Protein 4RD4 (pdb70)

InterPro domains:
  IPR000795 Translational (tr)-type GTP-binding domain [PF00009] (10-203)
  IPR000795 Translational (tr)-type GTP-binding domain [PR00315] (11-24)
  IPR000795 Translational (tr)-type GTP-binding domain [PR00315] (90-100)
  IPR000795 Translational (tr)-type GTP-binding domain [PR00315] (106-117)
  IPR000795 Translational (tr)-type GTP-binding domain [PR00315] (144-153)
  IPR000795 Translational (tr)-type GTP-binding domain [PS51722] (7-206)
  IPR005225 Small GTP-binding domain [TIGR00231] (9-199)
  IPR009000 Translation protein, beta-barrel domain superfamily [SSF50447] (207-317)
  IPR009001 Translation elongation factor EF1A/initiation factor IF2gamma, C-terminal [SSF50465] (324-413)
  IPR015256 Initiation factor eIF2 gamma, C-terminal [PF09173] (328-412)
  IPR015256 Initiation factor eIF2 gamma, C-terminal [cd15490] (324-413)
  IPR022424 Translation initiation factor 2, gamma subunit [MF_00119] (2-414)
  IPR022424 Translation initiation factor 2, gamma subunit [TIGR03680] (6-413)
  IPR027417 P-loop containing nucleoside triphosphate hydrolase [G3DSA:3.40.50.300] (2-207)
  IPR027417 P-loop containing nucleoside triphosphate hydrolase [SSF52540] (4-205)
  IPR044127 Initiation factor eIF2 gamma, domain 2 [cd03688] (208-320)
  IPR044128 Initiation factor eIF2 gamma, GTP-binding domain [cd01888] (10-207)
  IPR050543 Eukaryotic Initiation Factor 2 Gamma Subunit [PTHR42854] (6-413)

Radius of gyration: 21.8 Å; Cα contacts (8 Å, |Δi|>4): 1075; chains: 1; bounding box: 45×70×60 Å

Foldseek 3Di:
DDDDDFFLFEAEEFEAAPLQQQLLLCLQAVDRFDDDPVCVVVVFDQAWGKGKFWWFAQPVADPLLRIDRDQQSVVRPDRDTTGTDGMAMYTYATNDQQRVLNLLLSLLQHLAYEYRAELPDDPPALRSQVSVVSCVQQVRLLYAYEHEPPVPDDPVSSVVVVVVVLVVCPPHSCNPHYYHYAYSNVSGCSSVVSVSCVVRRPRDDAAQPPFKKWAWAAKALPDDPPDDPVPGFAIKTKTFIRHHKFFAFFKKWKPPADWDDDPNDTGHDIHIWGFHWKDADHDTDGMGDGHGMIITTTRHHRVCRHPNNRFQIMMTGPPDDWDWDQKWKWQKDWDQWQSNDSDTHGDDDDDFQAWKWKRFNSDIWIWGFHDDDDGMTMTRTPGTHTDHDFFTKMWIWHQDPNHTTTTIITGTHD

Organism: Saccharolobus solfataricus (strain ATCC 35092 / DSM 1617 / JCM 11322 / P2) (NCBI:txid273057)

CATH classification: 3.40.50.300 (+2 more: 2.40.30.10, 2.40.30.10)

Secondary structure (DSSP, 8-state):
--------EEEEEE-STTSSHHHHHHHHHS-----SHHHHHHTS--SPEEEEEEEEE-TTSPTTTTEESSS--GGGT--SPPEEEEEEEEEE----GGGHHHHHHHHTT-SEEEEEEETTS-SS-HHHHHHHHHHHHHT---EEEEEE-GGGS-HHHHHHHHHHHHHHHTTSTTTT--EEE-BTTTTBSHHHHHHHHHHHSPPPP--SSSPPEEEEEEEE--PPTT--GGG----EEEEEEEES-EETT-EEEEEEEEEEEETTEEEEEEEEEE--EEEETTEEESEE-SSS-EEEE-SS-GGGTGGGTTTT-EEEETT----EEEEEEEEEEE-SB-TTSSS-PBPPPP-TT-EEEEEETTEEEEEEEEEE-SSEEEEEEEEEEE--STTEEEEEEEEETTEEEEEEEEEEE-

B-factor: mean 24.84, std 10.79, range [11.66, 102.52]

GO terms:
  GO:0003924 GTPase activity (F, EXP)
  GO:0005515 protein binding (F, IPI)

Structure (mmCIF, N/CA/C/O backbone):
data_4RD4
#
_entry.id   4RD4
#
_cell.length_a   46.390
_cell.length_b   60.950
_cell.length_c   143.420
_cell.angle_alpha   90.00
_cell.angle_beta   90.00
_cell.angle_gamma   90.00
#
_symmetry.space_group_name_H-M   'P 21 21 21'
#
loop_
_entity.id
_entity.type
_entity.pdbx_description
1 polymer 'Translation initiation factor 2 subunit gamma'
2 non-polymer 'PHOSPHOAMINOPHOSPHONIC ACID-GUANYLATE ESTER'
3 non-polymer 'MAGNESIUM ION'
4 non-polymer (4S)-2-METHYL-2,4-PENTANEDIOL
5 water water
#
loop_
_atom_site.group_PDB
_atom_site.id
_atom_site.type_symbol
_atom_site.label_atom_id
_atom_site.label_alt_id
_atom_site.label_comp_id
_atom_site.label_asym_id
_atom_site.label_entity_id
_atom_site.label_seq_id
_atom_site.pdbx_PDB_ins_code
_atom_site.Cartn_x
_atom_site.Cartn_y
_atom_site.Cartn_z
_atom_site.occupancy
_atom_site.B_iso_or_equiv
_atom_site.auth_seq_id
_atom_site.auth_comp_id
_atom_site.auth_asym_id
_atom_site.auth_atom_id
_atom_site.pdbx_PDB_model_num
ATOM 1 N N . ALA A 1 2 ? 0.534 -31.791 27.604 1.00 37.25 2 ALA A N 1
ATOM 2 C CA . ALA A 1 2 ? -0.362 -30.723 28.023 1.00 35.59 2 ALA A CA 1
ATOM 3 C C . ALA A 1 2 ? -0.417 -29.610 26.982 1.00 31.77 2 ALA A C 1
ATOM 4 O O . ALA A 1 2 ? 0.496 -29.454 26.171 1.00 34.43 2 ALA A O 1
ATOM 6 N N . TRP A 1 3 ? -1.508 -28.856 26.994 1.00 26.50 3 TRP A N 1
ATOM 7 C CA . TRP A 1 3 ? -1.645 -27.692 26.130 1.00 22.61 3 TRP A CA 1
ATOM 8 C C . TRP A 1 3 ? -1.296 -26.442 26.927 1.00 23.12 3 TRP A C 1
ATOM 9 O O . TRP A 1 3 ? -1.555 -26.379 28.128 1.00 24.92 3 TRP A O 1
ATOM 20 N N . PRO A 1 4 ? -0.708 -25.434 26.267 1.00 22.12 4 PRO A N 1
ATOM 21 C CA . PRO A 1 4 ? -0.344 -24.244 27.038 1.00 21.42 4 PRO A CA 1
ATOM 22 C C . PRO A 1 4 ? -1.572 -23.441 27.434 1.00 21.75 4 PRO A C 1
ATOM 23 O O . PRO A 1 4 ? -2.644 -23.630 26.853 1.00 24.64 4 PRO A O 1
ATOM 27 N N . LYS A 1 5 ? -1.417 -22.569 28.422 1.00 20.41 5 LYS A N 1
ATOM 28 C CA . LYS A 1 5 ? -2.471 -21.650 28.806 1.00 21.65 5 LYS A CA 1
ATOM 29 C C . LYS A 1 5 ? -2.115 -20.293 28.234 1.00 19.74 5 LYS A C 1
ATOM 30 O O . LYS A 1 5 ? -1.176 -19.644 28.688 1.00 22.22 5 LYS A O 1
ATOM 36 N N . VAL A 1 6 ? -2.855 -19.882 27.211 1.00 18.18 6 VAL A N 1
ATOM 37 C CA . VAL A 1 6 ? -2.575 -18.639 26.505 1.00 18.38 6 VAL A CA 1
ATOM 38 C C . VAL A 1 6 ? -3.875 -17.870 26.278 1.00 16.44 6 VAL A C 1
ATOM 39 O O . VAL A 1 6 ? -4.962 -18.447 26.343 1.00 17.88 6 VAL A O 1
ATOM 43 N N . GLN A 1 7 ? -3.787 -16.575 26.002 1.00 16.82 7 GLN A N 1
ATOM 44 C CA . GLN A 1 7 ? -5.000 -15.818 25.701 1.00 15.49 7 GLN A CA 1
ATOM 45 C C . GLN A 1 7 ? -5.527 -16.254 24.334 1.00 14.97 7 GLN A C 1
ATOM 46 O O . GLN A 1 7 ? -4.765 -16.771 23.513 1.00 15.68 7 GLN A O 1
ATOM 52 N N . PRO A 1 8 ? -6.825 -16.045 24.075 1.00 14.80 8 PRO A N 1
ATOM 53 C CA . PRO A 1 8 ? -7.303 -16.277 22.702 1.00 13.92 8 PRO A CA 1
ATOM 54 C C . PRO A 1 8 ? -6.591 -15.333 21.740 1.00 14.34 8 PRO A C 1
ATOM 55 O O . PRO A 1 8 ? -6.227 -14.212 22.107 1.00 15.99 8 PRO A O 1
ATOM 59 N N . GLU A 1 9 ? -6.373 -15.791 20.515 1.00 14.19 9 GLU A N 1
ATOM 60 C CA . GLU A 1 9 ? -5.625 -14.985 19.563 1.00 14.28 9 GLU A CA 1
ATOM 61 C C . GLU A 1 9 ? -6.513 -14.459 18.445 1.00 14.78 9 GLU A C 1
ATOM 62 O O . GLU A 1 9 ? -6.058 -13.719 17.589 1.00 15.24 9 GLU A O 1
ATOM 68 N N . VAL A 1 10 ? -7.793 -14.824 18.478 1.00 13.68 10 VAL A N 1
ATOM 69 C CA . VAL A 1 10 ? -8.718 -14.436 17.421 1.00 14.53 10 VAL A CA 1
ATOM 70 C C . VAL A 1 10 ? -10.145 -14.332 17.981 1.00 14.82 10 VAL A C 1
ATOM 71 O O . VAL A 1 10 ? -10.533 -15.089 18.874 1.00 14.51 10 VAL A O 1
ATOM 75 N N . ASN A 1 11 ? -10.896 -13.373 17.451 1.00 13.79 11 ASN A N 1
ATOM 76 C CA . ASN A 1 11 ? -12.305 -13.180 17.792 1.00 14.88 11 ASN A CA 1
ATOM 77 C C . ASN A 1 11 ? -13.214 -13.525 16.623 1.00 14.33 11 ASN A C 1
ATOM 78 O O . ASN A 1 11 ? -13.112 -12.910 15.567 1.00 15.59 11 ASN A O 1
ATOM 83 N N . ILE A 1 12 ? -14.101 -14.499 16.818 1.00 12.44 12 ILE A N 1
ATOM 84 C CA . ILE A 1 12 ? -15.030 -14.900 15.767 1.00 13.58 12 ILE A CA 1
ATOM 85 C C . ILE A 1 12 ? -16.444 -14.467 16.152 1.00 12.17 12 ILE A C 1
ATOM 86 O O . ILE A 1 12 ? -17.008 -14.928 17.157 1.00 13.05 12 ILE A O 1
ATOM 91 N N . GLY A 1 13 ? -17.016 -13.562 15.370 1.00 12.92 13 GLY A N 1
ATOM 92 C CA . GLY A 1 13 ? -18.395 -13.164 15.599 1.00 12.15 13 GLY A CA 1
ATOM 93 C C . GLY A 1 13 ? -19.375 -14.259 15.245 1.00 12.08 13 GLY A C 1
ATOM 94 O O . GLY A 1 13 ? -19.103 -15.105 14.391 1.00 13.19 13 GLY A O 1
ATOM 95 N N . VAL A 1 14 ? -20.514 -14.262 15.935 1.00 11.89 14 VAL A N 1
ATOM 96 C CA . VAL A 1 14 ? -21.606 -15.170 15.597 1.00 12.15 14 VAL A CA 1
ATOM 97 C C . VAL A 1 14 ? -22.847 -14.329 15.421 1.00 13.78 14 VAL A C 1
ATOM 98 O O . VAL A 1 14 ? -23.327 -13.696 16.368 1.00 13.68 14 VAL A O 1
ATOM 102 N N . VAL A 1 15 ? -23.314 -14.265 14.173 1.00 12.98 15 VAL A N 1
ATOM 103 C CA . VAL A 1 15 ? -24.374 -13.346 13.813 1.00 12.39 15 VAL A CA 1
ATOM 104 C C . VAL A 1 15 ? -25.463 -14.097 13.058 1.00 13.85 15 VAL A C 1
ATOM 105 O O . VAL A 1 15 ? -25.323 -15.290 12.769 1.00 13.89 15 VAL A O 1
ATOM 109 N N . GLY A 1 16 ? -26.558 -13.399 12.760 1.00 12.83 16 GLY A N 1
ATOM 110 C CA . GLY A 1 16 ? -27.712 -14.036 12.148 1.00 13.58 16 GLY A CA 1
ATOM 111 C C . GLY A 1 16 ? -29.023 -13.659 12.805 1.00 13.27 16 GLY A C 1
ATOM 112 O O . GLY A 1 16 ? -29.066 -13.064 13.884 1.00 14.28 16 GLY A O 1
ATOM 113 N N . HIS A 1 17 ? -30.114 -13.979 12.107 1.00 13.29 17 HIS A N 1
ATOM 114 C CA . HIS A 1 17 ? -31.465 -13.613 12.512 1.00 14.00 17 HIS A CA 1
ATOM 115 C C . HIS A 1 17 ? -31.848 -14.216 13.871 1.00 14.63 17 HIS A C 1
ATOM 116 O O . HIS A 1 17 ? -31.284 -15.222 14.331 1.00 14.59 17 HIS A O 1
ATOM 123 N N . VAL A 1 18 ? -32.828 -13.598 14.519 1.00 15.43 18 VAL A N 1
ATOM 124 C CA . VAL A 1 18 ? -33.229 -14.012 15.857 1.00 15.26 18 VAL A CA 1
ATOM 125 C C . VAL A 1 18 ? -33.610 -15.491 15.896 1.00 15.55 18 VAL A C 1
ATOM 126 O O . VAL A 1 18 ? -34.306 -15.991 15.007 1.00 15.93 18 VAL A O 1
ATOM 130 N N A ASP A 1 19 ? -33.118 -16.178 16.919 0.32 16.49 19 ASP A N 1
ATOM 131 N N B ASP A 1 19 ? -33.106 -16.187 16.903 0.68 14.81 19 ASP A N 1
ATOM 132 C CA A ASP A 1 19 ? -33.440 -17.579 17.178 0.32 17.57 19 ASP A CA 1
ATOM 133 C CA B ASP A 1 19 ? -33.452 -17.581 17.155 0.68 15.10 19 ASP A CA 1
ATOM 134 C C A ASP A 1 19 ? -32.927 -18.579 16.144 0.32 16.37 19 ASP A C 1
ATOM 135 C C B ASP A 1 19 ? -32.915 -18.586 16.147 0.68 15.24 19 ASP A C 1
ATOM 136 O O A ASP A 1 19 ? -33.327 -19.737 16.155 0.32 17.31 19 ASP A O 1
ATOM 137 O O B ASP A 1 19 ? -33.266 -19.752 16.188 0.68 16.27 19 ASP A O 1
ATOM 146 N N . HIS A 1 20 ? -32.025 -18.149 15.265 1.00 15.12 20 HIS A N 1
ATOM 147 C CA . HIS A 1 20 ? -31.463 -19.080 14.296 1.00 14.74 20 HIS A CA 1
ATOM 148 C C . HIS A 1 20 ? -30.441 -20.059 14.888 1.00 14.91 20 HIS A C 1
ATOM 149 O O . HIS A 1 20 ? -30.102 -21.059 14.255 1.00 15.22 20 HIS A O 1
ATOM 156 N N . GLY A 1 21 ? -29.991 -19.784 16.113 1.00 15.13 21 GLY A N 1
ATOM 157 C CA . GLY A 1 21 ? -29.203 -20.751 16.852 1.00 14.93 21 GLY A CA 1
ATOM 158 C C . GLY A 1 21 ? -27.768 -20.357 17.166 1.00 14.38 21 GLY A C 1
ATOM 159 O O . GLY A 1 21 ? -26.938 -21.229 17.449 1.00 14.15 21 GLY A O 1
ATOM 160 N N . LYS A 1 22 ? -27.486 -19.054 17.161 1.00 13.86 22 LYS A N 1
ATOM 161 C CA . LYS A 1 22 ? -26.142 -18.540 17.444 1.00 14.58 22 LYS A CA 1
ATOM 162 C C . LYS A 1 22 ? -25.580 -18.981 18.796 1.00 12.82 22 LYS A C 1
ATOM 163 O O . LYS A 1 22 ? -24.463 -19.502 18.887 1.00 14.40 22 LYS A O 1
ATOM 169 N N . THR A 1 23 ? -26.352 -18.783 19.853 1.00 13.47 23 THR A N 1
ATOM 170 C CA . THR A 1 23 ? -25.875 -19.054 21.193 1.00 14.00 23 THR A CA 1
ATOM 171 C C . THR A 1 23 ? -25.749 -20.561 21.404 1.00 13.82 23 THR A C 1
ATOM 172 O O . THR A 1 23 ? -24.781 -21.028 22.000 1.00 14.48 23 THR A O 1
ATOM 176 N N . THR A 1 24 ? -26.694 -21.335 20.874 1.00 15.19 24 THR A N 1
ATOM 177 C CA . THR A 1 24 ? -26.584 -22.791 20.914 1.00 15.44 24 THR A CA 1
ATOM 178 C C . THR A 1 24 ? -25.345 -23.299 20.164 1.00 15.71 24 THR A C 1
ATOM 179 O O . THR A 1 24 ? -24.699 -24.259 20.603 1.00 16.49 24 THR A O 1
ATOM 183 N N . LEU A 1 25 ? -25.020 -22.665 19.039 1.00 16.09 25 LEU A N 1
ATOM 184 C CA . LEU A 1 25 ? -23.817 -23.019 18.289 1.00 14.73 25 LEU A CA 1
ATOM 185 C C . LEU A 1 25 ? -22.535 -22.739 19.086 1.00 14.65 25 LEU A C 1
ATOM 186 O O . LEU A 1 25 ? -21.644 -23.582 19.129 1.00 15.52 25 LEU A O 1
ATOM 191 N N . VAL A 1 26 ? -22.459 -21.578 19.733 1.00 13.47 26 VAL A N 1
ATOM 192 C CA . VAL A 1 26 ? -21.309 -21.277 20.579 1.00 14.09 26 VAL A CA 1
ATOM 193 C C . VAL A 1 26 ? -21.191 -22.318 21.688 1.00 14.48 26 VAL A C 1
ATOM 194 O O . VAL A 1 26 ? -20.086 -22.754 22.015 1.00 15.56 26 VAL A O 1
ATOM 198 N N . GLN A 1 27 ? -22.319 -22.747 22.245 1.00 15.23 27 GLN A N 1
ATOM 199 C CA . GLN A 1 27 ? -22.306 -23.773 23.285 1.00 16.87 27 GLN A CA 1
ATOM 200 C C . GLN A 1 27 ? -21.839 -25.122 22.738 1.00 16.87 27 GLN A C 1
ATOM 201 O O . GLN A 1 27 ? -21.108 -25.860 23.401 1.00 17.92 27 GLN A O 1
ATOM 207 N N . ALA A 1 28 ? -22.258 -25.451 21.522 1.00 17.33 28 ALA A N 1
ATOM 208 C CA . ALA A 1 28 ? -21.824 -26.694 20.892 1.00 17.70 28 ALA A CA 1
ATOM 209 C C . ALA A 1 28 ? -20.309 -26.741 20.725 1.00 18.78 28 ALA A C 1
ATOM 210 O O . ALA A 1 28 ? -19.690 -27.793 20.891 1.00 17.87 28 ALA A O 1
ATOM 212 N N . ILE A 1 29 ? -19.719 -25.595 20.403 1.00 16.34 29 ILE A N 1
ATOM 213 C CA . ILE A 1 29 ? -18.282 -25.516 20.171 1.00 16.89 29 ILE A CA 1
ATOM 214 C C . ILE A 1 29 ? -17.473 -25.443 21.466 1.00 15.90 29 ILE A C 1
ATOM 215 O O . ILE A 1 29 ? -16.447 -26.105 21.583 1.00 18.32 29 ILE A O 1
ATOM 220 N N . THR A 1 30 ? -17.942 -24.658 22.432 1.00 17.57 30 THR A N 1
ATOM 221 C CA . THR A 1 30 ? -17.138 -24.298 23.598 1.00 17.00 30 THR A CA 1
ATOM 222 C C . THR A 1 30 ? -17.606 -24.925 24.903 1.00 16.52 30 THR A C 1
ATOM 223 O O . THR A 1 30 ? -16.873 -24.898 25.894 1.00 17.12 30 THR A O 1
ATOM 227 N N . GLY A 1 31 ? -18.831 -25.449 24.929 1.00 17.83 31 GLY A N 1
ATOM 228 C CA . GLY A 1 31 ? -19.432 -25.955 26.151 1.00 18.38 31 GLY A CA 1
ATOM 229 C C . GLY A 1 31 ? -20.034 -24.878 27.042 1.00 19.27 31 GLY A C 1
ATOM 230 O O . GLY A 1 31 ? -20.584 -25.201 28.093 1.00 22.11 31 GLY A O 1
ATOM 231 N N . ILE A 1 32 ? -19.949 -23.615 26.617 1.00 18.15 32 ILE A N 1
ATOM 232 C CA . ILE A 1 32 ? -20.389 -22.468 27.410 1.00 17.64 32 ILE A CA 1
ATOM 233 C C . ILE A 1 32 ? -21.669 -21.836 26.859 1.00 16.78 32 ILE A C 1
ATOM 234 O O . ILE A 1 32 ? -21.788 -21.635 25.651 1.00 18.01 32 ILE A O 1
ATOM 239 N N . TRP A 1 33 ? -22.623 -21.537 27.740 1.00 16.45 33 TRP A N 1
ATOM 240 C CA . TRP A 1 33 ? -23.798 -20.741 27.387 1.00 16.27 33 TRP A CA 1
ATOM 241 C C . TRP A 1 33 ? -23.467 -19.276 27.657 1.00 18.16 33 TRP A C 1
ATOM 242 O O . TRP A 1 33 ? -23.189 -18.897 28.796 1.00 20.53 33 TRP A O 1
ATOM 253 N N . THR A 1 34 ? -23.479 -18.447 26.617 1.00 16.18 34 THR A N 1
ATOM 254 C CA . THR A 1 34 ? -22.987 -17.078 26.771 1.00 16.00 34 THR A CA 1
ATOM 255 C C . THR A 1 34 ? -23.908 -16.128 27.539 1.00 16.25 34 THR A C 1
ATOM 256 O O . THR A 1 34 ? -23.473 -15.067 27.991 1.00 17.43 34 THR A O 1
ATOM 260 N N . SER A 1 35 ? -25.179 -16.496 27.678 1.00 16.85 35 SER A N 1
ATOM 261 C CA . SER A 1 35 ? -26.159 -15.600 28.290 1.00 18.10 35 SER A CA 1
ATOM 262 C C . SER A 1 35 ? -26.018 -15.599 29.805 1.00 18.61 35 SER A C 1
ATOM 263 O O . SER A 1 35 ? -26.141 -16.642 30.442 1.00 23.96 35 SER A O 1
ATOM 266 N N . LYS A 1 36 ? -25.787 -14.420 30.373 1.00 18.15 36 LYS A N 1
ATOM 267 C CA . LYS A 1 36 ? -25.491 -14.307 31.801 1.00 20.52 36 LYS A CA 1
ATOM 268 C C . LYS A 1 36 ? -26.476 -13.425 32.550 1.00 20.37 36 LYS A C 1
ATOM 269 O O . LYS A 1 36 ? -26.443 -13.375 33.778 1.00 22.34 36 LYS A O 1
ATOM 275 N N . HIS A 1 37 ? -27.339 -12.726 31.822 1.00 19.40 37 HIS A N 1
ATOM 276 C CA . HIS A 1 37 ? -28.225 -11.750 32.441 1.00 19.19 37 HIS A CA 1
ATOM 277 C C . HIS A 1 37 ? -29.612 -12.313 32.716 1.00 20.06 37 HIS A C 1
ATOM 278 O O . HIS A 1 37 ? -30.138 -13.117 31.949 1.00 20.54 37 HIS A O 1
ATOM 285 N N . SER A 1 38 ? -30.185 -11.890 33.837 1.00 21.26 38 SER A N 1
ATOM 286 C CA . SER A 1 38 ? -31.530 -12.288 34.230 1.00 22.60 38 SER A CA 1
ATOM 287 C C . SER A 1 38 ? -32.536 -12.203 33.084 1.00 22.48 38 SER A C 1
ATOM 288 O O . SER A 1 38 ? -33.294 -13.147 32.843 1.00 22.70 38 SER A O 1
ATOM 291 N N . GLU A 1 39 ? -32.536 -11.079 32.373 1.00 21.60 39 GLU A N 1
ATOM 292 C CA . GLU A 1 39 ? -33.543 -10.850 31.346 1.00 24.48 39 GLU A CA 1
ATOM 293 C C . GLU A 1 39 ? -33.340 -11.772 30.148 1.00 20.87 39 GLU A C 1
ATOM 294 O O . GLU A 1 39 ? -34.297 -12.190 29.506 1.00 21.62 39 GLU A O 1
ATOM 300 N N . GLU A 1 40 ? -32.083 -12.074 29.843 1.00 19.96 40 GLU A N 1
ATOM 301 C CA . GLU A 1 40 ? -31.758 -13.031 28.793 1.00 20.24 40 GLU A CA 1
ATOM 302 C C . GLU A 1 40 ? -32.285 -14.418 29.119 1.00 22.25 40 GLU A C 1
ATOM 303 O O . GLU A 1 40 ? -32.830 -15.103 28.257 1.00 22.11 40 GLU A O 1
ATOM 309 N N . LEU A 1 41 ? -32.123 -14.828 30.370 1.00 21.82 41 LEU A N 1
ATOM 310 C CA . LEU A 1 41 ? -32.591 -16.135 30.808 1.00 25.67 41 LEU A CA 1
ATOM 311 C C . LEU A 1 41 ? -34.115 -16.223 30.817 1.00 26.45 41 LEU A C 1
ATOM 312 O O . LEU A 1 41 ? -34.683 -17.238 30.433 1.00 28.16 41 LEU A O 1
ATOM 317 N N . LYS A 1 42 ? -34.771 -15.156 31.258 1.00 25.27 42 LYS A N 1
ATOM 318 C CA . LYS A 1 42 ? -36.229 -15.127 31.314 1.00 26.93 42 LYS A CA 1
ATOM 319 C C . LYS A 1 42 ? -36.869 -15.102 29.933 1.00 27.91 42 LYS A C 1
ATOM 320 O O . LYS A 1 42 ? -37.918 -15.703 29.717 1.00 30.18 42 LYS A O 1
ATOM 326 N N . ARG A 1 43 ? -36.239 -14.399 28.998 1.00 26.13 43 ARG A N 1
ATOM 327 C CA . ARG A 1 43 ? -36.788 -14.256 27.652 1.00 25.08 43 ARG A CA 1
ATOM 328 C C . ARG A 1 43 ? -36.278 -15.311 26.679 1.00 25.42 43 ARG A C 1
ATOM 329 O O . ARG A 1 43 ? -36.840 -15.487 25.605 1.00 28.30 43 ARG A O 1
ATOM 337 N N . GLY A 1 44 ? -35.208 -16.002 27.046 1.00 25.08 44 GLY A N 1
ATOM 338 C CA . GLY A 1 44 ? -34.599 -16.975 26.157 1.00 26.76 44 GLY A CA 1
ATOM 339 C C . GLY A 1 44 ? -34.007 -16.331 24.915 1.00 24.27 44 GLY A C 1
ATOM 340 O O . GLY A 1 44 ? -34.162 -16.836 23.804 1.00 26.00 44 GLY A O 1
ATOM 341 N N . MET A 1 45 ? -33.323 -15.208 25.104 1.00 20.46 45 MET A N 1
ATOM 342 C CA . MET A 1 45 ? -32.730 -14.483 23.991 1.00 18.39 45 MET A CA 1
ATOM 343 C C . MET A 1 45 ? -31.407 -13.864 24.417 1.00 17.08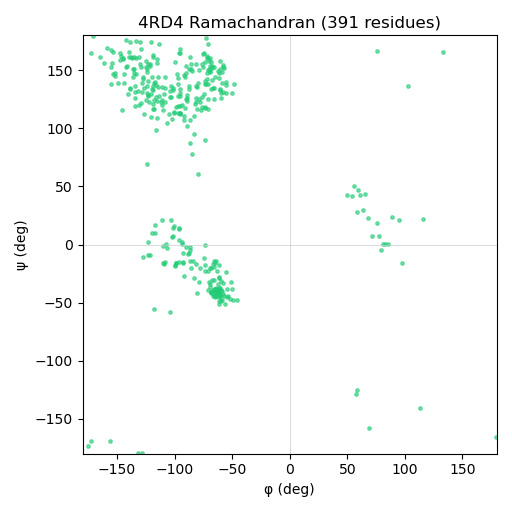 45 MET A C 1
ATOM 344 O O . MET A 1 45 ? -31.141 -13.680 25.609 1.00 18.64 45 MET A O 1
ATOM 349 N N . THR A 1 46 ? -30.579 -13.521 23.437 1.00 15.66 46 THR A N 1
ATOM 350 C CA . THR A 1 46 ? -29.367 -12.772 23.715 1.00 14.31 46 THR A CA 1
ATOM 351 C C . THR A 1 46 ? -29.715 -11.301 23.687 1.00 15.41 46 THR A C 1
ATOM 352 O O . THR A 1 46 ? -30.419 -10.846 22.795 1.00 16.12 46 THR A O 1
ATOM 356 N N . ILE A 1 47 ? -29.249 -10.553 24.678 1.00 15.16 47 ILE A N 1
ATOM 357 C CA . ILE A 1 47 ? -29.478 -9.112 24.694 1.00 16.30 47 ILE A CA 1
ATOM 358 C C . ILE A 1 47 ? -28.137 -8.367 24.628 1.00 15.90 47 ILE A C 1
ATOM 359 O O . ILE A 1 47 ? -27.919 -7.528 23.745 1.00 17.74 47 ILE A O 1
ATOM 364 N N . LYS A 1 48 ? -27.248 -8.683 25.570 1.00 16.11 48 LYS A N 1
ATOM 365 C CA . LYS A 1 48 ? -25.890 -8.141 25.583 1.00 16.51 48 LYS A CA 1
ATOM 366 C C . LYS A 1 48 ? -24.993 -9.022 24.729 1.00 15.52 48 LYS A C 1
ATOM 367 O O . LYS A 1 48 ? -25.322 -10.176 24.471 1.00 15.10 48 LYS A O 1
ATOM 373 N N . LEU A 1 49 ? -23.842 -8.503 24.316 1.00 14.51 49 LEU A N 1
ATOM 374 C CA . LEU A 1 49 ? -22.883 -9.352 23.625 1.00 13.17 49 LEU A CA 1
ATOM 375 C C . LEU A 1 49 ? -22.471 -10.502 24.532 1.00 13.75 49 LEU A C 1
ATOM 376 O O . LEU A 1 49 ? -22.114 -10.291 25.697 1.00 16.23 49 LEU A O 1
ATOM 381 N N . GLY A 1 50 ? -22.527 -11.719 24.007 1.00 14.89 50 GLY A N 1
ATOM 382 C CA . GLY A 1 50 ? -22.023 -12.873 24.730 1.00 14.34 50 GLY A CA 1
ATOM 383 C C . GLY A 1 50 ? -20.589 -13.204 24.332 1.00 14.02 50 GLY A C 1
ATOM 384 O O . GLY A 1 50 ? -20.081 -12.745 23.296 1.00 14.12 50 GLY A O 1
ATOM 385 N N . TYR A 1 51 ? -19.938 -14.025 25.149 1.00 14.40 51 TYR A N 1
ATOM 386 C CA . TYR A 1 51 ? -18.528 -14.355 24.964 1.00 14.78 51 TYR A CA 1
ATOM 387 C C . TYR A 1 51 ? -18.205 -15.756 25.458 1.00 14.89 51 TYR A C 1
ATOM 388 O O . TYR A 1 51 ? -18.678 -16.178 26.505 1.00 16.13 51 TYR A O 1
ATOM 397 N N . ALA A 1 52 ? -17.379 -16.467 24.704 1.00 14.26 52 ALA A N 1
ATOM 398 C CA . ALA A 1 52 ? -16.857 -17.755 25.131 1.00 13.60 52 ALA A CA 1
ATOM 399 C C . ALA A 1 52 ? -15.542 -18.050 24.444 1.00 14.09 52 ALA A C 1
ATOM 400 O O . ALA A 1 52 ? -15.298 -17.593 23.327 1.00 15.95 52 ALA A O 1
ATOM 402 N N . GLU A 1 53 ? -14.719 -18.854 25.109 1.00 13.20 53 GLU A N 1
ATOM 403 C CA . GLU A 1 53 ? -13.418 -19.251 24.581 1.00 13.73 53 GLU A CA 1
ATOM 404 C C . GLU A 1 53 ? -13.301 -20.749 24.446 1.00 14.36 53 GLU A C 1
ATOM 405 O O . GLU A 1 53 ? -13.974 -21.498 25.154 1.00 14.80 53 GLU A O 1
ATOM 411 N N . THR A 1 54 ? -12.431 -21.191 23.538 1.00 14.66 54 THR A N 1
ATOM 412 C CA . THR A 1 54 ? -12.003 -22.580 23.534 1.00 14.20 54 THR A CA 1
ATOM 413 C C . THR A 1 54 ? -10.622 -22.759 22.925 1.00 14.18 54 THR A C 1
ATOM 414 O O . THR A 1 54 ? -10.233 -22.029 22.025 1.00 14.62 54 THR A O 1
ATOM 418 N N . ASN A 1 55 ? -9.878 -23.729 23.449 1.00 13.55 55 ASN A N 1
ATOM 419 C CA . ASN A 1 55 ? -8.704 -24.231 22.750 1.00 14.92 55 ASN A CA 1
ATOM 420 C C . ASN A 1 55 ? -9.114 -25.045 21.530 1.00 15.56 55 ASN A C 1
ATOM 421 O O . ASN A 1 55 ? -10.174 -25.682 21.507 1.00 15.49 55 ASN A O 1
ATOM 426 N N . ILE A 1 56 ? -8.258 -25.023 20.516 1.00 15.66 56 ILE A N 1
ATOM 427 C CA . ILE A 1 56 ? -8.431 -25.840 19.323 1.00 14.44 56 ILE A CA 1
ATOM 428 C C . ILE A 1 56 ? -7.153 -26.644 19.101 1.00 14.98 56 ILE A C 1
ATOM 429 O O . ILE A 1 56 ? -6.047 -26.100 19.184 1.00 15.25 56 ILE A O 1
ATOM 434 N N . GLY A 1 57 ? -7.298 -27.930 18.813 1.00 16.72 57 GLY A N 1
ATOM 435 C CA . GLY A 1 57 ? -6.156 -28.755 18.483 1.00 16.53 57 GLY A CA 1
ATOM 436 C C . GLY A 1 57 ? -6.493 -29.746 17.386 1.00 16.43 57 GLY A C 1
ATOM 437 O O . GLY A 1 57 ? -7.640 -29.830 16.944 1.00 17.80 57 GLY A O 1
ATOM 438 N N . VAL A 1 58 ? -5.498 -30.500 16.937 1.00 17.31 58 VAL A N 1
ATOM 439 C CA . VAL A 1 58 ? -5.727 -31.483 15.889 1.00 18.57 58 VAL A CA 1
ATOM 440 C C . VAL A 1 58 ? -4.988 -32.786 16.174 1.00 18.24 58 VAL A C 1
ATOM 441 O O . VAL A 1 58 ? -3.814 -32.784 16.550 1.00 19.61 58 VAL A O 1
ATOM 445 N N . CYS A 1 59 ? -5.690 -33.900 16.017 1.00 18.17 59 CYS A N 1
ATOM 446 C CA . CYS A 1 59 ? -5.099 -35.207 16.222 1.00 19.71 59 CYS A CA 1
ATOM 447 C C . CYS A 1 59 ? -4.439 -35.649 14.928 1.00 23.00 59 CYS A C 1
ATOM 448 O O . CYS A 1 59 ? -5.121 -35.984 13.965 1.00 23.12 59 CYS A O 1
ATOM 451 N N . GLU A 1 60 ? -3.112 -35.628 14.910 1.00 25.50 60 GLU A N 1
ATOM 452 C CA . GLU A 1 60 ? -2.361 -35.838 13.675 1.00 28.26 60 GLU A CA 1
ATOM 453 C C . GLU A 1 60 ? -2.460 -37.263 13.136 1.00 29.30 60 GLU A C 1
ATOM 454 O O . GLU A 1 60 ? -2.231 -37.501 11.953 1.00 33.07 60 GLU A O 1
ATOM 460 N N . SER A 1 61 ? -2.817 -38.208 13.999 1.00 29.36 61 SER A N 1
ATOM 461 C CA . SER A 1 61 ? -2.978 -39.596 13.567 1.00 30.55 61 SER A CA 1
ATOM 462 C C . SER A 1 61 ? -4.370 -39.887 13.021 1.00 30.19 61 SER A C 1
ATOM 463 O O . SER A 1 61 ? -4.586 -40.917 12.384 1.00 31.61 61 SER A O 1
ATOM 466 N N . CYS A 1 62 ? -5.307 -38.978 13.270 1.00 28.61 62 CYS A N 1
ATOM 467 C CA . CYS A 1 62 ? -6.696 -39.191 12.880 1.00 27.41 62 CYS A CA 1
ATOM 468 C C . CYS A 1 62 ? -7.030 -38.543 11.545 1.00 25.31 62 CYS A C 1
ATOM 469 O O . CYS A 1 62 ? -6.286 -37.700 11.041 1.00 27.68 62 CYS A O 1
ATOM 472 N N . LYS A 1 63 ? -8.154 -38.950 10.971 1.00 26.20 63 LYS A N 1
ATOM 473 C CA . LYS A 1 63 ? -8.640 -38.329 9.752 1.00 26.69 63 LYS A CA 1
ATOM 474 C C . LYS A 1 63 ? -9.472 -37.100 10.075 1.00 23.54 63 LYS A C 1
ATOM 475 O O . LYS A 1 63 ? -10.102 -37.016 11.124 1.00 23.62 63 LYS A O 1
ATOM 481 N N . LYS A 1 64 ? -9.475 -36.145 9.158 1.00 23.85 64 LYS A N 1
ATOM 482 C CA . LYS A 1 64 ? -10.311 -34.963 9.293 1.00 22.26 64 LYS A CA 1
ATOM 483 C C . LYS A 1 64 ? -11.712 -35.259 8.755 1.00 23.19 64 LYS A C 1
ATOM 484 O O . LYS A 1 64 ? -11.859 -36.054 7.826 1.00 26.58 64 LYS A O 1
ATOM 490 N N . PRO A 1 65 ? -12.750 -34.605 9.315 1.00 22.28 65 PRO A N 1
ATOM 491 C CA . PRO A 1 65 ? -12.692 -33.524 10.302 1.00 21.30 65 PRO A CA 1
ATOM 492 C C . PRO A 1 65 ? -12.659 -33.982 11.757 1.00 21.06 65 PRO A C 1
ATOM 493 O O . PRO A 1 65 ? -12.456 -33.133 12.620 1.00 19.07 65 PRO A O 1
ATOM 497 N N . GLU A 1 66 ? -12.849 -35.271 12.035 1.00 20.15 66 GLU A N 1
ATOM 498 C CA . GLU A 1 66 ? -12.924 -35.714 13.428 1.00 19.92 66 GLU A CA 1
ATOM 499 C C . GLU A 1 66 ? -11.614 -35.529 14.192 1.00 20.35 66 GLU A C 1
ATOM 500 O O . GLU A 1 66 ? -11.599 -35.560 15.419 1.00 21.97 66 GLU A O 1
ATOM 506 N N . ALA A 1 67 ? -10.523 -35.325 13.459 1.00 19.76 67 ALA A N 1
ATOM 507 C CA . ALA A 1 67 ? -9.230 -35.029 14.070 1.00 19.21 67 ALA A CA 1
ATOM 508 C C . ALA A 1 67 ? -9.247 -33.708 14.840 1.00 19.76 67 ALA A C 1
ATOM 509 O O . ALA A 1 67 ? -8.418 -33.491 15.722 1.00 19.24 67 ALA A O 1
ATOM 511 N N . TYR A 1 68 ? -10.171 -32.817 14.499 1.00 20.00 68 TYR A N 1
ATOM 512 C CA . TYR A 1 68 ? -10.235 -31.521 15.170 1.00 19.84 68 TYR A CA 1
ATOM 513 C C . TYR A 1 68 ? -10.966 -31.595 16.500 1.00 19.64 68 TYR A C 1
ATOM 514 O O . TYR A 1 68 ? -12.106 -32.070 16.580 1.00 21.66 68 TYR A O 1
ATOM 523 N N . VAL A 1 69 ? -10.291 -31.127 17.545 1.00 18.65 69 VAL A N 1
ATOM 524 C CA . VAL A 1 69 ? -10.778 -31.274 18.907 1.00 19.76 69 VAL A CA 1
ATOM 525 C C . VAL A 1 69 ? -10.678 -29.964 19.681 1.00 18.46 69 VAL A C 1
ATOM 526 O O . VAL A 1 69 ? -9.927 -29.055 19.309 1.00 19.90 69 VAL A O 1
ATOM 530 N N . THR A 1 70 ? -11.437 -29.878 20.766 1.00 20.38 70 THR A N 1
ATOM 531 C CA . THR A 1 70 ? -11.485 -28.674 21.582 1.00 21.04 70 THR A CA 1
ATOM 532 C C . THR A 1 70 ? -10.975 -28.951 22.987 1.00 23.51 70 THR A C 1
ATOM 533 O O . THR A 1 70 ? -11.101 -28.112 23.877 1.00 26.74 70 THR A O 1
ATOM 537 N N . GLU A 1 71 ? -10.401 -30.136 23.169 1.00 24.75 71 GLU A N 1
ATOM 538 C CA . GLU A 1 71 ? -9.806 -30.541 24.439 1.00 25.85 71 GLU A CA 1
ATOM 539 C C . GLU A 1 71 ? -8.622 -31.444 24.123 1.00 24.09 71 GLU A C 1
ATOM 540 O O . GLU A 1 71 ? -8.550 -31.999 23.024 1.00 22.46 71 GLU A O 1
ATOM 546 N N . PRO A 1 72 ? -7.678 -31.590 25.069 1.00 25.50 72 PRO A N 1
ATOM 547 C CA . PRO A 1 72 ? -6.459 -32.336 24.737 1.00 23.42 72 PRO A CA 1
ATOM 548 C C . PRO A 1 72 ? -6.621 -33.855 24.784 1.00 25.00 72 PRO A C 1
ATOM 549 O O . PRO A 1 72 ? -5.939 -34.534 25.555 1.00 26.97 72 PRO A O 1
ATOM 553 N N . SER A 1 73 ? -7.516 -34.377 23.952 1.00 23.57 73 SER A N 1
ATOM 554 C CA . SER A 1 73 ? -7.699 -35.820 23.829 1.00 23.45 73 SER A CA 1
ATOM 555 C C . SER A 1 73 ? -8.021 -36.211 22.397 1.00 23.35 73 SER A C 1
ATOM 556 O O . SER A 1 73 ? -8.686 -35.464 21.683 1.00 24.68 73 SER A O 1
ATOM 559 N N . CYS A 1 74 ? -7.555 -37.389 21.992 1.00 24.12 74 CYS A N 1
ATOM 560 C CA . CYS A 1 74 ? -7.867 -37.931 20.675 1.00 22.84 74 CYS A CA 1
ATOM 561 C C . CYS A 1 74 ? -8.599 -39.256 20.772 1.00 24.90 74 CYS A C 1
ATOM 562 O O . CYS A 1 74 ? -8.761 -39.939 19.770 1.00 23.26 74 CYS A O 1
ATOM 565 N N . LYS A 1 75 ? -9.028 -39.617 21.978 1.00 28.90 75 LYS A N 1
ATOM 566 C CA . LYS A 1 75 ? -9.663 -40.915 22.213 1.00 31.13 75 LYS A CA 1
ATOM 567 C C . LYS A 1 75 ? -10.921 -41.107 21.372 1.00 33.63 75 LYS A C 1
ATOM 568 O O . LYS A 1 75 ? -11.249 -42.230 20.973 1.00 33.80 75 LYS A O 1
ATOM 574 N N . SER A 1 76 ? -11.612 -40.006 21.091 1.00 32.96 76 SER A N 1
ATOM 575 C CA . SER A 1 76 ? -12.836 -40.047 20.303 1.00 36.17 76 SER A CA 1
ATOM 576 C C . SER A 1 76 ? -12.593 -40.513 18.871 1.00 36.07 76 SER A C 1
ATOM 577 O O . SER A 1 76 ? -13.422 -41.229 18.306 1.00 38.27 76 SER A O 1
ATOM 580 N N . CYS A 1 77 ? -11.470 -40.105 18.281 1.00 32.90 77 CYS A N 1
ATOM 581 C CA . CYS A 1 77 ? -11.141 -40.534 16.920 1.00 32.07 77 CYS A CA 1
ATOM 582 C C . CYS A 1 77 ? -10.204 -41.742 16.907 1.00 30.81 77 CYS A C 1
ATOM 583 O O . CYS A 1 77 ? -9.622 -42.074 15.879 1.00 30.89 77 CYS A O 1
ATOM 586 N N . GLY A 1 78 ? -10.068 -42.394 18.059 1.00 30.81 78 GLY A N 1
ATOM 587 C CA . GLY A 1 78 ? -9.386 -43.674 18.142 1.00 31.66 78 GLY A CA 1
ATOM 588 C C . GLY A 1 78 ? -7.890 -43.637 18.382 1.00 31.71 78 GLY A C 1
ATOM 589 O O . GLY A 1 78 ? -7.186 -44.591 18.051 1.00 33.58 78 GLY A O 1
ATOM 590 N N . SER A 1 79 ? -7.393 -42.550 18.961 1.00 28.67 79 SER A N 1
ATOM 591 C CA . SER A 1 79 ? -5.961 -42.425 19.192 1.00 27.88 79 SER A CA 1
ATOM 592 C C . SER A 1 79 ? -5.645 -42.095 20.641 1.00 26.26 79 SER A C 1
ATOM 593 O O . SER A 1 79 ? -6.357 -41.322 21.282 1.00 27.04 79 SER A O 1
ATOM 596 N N . ASP A 1 80 ? -4.567 -42.682 21.146 1.00 26.48 80 ASP A N 1
ATOM 597 C CA . ASP A 1 80 ? -4.095 -42.384 22.490 1.00 26.81 80 ASP A CA 1
ATOM 598 C C . ASP A 1 80 ? -3.092 -41.231 22.509 1.00 27.33 80 ASP A C 1
ATOM 599 O O . ASP A 1 80 ? -2.617 -40.838 23.575 1.00 28.11 80 ASP A O 1
ATOM 604 N N . ASP A 1 81 ? -2.760 -40.695 21.338 1.00 27.61 81 ASP A N 1
ATOM 605 C CA . ASP A 1 81 ? -1.809 -39.586 21.263 1.00 28.21 81 ASP A CA 1
ATOM 606 C C . ASP A 1 81 ? -2.450 -38.297 21.755 1.00 26.49 81 ASP A C 1
ATOM 607 O O . ASP A 1 81 ? -3.673 -38.162 21.750 1.00 25.99 81 ASP A O 1
ATOM 612 N N . GLU A 1 82 ? -1.625 -37.349 22.184 1.00 25.91 82 GLU A N 1
ATOM 613 C CA . GLU A 1 82 ? -2.130 -36.022 22.50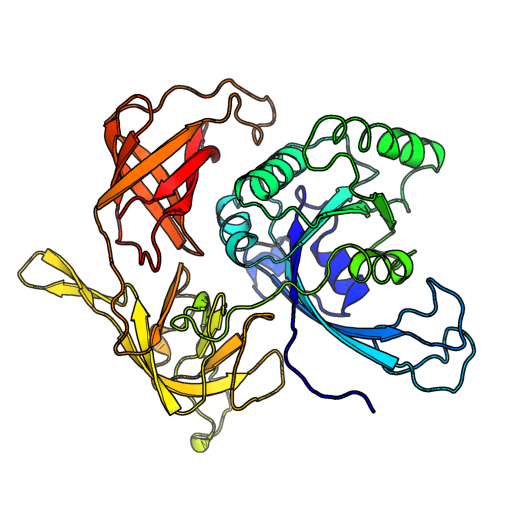3 1.00 26.63 82 GLU A CA 1
ATOM 614 C C . GLU A 1 82 ? -2.267 -35.226 21.207 1.00 23.42 82 GLU A C 1
ATOM 615 O O . GLU A 1 82 ? -1.385 -35.266 20.348 1.00 24.15 82 GLU A O 1
ATOM 621 N N . PRO A 1 83 ? -3.384 -34.508 21.047 1.00 21.30 83 PRO A N 1
ATOM 622 C CA . PRO A 1 83 ? -3.532 -33.657 19.860 1.00 19.21 83 PRO A CA 1
ATOM 623 C C . PRO A 1 83 ? -2.544 -32.499 19.897 1.00 18.89 83 PRO A C 1
ATOM 624 O O . PRO A 1 83 ? -2.132 -32.051 20.967 1.00 20.49 83 PRO A O 1
ATOM 628 N N . LYS A 1 84 ? -2.159 -32.023 18.719 1.00 18.53 84 LYS A N 1
ATOM 629 C CA . LYS A 1 84 ? -1.303 -30.853 18.607 1.00 18.18 84 LYS A CA 1
ATOM 630 C C . LYS A 1 84 ? -2.135 -29.601 18.872 1.00 18.20 84 LYS A C 1
ATOM 631 O O . LYS A 1 84 ? -3.184 -29.408 18.253 1.00 19.61 84 LYS A O 1
ATOM 637 N N . PHE A 1 85 ? -1.683 -28.758 19.792 1.00 18.10 85 PHE A N 1
ATOM 638 C CA . PHE A 1 85 ? -2.360 -27.502 20.071 1.00 18.10 85 PHE A CA 1
ATOM 639 C C . PHE A 1 85 ? -2.194 -26.590 18.865 1.00 18.10 85 PHE A C 1
ATOM 640 O O . PHE A 1 85 ? -1.091 -26.466 18.330 1.00 19.36 85 PHE A O 1
ATOM 648 N N . LEU A 1 86 ? -3.285 -25.961 18.428 1.00 15.92 86 LEU A N 1
ATOM 649 C CA . LEU A 1 86 ? -3.236 -25.030 17.310 1.00 16.82 86 LEU A CA 1
ATOM 650 C C . LEU A 1 86 ? -3.305 -23.591 17.807 1.00 14.95 86 LEU A C 1
ATOM 651 O O . LEU A 1 86 ? -2.403 -22.788 17.555 1.00 17.17 86 LEU A O 1
ATOM 656 N N . ARG A 1 87 ? -4.373 -23.260 18.522 1.00 15.24 87 ARG A N 1
ATOM 657 C CA . ARG A 1 87 ? -4.559 -21.904 19.028 1.00 17.29 87 ARG A CA 1
ATOM 658 C C . ARG A 1 87 ? -5.763 -21.878 19.953 1.00 15.02 87 ARG A C 1
ATOM 659 O O . ARG A 1 87 ? -6.568 -22.806 19.942 1.00 15.93 87 ARG A O 1
ATOM 667 N N . ARG A 1 88 ? -5.893 -20.806 20.731 1.00 14.52 88 ARG A N 1
ATOM 668 C CA . ARG A 1 88 ? -7.106 -20.558 21.491 1.00 14.49 88 ARG A CA 1
ATOM 669 C C . ARG A 1 88 ? -7.905 -19.507 20.742 1.00 14.41 88 ARG A C 1
ATOM 670 O O . ARG A 1 88 ? -7.351 -18.501 20.282 1.00 13.93 88 ARG A O 1
ATOM 678 N N . ILE A 1 89 ? -9.197 -19.773 20.585 1.00 14.75 89 ILE A N 1
ATOM 679 C CA . ILE A 1 89 ? -10.093 -18.882 19.859 1.00 13.72 89 ILE A CA 1
ATOM 680 C C . ILE A 1 89 ? -11.196 -18.393 20.798 1.00 12.72 89 ILE A C 1
ATOM 681 O O . ILE A 1 89 ? -11.409 -18.964 21.864 1.00 14.21 89 ILE A O 1
ATOM 686 N N . SER A 1 90 ? -11.878 -17.324 20.406 1.00 13.39 90 SER A N 1
ATOM 687 C CA . SER A 1 90 ? -13.005 -16.833 21.180 1.00 13.39 90 SER A CA 1
ATOM 688 C C . SER A 1 90 ? -14.118 -16.392 20.256 1.00 13.96 90 SER A C 1
ATOM 689 O O . SER A 1 90 ? -13.892 -16.136 19.077 1.00 13.37 90 SER A O 1
ATOM 692 N N . PHE A 1 91 ? -15.318 -16.298 20.821 1.00 13.45 91 PHE A N 1
ATOM 693 C CA . PHE A 1 91 ? -16.535 -15.980 20.066 1.00 13.48 91 PHE A CA 1
ATOM 694 C C . PHE A 1 91 ? -17.201 -14.761 20.663 1.00 13.72 91 PHE A C 1
ATOM 695 O O . PHE A 1 91 ? -17.294 -14.622 21.893 1.00 14.80 91 PHE A O 1
ATOM 703 N N . ILE A 1 92 ? -17.637 -13.866 19.777 1.00 12.54 92 ILE A N 1
ATOM 704 C CA . ILE A 1 92 ? -18.447 -12.713 20.147 1.00 12.88 92 ILE A CA 1
ATOM 705 C C . ILE A 1 92 ? -19.853 -13.019 19.652 1.00 12.33 92 ILE A C 1
ATOM 706 O O . ILE A 1 92 ? -20.136 -12.974 18.449 1.00 13.41 92 ILE A O 1
ATOM 711 N N . ASP A 1 93 ? -20.718 -13.370 20.596 1.00 13.31 93 ASP A N 1
ATOM 712 C CA . ASP A 1 93 ? -22.054 -13.874 20.297 1.00 14.32 93 ASP A CA 1
ATOM 713 C C . ASP A 1 93 ? -23.042 -12.708 20.264 1.00 13.29 93 ASP A C 1
ATOM 714 O O . ASP A 1 93 ? -23.387 -12.138 21.292 1.00 14.08 93 ASP A O 1
ATOM 719 N N . ALA A 1 94 ? -23.490 -12.338 19.068 1.00 13.03 94 ALA A N 1
ATOM 720 C CA . ALA A 1 94 ? -24.366 -11.180 18.920 1.00 14.27 94 ALA A CA 1
ATOM 721 C C . ALA A 1 94 ? -25.850 -11.514 19.080 1.00 12.92 94 ALA A C 1
ATOM 722 O O . ALA A 1 94 ? -26.279 -12.619 18.750 1.00 13.89 94 ALA A O 1
ATOM 724 N N . PRO A 1 95 ? -26.647 -10.537 19.548 1.00 12.56 95 PRO A N 1
ATOM 725 C CA . PRO A 1 95 ? -28.113 -10.706 19.501 1.00 14.62 95 PRO A CA 1
ATOM 726 C C . PRO A 1 95 ? -28.650 -10.610 18.077 1.00 13.93 95 PRO A C 1
ATOM 727 O O . PRO A 1 95 ? -28.176 -9.798 17.295 1.00 15.09 95 PRO A O 1
ATOM 731 N N . GLY A 1 96 ? -29.651 -11.428 17.760 1.00 13.55 96 GLY A N 1
ATOM 732 C CA . GLY A 1 96 ? -30.286 -11.386 16.459 1.00 15.45 96 GLY A CA 1
ATOM 733 C C . GLY A 1 96 ? -31.510 -10.484 16.399 1.00 14.94 96 GLY A C 1
ATOM 734 O O . GLY A 1 96 ? -31.947 -10.120 15.313 1.00 16.17 96 GLY A O 1
ATOM 735 N N . HIS A 1 97 ? -32.066 -10.106 17.548 1.00 13.99 97 HIS A N 1
ATOM 736 C CA . HIS A 1 97 ? -33.308 -9.330 17.530 1.00 14.34 97 HIS A CA 1
ATOM 737 C C . HIS A 1 97 ? -33.142 -8.027 16.761 1.00 15.06 97 HIS A C 1
ATOM 738 O O . HIS A 1 97 ? -32.130 -7.344 16.884 1.00 15.99 97 HIS A O 1
ATOM 745 N N . GLU A 1 98 ? -34.145 -7.671 15.972 1.00 15.56 98 GLU A N 1
ATOM 746 C CA . GLU A 1 98 ? -34.048 -6.481 15.146 1.00 16.54 98 GLU A CA 1
ATOM 747 C C . GLU A 1 98 ? -33.868 -5.201 15.962 1.00 17.12 98 GLU A C 1
ATOM 748 O O . GLU A 1 98 ? -33.262 -4.247 15.481 1.00 17.97 98 GLU A O 1
ATOM 754 N N . VAL A 1 99 ? -34.361 -5.179 17.201 1.00 17.00 99 VAL A N 1
ATOM 755 C CA . VAL A 1 99 ? -34.210 -3.989 18.049 1.00 18.73 99 VAL A CA 1
ATOM 756 C C . VAL A 1 99 ? -32.785 -3.828 18.591 1.00 16.50 99 VAL A C 1
ATOM 757 O O . VAL A 1 99 ? -32.423 -2.773 19.114 1.00 18.92 99 VAL A O 1
ATOM 761 N N . LEU A 1 100 ? -31.973 -4.870 18.436 1.00 15.98 100 LEU A N 1
ATOM 762 C CA . LEU A 1 100 ? -30.637 -4.881 19.023 1.00 15.56 100 LEU A CA 1
ATOM 763 C C . LEU A 1 100 ? -29.519 -4.795 17.984 1.00 16.10 100 LEU A C 1
ATOM 764 O O . LEU A 1 100 ? -28.360 -5.145 18.264 1.00 16.02 100 LEU A O 1
ATOM 769 N N . MET A 1 101 ? -29.848 -4.303 16.794 1.00 15.33 101 MET A N 1
ATOM 770 C CA . MET A 1 101 ? -28.832 -4.175 15.748 1.00 14.71 101 MET A CA 1
ATOM 771 C C . MET A 1 101 ? -27.607 -3.368 16.204 1.00 15.54 101 MET A C 1
ATOM 772 O O . MET A 1 101 ? -26.467 -3.722 15.882 1.00 16.03 101 MET A O 1
ATOM 777 N N . ALA A 1 102 ? -27.819 -2.313 16.989 1.00 15.01 102 ALA A N 1
ATOM 778 C CA . ALA A 1 102 ? -26.704 -1.481 17.427 1.00 17.05 102 ALA A CA 1
ATOM 779 C C . ALA A 1 102 ? -25.728 -2.290 18.279 1.00 16.85 102 ALA A C 1
ATOM 780 O O . ALA A 1 102 ? -24.524 -2.045 18.259 1.00 15.31 102 ALA A O 1
ATOM 782 N N . THR A 1 103 ? -26.253 -3.239 19.043 1.00 16.19 103 THR A N 1
ATOM 783 C CA . THR A 1 103 ? -25.406 -4.134 19.820 1.00 15.87 103 THR A CA 1
ATOM 784 C C . THR A 1 103 ? -24.608 -5.067 18.920 1.00 15.06 103 THR A C 1
ATOM 785 O O . THR A 1 103 ? -23.419 -5.291 19.160 1.00 14.28 103 THR A O 1
ATOM 789 N N . MET A 1 104 ? -25.239 -5.605 17.880 1.00 14.86 104 MET A N 1
ATOM 790 C CA . MET A 1 104 ? -24.498 -6.394 16.894 1.00 14.73 104 MET A CA 1
ATOM 791 C C . MET A 1 104 ? -23.365 -5.545 16.307 1.00 14.73 104 MET A C 1
ATOM 792 O O . MET A 1 104 ? -22.225 -6.015 16.196 1.00 15.57 104 MET A O 1
ATOM 797 N N . LEU A 1 105 ? -23.659 -4.293 15.966 1.00 14.20 105 LEU A N 1
ATOM 798 C CA . LEU A 1 105 ? -22.656 -3.413 15.372 1.00 14.30 105 LEU A CA 1
ATOM 799 C C . LEU A 1 105 ? -21.494 -3.154 16.326 1.00 14.02 105 LEU A C 1
ATOM 800 O O . LEU A 1 105 ? -20.331 -3.105 15.918 1.00 16.01 105 LEU A O 1
ATOM 805 N N . SER A 1 106 ? -21.792 -2.980 17.607 1.00 14.89 106 SER A N 1
ATOM 806 C CA A SER A 1 106 ? -20.773 -2.788 18.628 0.44 14.74 106 SER A CA 1
ATOM 807 C CA B SER A 1 106 ? -20.745 -2.768 18.599 0.30 14.92 106 SER A CA 1
ATOM 808 C CA C SER A 1 106 ? -20.754 -2.780 18.611 0.25 14.86 106 SER A CA 1
ATOM 809 C C . SER A 1 106 ? -19.828 -3.988 18.675 1.00 14.35 106 SER A C 1
ATOM 810 O O . SER A 1 106 ? -18.605 -3.845 18.768 1.00 16.24 106 SER A O 1
ATOM 817 N N . GLY A 1 107 ? -20.404 -5.182 18.615 1.00 14.41 107 GLY A N 1
ATOM 818 C CA . GLY A 1 107 ? -19.605 -6.388 18.622 1.00 14.32 107 GLY A CA 1
ATOM 819 C C . GLY A 1 107 ? -18.819 -6.578 17.341 1.00 15.21 107 GLY A C 1
ATOM 820 O O . GLY A 1 107 ? -17.724 -7.132 17.362 1.00 16.77 107 GLY A O 1
ATOM 821 N N . ALA A 1 108 ? -19.370 -6.124 16.222 1.00 14.45 108 ALA A N 1
ATOM 822 C CA . ALA A 1 108 ? -18.693 -6.275 14.942 1.00 14.39 108 ALA A CA 1
ATOM 823 C C . ALA A 1 108 ? -17.349 -5.545 14.902 1.00 15.24 108 ALA A C 1
ATOM 824 O O . ALA A 1 108 ? -16.421 -5.980 14.210 1.00 16.70 108 ALA A O 1
ATOM 826 N N . ALA A 1 109 ? -17.231 -4.465 15.670 1.00 15.85 109 ALA A N 1
ATOM 827 C CA . ALA A 1 109 ? -15.971 -3.722 15.790 1.00 16.57 109 ALA A CA 1
ATOM 828 C C . ALA A 1 109 ? -14.861 -4.559 16.432 1.00 17.38 109 ALA A C 1
ATOM 829 O O . ALA A 1 109 ? -13.688 -4.180 16.385 1.00 18.62 109 ALA A O 1
ATOM 831 N N . LEU A 1 110 ? -15.227 -5.679 17.048 1.00 16.32 110 LEU A N 1
ATOM 832 C CA . LEU A 1 110 ? -14.267 -6.521 17.748 1.00 17.06 110 LEU A CA 1
ATOM 833 C C . LEU A 1 110 ? -13.970 -7.805 16.997 1.00 16.32 110 LEU A C 1
ATOM 834 O O . LEU A 1 110 ? -13.131 -8.585 17.434 1.00 17.93 110 LEU A O 1
ATOM 839 N N . MET A 1 111 ? -14.639 -8.021 15.865 1.00 14.59 111 MET A N 1
ATOM 840 C CA . MET A 1 111 ? -14.537 -9.305 15.159 1.00 15.47 111 MET A CA 1
ATOM 841 C C . MET A 1 111 ? -13.373 -9.381 14.180 1.00 14.28 111 MET A C 1
ATOM 842 O O . MET A 1 111 ? -13.143 -8.437 13.416 1.00 17.22 111 MET A O 1
ATOM 847 N N . ASP A 1 112 ? -12.676 -10.517 14.195 1.00 12.99 112 ASP A N 1
ATOM 848 C CA . ASP A 1 112 ? -11.623 -10.801 13.205 1.00 12.32 112 ASP A CA 1
ATOM 849 C C . ASP A 1 112 ? -12.148 -11.633 12.043 1.00 14.53 112 ASP A C 1
ATOM 850 O O . ASP A 1 112 ? -11.492 -11.787 11.012 1.00 17.92 112 ASP A O 1
ATOM 855 N N . GLY A 1 113 ? -13.316 -12.217 12.251 1.00 13.90 113 GLY A N 1
ATOM 856 C CA . GLY A 1 113 ? -13.998 -13.035 11.267 1.00 14.00 113 GLY A CA 1
ATOM 857 C C . GLY A 1 113 ? -15.372 -13.300 11.845 1.00 12.58 113 GLY A C 1
ATOM 858 O O . GLY A 1 113 ? -15.666 -12.835 12.956 1.00 13.37 113 GLY A O 1
ATOM 859 N N . ALA A 1 114 ? -16.213 -14.029 11.114 1.00 13.50 114 ALA A N 1
ATOM 860 C CA . ALA A 1 114 ? -17.562 -14.282 11.604 1.00 12.74 114 ALA A CA 1
ATOM 861 C C . ALA A 1 114 ? -18.155 -15.542 11.042 1.00 12.19 114 ALA A C 1
ATOM 862 O O . ALA A 1 114 ? -17.766 -16.014 9.964 1.00 13.89 114 ALA A O 1
ATOM 864 N N . ILE A 1 115 ? -19.114 -16.068 11.796 1.00 11.70 115 ILE A N 1
ATOM 865 C CA . ILE A 1 115 ? -20.021 -17.101 11.337 1.00 12.45 115 ILE A CA 1
ATOM 866 C C . ILE A 1 115 ? -21.413 -16.499 11.241 1.00 12.81 115 ILE A C 1
ATOM 867 O O . ILE A 1 115 ? -21.923 -15.936 12.213 1.00 13.56 115 ILE A O 1
ATOM 872 N N . LEU A 1 116 ? -22.001 -16.566 10.051 1.00 12.79 116 LEU A N 1
ATOM 873 C CA . LEU A 1 116 ? -23.395 -16.185 9.870 1.00 13.61 116 LEU A CA 1
ATOM 874 C C . LEU A 1 116 ? -24.234 -17.444 9.956 1.00 12.76 116 LEU A C 1
ATOM 875 O O . LEU A 1 116 ? -24.116 -18.332 9.119 1.00 14.36 116 LEU A O 1
ATOM 880 N N . VAL A 1 117 ? -25.052 -17.537 11.003 1.00 12.78 117 VAL A N 1
ATOM 881 C CA . VAL A 1 117 ? -25.887 -18.710 11.242 1.00 13.68 117 VAL A CA 1
ATOM 882 C C . VAL A 1 117 ? -27.223 -18.501 10.532 1.00 15.26 117 VAL A C 1
ATOM 883 O O . VAL A 1 117 ? -27.903 -17.498 10.767 1.00 15.50 117 VAL A O 1
ATOM 887 N N . VAL A 1 118 ? -27.573 -19.435 9.650 1.00 14.37 118 VAL A N 1
ATOM 888 C CA . VAL A 1 118 ? -28.835 -19.410 8.905 1.00 14.23 118 VAL A CA 1
ATOM 889 C C . VAL A 1 118 ? -29.643 -20.649 9.254 1.00 15.99 118 VAL A C 1
ATOM 890 O O . VAL A 1 118 ? -29.180 -21.763 9.053 1.00 14.98 118 VAL A O 1
ATOM 894 N N . ALA A 1 119 ? -30.850 -20.467 9.786 1.00 14.84 119 ALA A N 1
ATOM 895 C CA . ALA A 1 119 ? -31.689 -21.617 10.135 1.00 15.00 119 ALA A CA 1
ATOM 896 C C . ALA A 1 119 ? -32.278 -22.265 8.891 1.00 15.03 119 ALA A C 1
ATOM 897 O O . ALA A 1 119 ? -32.876 -21.589 8.044 1.00 15.64 119 ALA A O 1
ATOM 899 N N . ALA A 1 120 ? -32.112 -23.577 8.791 1.00 15.54 120 ALA A N 1
ATOM 900 C CA . ALA A 1 120 ? -32.612 -24.322 7.643 1.00 17.54 120 ALA A CA 1
ATOM 901 C C . ALA A 1 120 ? -34.138 -24.417 7.581 1.00 17.87 120 ALA A C 1
ATOM 902 O O . ALA A 1 120 ? -34.698 -24.669 6.515 1.00 19.71 120 ALA A O 1
ATOM 904 N N . ASN A 1 121 ? -34.807 -24.217 8.715 1.00 17.41 121 ASN A N 1
ATOM 905 C CA . ASN A 1 121 ? -36.257 -24.362 8.779 1.00 19.04 121 ASN A CA 1
ATOM 906 C C . ASN A 1 121 ? -37.009 -23.034 8.787 1.00 18.75 121 ASN A C 1
ATOM 907 O O . ASN A 1 121 ? -38.158 -22.969 9.224 1.00 20.39 121 ASN A O 1
ATOM 912 N N . GLU A 1 122 ? -36.350 -21.982 8.319 1.00 15.60 122 GLU A N 1
ATOM 913 C CA A GLU A 1 122 ? -36.999 -20.690 8.170 0.50 17.83 122 GLU A CA 1
ATOM 914 C CA B GLU A 1 122 ? -36.954 -20.663 8.193 0.50 18.87 122 GLU A CA 1
ATOM 915 C C . GLU A 1 122 ? -36.772 -20.174 6.766 1.00 16.65 122 GLU A C 1
ATOM 916 O O . GLU A 1 122 ? -35.781 -20.512 6.121 1.00 16.18 122 GLU A O 1
ATOM 927 N N . PRO A 1 123 ? -37.716 -19.373 6.271 1.00 18.06 123 PRO A N 1
ATOM 928 C CA . PRO A 1 123 ? -37.532 -18.804 4.936 1.00 17.80 123 PRO A CA 1
ATOM 929 C C . PRO A 1 123 ? -36.239 -18.003 4.886 1.00 19.36 123 PRO A C 1
ATOM 930 O O . PRO A 1 123 ? -35.751 -17.526 5.907 1.00 23.11 123 PRO A O 1
ATOM 934 N N . PHE A 1 124 ? -35.663 -17.914 3.703 1.00 18.44 124 PHE A N 1
ATOM 935 C CA . PHE A 1 124 ? -34.380 -17.266 3.505 1.00 15.74 124 PHE A CA 1
ATOM 936 C C . PHE A 1 124 ? -34.542 -16.252 2.383 1.00 17.11 124 PHE A C 1
ATOM 937 O O . PHE A 1 124 ? -35.214 -16.541 1.384 1.00 18.68 124 PHE A O 1
ATOM 945 N N . PRO A 1 125 ? -33.932 -15.066 2.532 1.00 16.66 125 PRO A N 1
ATOM 946 C CA . PRO A 1 125 ? -33.152 -14.594 3.685 1.00 15.50 125 PRO A CA 1
ATOM 947 C C . PRO A 1 125 ? -33.997 -13.733 4.613 1.00 14.97 125 PRO A C 1
ATOM 948 O O . PRO A 1 125 ? -34.655 -12.793 4.159 1.00 17.41 125 PRO A O 1
ATOM 952 N N . GLN A 1 126 ? -34.010 -14.069 5.896 1.00 14.82 126 GLN A N 1
ATOM 953 C CA . GLN A 1 126 ? -34.760 -13.282 6.864 1.00 14.66 126 GLN A CA 1
ATOM 954 C C . GLN A 1 126 ? -34.106 -11.923 7.054 1.00 15.24 126 GLN A C 1
ATOM 955 O O . GLN A 1 126 ? -32.918 -11.755 6.751 1.00 15.66 126 GLN A O 1
ATOM 961 N N . PRO A 1 127 ? -34.866 -10.947 7.577 1.00 15.80 127 PRO A N 1
ATOM 962 C CA . PRO A 1 127 ? -34.365 -9.576 7.725 1.00 16.73 127 PRO A CA 1
ATOM 963 C C . PRO A 1 127 ? -32.997 -9.417 8.395 1.00 15.40 127 PRO A C 1
ATOM 964 O O . PRO A 1 127 ? -32.177 -8.673 7.864 1.00 15.15 127 PRO A O 1
ATOM 968 N N . GLN A 1 128 ? -32.743 -10.063 9.530 1.00 14.83 128 GLN A N 1
ATOM 969 C CA . GLN A 1 128 ? -31.427 -9.893 10.151 1.00 14.12 128 GLN A CA 1
ATOM 970 C C . GLN A 1 128 ? -30.342 -10.811 9.581 1.00 13.93 128 GLN A C 1
ATOM 971 O O . GLN A 1 128 ? -29.145 -10.577 9.806 1.00 15.01 128 GLN A O 1
ATOM 977 N N . THR A 1 129 ? -30.737 -11.832 8.823 1.00 14.36 129 THR A N 1
ATOM 978 C CA . THR A 1 129 ? -29.755 -12.518 7.992 1.00 14.58 129 THR A CA 1
ATOM 979 C C . THR A 1 129 ? -29.187 -11.503 7.004 1.00 14.41 129 THR A C 1
ATOM 980 O O . THR A 1 129 ? -27.967 -11.346 6.877 1.00 14.85 129 THR A O 1
ATOM 984 N N . ARG A 1 130 ? -30.072 -10.791 6.307 1.00 15.44 130 ARG A N 1
ATOM 985 C CA . ARG A 1 130 ? -29.633 -9.738 5.397 1.00 16.03 130 ARG A CA 1
ATOM 986 C C . ARG A 1 130 ? -28.877 -8.630 6.113 1.00 16.47 130 ARG A C 1
ATOM 987 O O . ARG A 1 130 ? -27.822 -8.195 5.659 1.00 16.78 130 ARG A O 1
ATOM 995 N N . GLU A 1 131 ? -29.439 -8.141 7.213 1.00 15.81 131 GLU A N 1
ATOM 996 C CA . GLU A 1 131 ? -28.868 -6.978 7.869 1.00 14.86 131 GLU A CA 1
ATOM 997 C C . GLU A 1 131 ? -27.490 -7.264 8.466 1.00 14.53 131 GLU A C 1
ATOM 998 O O . GLU A 1 131 ? -26.577 -6.454 8.335 1.00 15.93 131 GLU A O 1
ATOM 1004 N N . HIS A 1 132 ? -27.332 -8.400 9.136 1.00 14.36 132 HIS A N 1
ATOM 1005 C CA . HIS A 1 132 ? -26.026 -8.748 9.683 1.00 13.88 132 HIS A CA 1
ATOM 1006 C C . HIS A 1 132 ? -25.006 -8.999 8.574 1.00 13.49 132 HIS A C 1
ATOM 1007 O O . HIS A 1 132 ? -23.857 -8.620 8.710 1.00 15.06 132 HIS A O 1
ATOM 1014 N N . PHE A 1 133 ? -25.431 -9.622 7.484 1.00 14.56 133 PHE A N 1
ATOM 1015 C CA . PHE A 1 133 ? -24.547 -9.838 6.342 1.00 13.40 133 PHE A CA 1
ATOM 1016 C C . PHE A 1 133 ? -24.040 -8.519 5.776 1.00 14.40 133 PHE A C 1
ATOM 1017 O O . PHE A 1 133 ? -22.838 -8.352 5.549 1.00 14.76 133 PHE A O 1
ATOM 1025 N N . VAL A 1 134 ? -24.954 -7.576 5.557 1.00 14.74 134 VAL A N 1
ATOM 1026 C CA . VAL A 1 134 ? -24.573 -6.269 5.033 1.00 15.01 134 VAL A CA 1
ATOM 1027 C C . VAL A 1 134 ? -23.647 -5.542 6.009 1.00 14.59 134 VAL A C 1
ATOM 1028 O O . VAL A 1 134 ? -22.666 -4.919 5.602 1.00 16.45 134 VAL A O 1
ATOM 1032 N N . ALA A 1 135 ? -23.940 -5.637 7.304 1.00 15.84 135 ALA A N 1
ATOM 1033 C CA . ALA A 1 135 ? -23.088 -5.007 8.310 1.00 15.70 135 ALA A CA 1
ATOM 1034 C C . ALA A 1 135 ? -21.665 -5.570 8.288 1.00 14.47 135 ALA A C 1
ATOM 1035 O O . ALA A 1 135 ? -20.701 -4.806 8.401 1.00 15.29 135 ALA A O 1
ATOM 1037 N N . LEU A 1 136 ? -21.520 -6.884 8.122 1.00 15.55 136 LEU A N 1
ATOM 1038 C CA . LEU A 1 136 ? -20.188 -7.474 8.046 1.00 15.23 136 LEU A CA 1
ATOM 1039 C C . LEU A 1 136 ? -19.443 -6.923 6.842 1.00 16.76 136 LEU A C 1
ATOM 1040 O O . LEU A 1 136 ? -18.255 -6.647 6.915 1.00 18.25 136 LEU A O 1
ATOM 1045 N N . GLY A 1 137 ? -20.158 -6.766 5.737 1.00 17.15 137 GLY A N 1
ATOM 1046 C CA . GLY A 1 137 ? -19.558 -6.250 4.525 1.00 19.57 137 GLY A CA 1
ATOM 1047 C C . GLY A 1 137 ? -19.107 -4.815 4.706 1.00 20.22 137 GLY A C 1
ATOM 1048 O O . GLY A 1 137 ? -18.008 -4.432 4.287 1.00 23.77 137 GLY A O 1
ATOM 1049 N N . ILE A 1 138 ? -19.959 -4.001 5.316 1.00 21.75 138 ILE A N 1
ATOM 1050 C CA . ILE A 1 138 ? -19.630 -2.598 5.572 1.00 21.66 138 ILE A CA 1
ATOM 1051 C C . ILE A 1 138 ? -18.398 -2.441 6.462 1.00 20.82 138 ILE A C 1
ATOM 1052 O O . ILE A 1 138 ? -17.504 -1.633 6.190 1.00 22.87 138 ILE A O 1
ATOM 1057 N N . ILE A 1 139 ? -18.364 -3.217 7.534 1.00 20.20 139 ILE A N 1
ATOM 1058 C CA . ILE A 1 139 ? -17.306 -3.111 8.530 1.00 21.05 139 ILE A CA 1
ATOM 1059 C C . ILE A 1 139 ? -16.010 -3.784 8.059 1.00 22.42 139 ILE A C 1
ATOM 1060 O O . ILE A 1 139 ? -14.920 -3.458 8.535 1.00 24.03 139 ILE A O 1
ATOM 1065 N N . GLY A 1 140 ? -16.130 -4.687 7.091 1.00 21.79 140 GLY A N 1
ATOM 1066 C CA . GLY A 1 140 ? -14.973 -5.310 6.474 1.00 21.93 140 GLY A CA 1
ATOM 1067 C C . GLY A 1 140 ? -14.602 -6.636 7.105 1.00 20.53 140 GLY A C 1
ATOM 1068 O O . GLY A 1 140 ? -13.458 -7.090 6.987 1.00 22.36 140 GLY A O 1
ATOM 1069 N N . VAL A 1 141 ? -15.562 -7.260 7.782 1.00 18.57 141 VAL A N 1
ATOM 1070 C CA . VAL A 1 141 ? -15.342 -8.569 8.375 1.00 17.85 141 VAL A CA 1
ATOM 1071 C C . VAL A 1 141 ? -15.597 -9.613 7.296 1.00 16.06 141 VAL A C 1
ATOM 1072 O O . VAL A 1 141 ? -16.655 -10.248 7.253 1.00 19.71 141 VAL A O 1
ATOM 1076 N N . LYS A 1 142 ? -14.619 -9.780 6.413 1.00 16.87 142 LYS A N 1
ATOM 1077 C CA . LYS A 1 142 ? -14.814 -10.585 5.217 1.00 19.95 142 LYS A CA 1
ATOM 1078 C C . LYS A 1 142 ? -14.409 -12.042 5.361 1.00 16.19 142 LYS A C 1
ATOM 1079 O O . LYS A 1 142 ? -14.705 -12.852 4.495 1.00 16.77 142 LYS A O 1
ATOM 1085 N N . ASN A 1 143 ? -13.800 -12.394 6.488 1.00 14.90 143 ASN A N 1
ATOM 1086 C CA . ASN A 1 143 ? -13.494 -13.789 6.749 1.00 15.45 143 ASN A CA 1
ATOM 1087 C C . ASN A 1 143 ? -14.692 -14.460 7.400 1.00 13.88 143 ASN A C 1
ATOM 1088 O O . ASN A 1 143 ? -14.804 -14.543 8.633 1.00 14.71 143 ASN A O 1
ATOM 1093 N N . LEU A 1 144 ? -15.568 -14.945 6.523 1.00 13.95 144 LEU A N 1
ATOM 1094 C CA . LEU A 1 144 ? -16.901 -15.405 6.872 1.00 13.47 144 LEU A CA 1
ATOM 1095 C C . LEU A 1 144 ? -17.062 -16.885 6.581 1.00 15.24 144 LEU A C 1
ATOM 1096 O O . LEU A 1 144 ? -16.593 -17.385 5.558 1.00 15.43 144 LEU A O 1
ATOM 1101 N N . ILE A 1 145 ? -17.744 -17.573 7.491 1.00 13.66 145 ILE A N 1
ATOM 1102 C CA . ILE A 1 145 ? -18.290 -18.891 7.227 1.00 14.17 145 ILE A CA 1
ATOM 1103 C C . ILE A 1 145 ? -19.795 -18.787 7.412 1.00 13.34 145 ILE A C 1
ATOM 1104 O O . ILE A 1 145 ? -20.260 -18.201 8.382 1.00 13.74 145 ILE A O 1
ATOM 1109 N N . ILE A 1 146 ? -20.569 -19.333 6.475 1.00 13.66 146 ILE A N 1
ATOM 1110 C CA . ILE A 1 146 ? -22.004 -19.437 6.685 1.00 13.78 146 ILE A CA 1
ATOM 1111 C C . ILE A 1 146 ? -22.300 -20.823 7.247 1.00 14.73 146 ILE A C 1
ATOM 1112 O O . ILE A 1 146 ? -21.860 -21.844 6.708 1.00 15.61 146 ILE A O 1
ATOM 1117 N N . VAL A 1 147 ? -23.027 -20.854 8.353 1.00 14.36 147 VAL A N 1
ATOM 1118 C CA . VAL A 1 147 ? -23.428 -22.113 8.952 1.00 16.15 147 VAL A CA 1
ATOM 1119 C C . VAL A 1 147 ? -24.924 -22.304 8.724 1.00 14.67 147 VAL A C 1
ATOM 1120 O O . VAL A 1 147 ? -25.734 -21.446 9.095 1.00 15.44 147 VAL A O 1
ATOM 1124 N N . GLN A 1 148 ? -25.279 -23.408 8.078 1.00 15.83 148 GLN A N 1
ATOM 1125 C CA . GLN A 1 148 ? -26.668 -23.784 7.905 1.00 15.42 148 GLN A CA 1
ATOM 1126 C C . GLN A 1 148 ? -27.050 -24.638 9.106 1.00 15.47 148 GLN A C 1
ATOM 1127 O O . GLN A 1 148 ? -26.675 -25.798 9.175 1.00 16.80 148 GLN A O 1
ATOM 1133 N N . ASN A 1 149 ? -27.762 -24.031 10.051 1.00 13.91 149 ASN A N 1
ATOM 1134 C CA . ASN A 1 149 ? -28.110 -24.669 11.319 1.00 14.70 149 ASN A CA 1
ATOM 1135 C C . ASN A 1 149 ? -29.503 -25.307 11.249 1.00 15.32 149 ASN A C 1
ATOM 1136 O O . ASN A 1 149 ? -30.279 -25.059 10.310 1.00 17.28 149 ASN A O 1
ATOM 1141 N N . LYS A 1 150 ? -29.820 -26.124 12.250 1.00 15.85 150 LYS A N 1
ATOM 1142 C CA . LYS A 1 150 ? -31.119 -26.787 12.378 1.00 15.57 150 LYS A CA 1
ATOM 1143 C C . LYS A 1 150 ? -31.418 -27.754 11.251 1.00 17.80 150 LYS A C 1
ATOM 1144 O O . LYS A 1 150 ? -32.576 -27.987 10.935 1.00 18.16 150 LYS A O 1
ATOM 1150 N N . VAL A 1 151 ? -30.389 -28.352 10.663 1.00 18.90 151 VAL A N 1
ATOM 1151 C CA . VAL A 1 151 ? -30.650 -29.325 9.605 1.00 21.30 151 VAL A CA 1
ATOM 1152 C C . VAL A 1 151 ? -31.368 -30.566 10.145 1.00 20.91 151 VAL A C 1
ATOM 1153 O O . VAL A 1 151 ? -31.934 -31.335 9.377 1.00 22.46 151 VAL A O 1
ATOM 1157 N N . ASP A 1 152 ? -31.378 -30.728 11.467 1.00 19.47 152 ASP A N 1
ATOM 1158 C CA . ASP A 1 152 ? -32.047 -31.857 12.115 1.00 20.33 152 ASP A CA 1
ATOM 1159 C C . ASP A 1 152 ? -33.569 -31.838 11.967 1.00 21.56 152 ASP A C 1
ATOM 1160 O O . ASP A 1 152 ? -34.227 -32.852 12.211 1.00 23.32 152 ASP A O 1
ATOM 1165 N N . VAL A 1 153 ? -34.142 -30.695 11.602 1.00 20.88 153 VAL A N 1
ATOM 1166 C CA . VAL A 1 153 ? -35.598 -30.610 11.495 1.00 23.00 153 VAL A CA 1
ATOM 1167 C C . VAL A 1 153 ? -36.111 -30.301 10.083 1.00 26.36 153 VAL A C 1
ATOM 1168 O O . VAL A 1 153 ? -37.262 -29.893 9.914 1.00 28.27 153 VAL A O 1
ATOM 1172 N N . VAL A 1 154 ? -35.258 -30.488 9.078 1.00 25.12 154 VAL A N 1
ATOM 1173 C CA . VAL A 1 154 ? -35.689 -30.390 7.680 1.00 26.41 154 VAL A CA 1
ATOM 1174 C C . VAL A 1 154 ? -35.202 -31.597 6.890 1.00 26.78 154 VAL A C 1
ATOM 1175 O O . VAL A 1 154 ? -34.286 -32.297 7.314 1.00 27.09 154 VAL A O 1
ATOM 1179 N N . SER A 1 155 ? -35.826 -31.842 5.743 1.00 26.77 155 SER A N 1
ATOM 1180 C CA . SER A 1 155 ? -35.422 -32.938 4.875 1.00 28.84 155 SER A CA 1
ATOM 1181 C C . SER A 1 155 ? -34.096 -32.620 4.198 1.00 28.47 155 SER A C 1
ATOM 1182 O O . SER A 1 155 ? -33.698 -31.457 4.113 1.00 26.80 155 SER A O 1
ATOM 1185 N N . LYS A 1 156 ? -33.414 -33.653 3.711 1.00 28.87 156 LYS A N 1
ATOM 1186 C CA . LYS A 1 156 ? -32.181 -33.446 2.956 1.00 30.58 156 LYS A CA 1
ATOM 1187 C C . LYS A 1 156 ? -32.448 -32.582 1.731 1.00 29.10 156 LYS A C 1
ATOM 1188 O O . LYS A 1 156 ? -31.660 -31.705 1.394 1.00 26.88 156 LYS A O 1
ATOM 1194 N N . GLU A 1 157 ? -33.581 -32.821 1.084 1.00 28.88 157 GLU A N 1
ATOM 1195 C CA . GLU A 1 157 ? -33.966 -32.043 -0.085 1.00 28.82 157 GLU A CA 1
ATOM 1196 C C . GLU A 1 157 ? -34.140 -30.556 0.239 1.00 26.38 157 GLU A C 1
ATOM 1197 O O . GLU A 1 157 ? -33.685 -29.698 -0.520 1.00 26.07 157 GLU A O 1
ATOM 1203 N N . GLU A 1 158 ? -34.773 -30.252 1.370 1.00 25.57 158 GLU A N 1
ATOM 1204 C CA . GLU A 1 158 ? -35.007 -28.863 1.751 1.00 25.65 158 GLU A CA 1
ATOM 1205 C C . GLU A 1 158 ? -33.697 -28.175 2.100 1.00 22.71 158 GLU A C 1
ATOM 1206 O O . GLU A 1 158 ? -33.477 -27.021 1.725 1.00 22.13 158 GLU A O 1
ATOM 1212 N N . ALA A 1 159 ? -32.818 -28.887 2.801 1.00 21.77 159 ALA A N 1
ATOM 1213 C CA . ALA A 1 159 ? -31.523 -28.311 3.154 1.00 21.05 159 ALA A CA 1
ATOM 1214 C C . ALA A 1 159 ? -30.716 -28.005 1.893 1.00 20.56 159 ALA A C 1
ATOM 1215 O O . ALA A 1 159 ? -30.070 -26.963 1.797 1.00 18.97 159 ALA A O 1
ATOM 1217 N N . LEU A 1 160 ? -30.778 -28.907 0.916 1.00 21.19 160 LEU A N 1
ATOM 1218 C CA . LEU A 1 160 ? -30.080 -28.707 -0.350 1.00 21.39 160 LEU A CA 1
ATOM 1219 C C . LEU A 1 160 ? -30.641 -27.522 -1.139 1.00 20.23 160 LEU A C 1
ATOM 1220 O O . LEU A 1 160 ? -29.890 -26.742 -1.717 1.00 19.67 160 LEU A O 1
ATOM 1225 N N . SER A 1 161 ? -31.964 -27.399 -1.169 1.00 19.94 161 SER A N 1
ATOM 1226 C CA . SER A 1 161 ? -32.611 -26.263 -1.805 1.00 20.07 161 SER A CA 1
ATOM 1227 C C . SER A 1 161 ? -32.162 -24.953 -1.168 1.00 18.71 161 SER A C 1
ATOM 1228 O O . SER A 1 161 ? -31.802 -24.004 -1.863 1.00 18.88 161 SER A O 1
ATOM 1231 N N . GLN A 1 162 ? -32.169 -24.891 0.159 1.00 18.02 162 GLN A N 1
ATOM 1232 C CA . GLN A 1 162 ? -31.737 -23.666 0.815 1.00 17.29 162 GLN A CA 1
ATOM 1233 C C . GLN A 1 162 ? -30.256 -23.395 0.543 1.00 16.64 162 GLN A C 1
ATOM 1234 O O . GLN A 1 162 ? -29.864 -22.252 0.343 1.00 16.87 162 GLN A O 1
ATOM 1240 N N . TYR A 1 163 ? -29.444 -24.452 0.547 1.00 16.71 163 TYR A N 1
ATOM 1241 C CA . TYR A 1 163 ? -28.014 -24.320 0.278 1.00 18.70 163 TYR A CA 1
ATOM 1242 C C . TYR A 1 163 ? -27.795 -23.600 -1.050 1.00 17.67 163 TYR A C 1
ATOM 1243 O O . TYR A 1 163 ? -26.973 -22.695 -1.167 1.00 16.91 163 TYR A O 1
ATOM 1252 N N . ARG A 1 164 ? -28.552 -24.000 -2.057 1.00 17.13 164 ARG A N 1
ATOM 1253 C CA . ARG A 1 164 ? -28.438 -23.362 -3.356 1.00 18.61 164 ARG A CA 1
ATOM 1254 C C . ARG A 1 164 ? -28.886 -21.902 -3.325 1.00 18.49 164 ARG A C 1
ATOM 1255 O O . ARG A 1 164 ? -28.283 -21.065 -3.981 1.00 17.65 164 ARG A O 1
ATOM 1263 N N A GLN A 1 165 ? -29.925 -21.583 -2.567 0.55 17.00 165 GLN A N 1
ATOM 1264 N N B GLN A 1 165 ? -29.961 -21.633 -2.573 0.45 18.86 165 GLN A N 1
ATOM 1265 C CA A GLN A 1 165 ? -30.333 -20.190 -2.444 0.55 16.13 165 GLN A CA 1
ATOM 1266 C CA B GLN A 1 165 ? -30.446 -20.275 -2.303 0.45 18.71 165 GLN A CA 1
ATOM 1267 C C A GLN A 1 165 ? -29.294 -19.357 -1.699 0.55 14.89 165 GLN A C 1
ATOM 1268 C C B GLN A 1 165 ? -29.315 -19.420 -1.726 0.45 16.69 165 GLN A C 1
ATOM 1269 O O A GLN A 1 165 ? -29.107 -18.175 -1.989 0.55 15.47 165 GLN A O 1
ATOM 1270 O O B GLN A 1 165 ? -29.091 -18.291 -2.159 0.45 18.03 165 GLN A O 1
ATOM 1281 N N . ILE A 1 166 ? -28.616 -19.968 -0.733 1.00 14.64 166 ILE A N 1
ATOM 1282 C CA . ILE A 1 166 ? -27.569 -19.242 -0.029 1.00 15.33 166 ILE A CA 1
ATOM 1283 C C . ILE A 1 166 ? -26.409 -18.923 -0.992 1.00 15.68 166 ILE A C 1
ATOM 1284 O O . ILE A 1 166 ? -25.914 -17.803 -1.016 1.00 16.45 166 ILE A O 1
ATOM 1289 N N A LYS A 1 167 ? -26.000 -19.905 -1.793 0.35 16.11 167 LYS A N 1
ATOM 1290 N N B LYS A 1 167 ? -25.994 -19.911 -1.783 0.65 14.98 167 LYS A N 1
ATOM 1291 C CA A LYS A 1 167 ? -24.937 -19.688 -2.775 0.35 16.75 167 LYS A CA 1
ATOM 1292 C CA B LYS A 1 167 ? -24.938 -19.697 -2.770 0.65 15.48 167 LYS A CA 1
ATOM 1293 C C A LYS A 1 167 ? -25.330 -18.635 -3.810 0.35 16.64 167 LYS A C 1
ATOM 1294 C C B LYS A 1 167 ? -25.340 -18.617 -3.778 0.65 15.65 167 LYS A C 1
ATOM 1295 O O A LYS A 1 167 ? -24.491 -17.856 -4.261 0.35 18.11 167 LYS A O 1
ATOM 1296 O O B LYS A 1 167 ? -24.521 -17.787 -4.166 0.65 16.20 167 LYS A O 1
ATOM 1307 N N . GLN A 1 168 ? -26.605 -18.608 -4.187 1.00 15.56 168 GLN A N 1
ATOM 1308 C CA . GLN A 1 168 ? -27.074 -17.595 -5.126 1.00 14.83 168 GLN A CA 1
ATOM 1309 C C . GLN A 1 168 ? -27.101 -16.206 -4.498 1.00 16.13 168 GLN A C 1
ATOM 1310 O O . GLN A 1 168 ? -26.837 -15.202 -5.163 1.00 16.10 168 GLN A O 1
ATOM 1316 N N . PHE A 1 169 ? -27.426 -16.161 -3.212 1.00 15.70 169 PHE A N 1
ATOM 1317 C CA . PHE A 1 169 ? -27.414 -14.918 -2.453 1.00 16.91 169 PHE A CA 1
ATOM 1318 C C . PHE A 1 169 ? -26.018 -14.285 -2.427 1.00 16.95 169 PHE A C 1
ATOM 1319 O O . PHE A 1 169 ? -25.869 -13.078 -2.619 1.00 18.96 169 PHE A O 1
ATOM 1327 N N . THR A 1 170 ? -24.989 -15.100 -2.195 1.00 16.25 170 THR A N 1
ATOM 1328 C CA . THR A 1 170 ? -23.627 -14.566 -2.131 1.00 15.86 170 THR A CA 1
ATOM 1329 C C . THR A 1 170 ? -22.990 -14.354 -3.511 1.00 13.87 170 THR A C 1
ATOM 1330 O O . THR A 1 170 ? -22.007 -13.632 -3.618 1.00 16.10 170 THR A O 1
ATOM 1334 N N . LYS A 1 171 ? -23.552 -14.968 -4.550 1.00 14.83 171 LYS A N 1
ATOM 1335 C CA . LYS A 1 171 ? -23.040 -14.824 -5.910 1.00 15.95 171 LYS A CA 1
ATOM 1336 C C . LYS A 1 171 ? -22.974 -13.346 -6.292 1.00 16.68 171 LYS A C 1
ATOM 1337 O O . LYS A 1 171 ? -23.936 -12.603 -6.096 1.00 18.33 171 LYS A O 1
ATOM 1343 N N . GLY A 1 172 ? -21.830 -12.913 -6.813 1.00 17.93 172 GLY A N 1
ATOM 1344 C CA . GLY A 1 172 ? -21.670 -11.531 -7.230 1.00 21.43 172 GLY A CA 1
ATOM 1345 C C . GLY A 1 172 ? -21.437 -10.560 -6.088 1.00 21.91 172 GLY A C 1
ATOM 1346 O O . GLY A 1 172 ? -21.423 -9.343 -6.290 1.00 27.13 172 GLY A O 1
ATOM 1347 N N . THR A 1 173 ? -21.263 -11.092 -4.881 1.00 18.12 173 THR A N 1
ATOM 1348 C CA . THR A 1 173 ? -20.890 -10.272 -3.728 1.00 18.42 173 THR A CA 1
ATOM 1349 C C . THR A 1 173 ? -19.487 -10.628 -3.242 1.00 17.23 173 THR A C 1
ATOM 1350 O O . THR A 1 173 ? -18.895 -11.600 -3.702 1.00 17.45 173 THR A O 1
ATOM 1354 N N . TRP A 1 174 ? -18.975 -9.846 -2.295 1.00 17.33 174 TRP A N 1
ATOM 1355 C CA . TRP A 1 174 ? -17.694 -10.121 -1.660 1.00 16.99 174 TRP A CA 1
ATOM 1356 C C . TRP A 1 174 ? -17.647 -11.520 -1.053 1.00 15.83 174 TRP A C 1
ATOM 1357 O O . TRP A 1 174 ? -16.567 -12.083 -0.857 1.00 17.24 174 TRP A O 1
ATOM 1368 N N . ALA A 1 175 ? -18.815 -12.076 -0.745 1.00 15.27 175 ALA A N 1
ATOM 1369 C CA . ALA A 1 175 ? -18.892 -13.370 -0.071 1.00 15.41 175 ALA A CA 1
ATOM 1370 C C . ALA A 1 175 ? -19.105 -14.554 -1.013 1.00 14.06 175 ALA A C 1
ATOM 1371 O O . ALA A 1 175 ? -19.411 -15.656 -0.562 1.00 15.14 175 ALA A O 1
ATOM 1373 N N . GLU A 1 176 ? -18.925 -14.333 -2.315 1.00 14.93 176 GLU A N 1
ATOM 1374 C CA . GLU A 1 176 ? -19.212 -15.368 -3.305 1.00 14.50 176 GLU A CA 1
ATOM 1375 C C . GLU A 1 176 ? -18.580 -16.730 -3.006 1.00 14.93 176 GLU A C 1
ATOM 1376 O O . GLU A 1 176 ? -19.206 -17.774 -3.211 1.00 15.84 176 GLU A O 1
ATOM 1382 N N . ASN A 1 177 ? -17.351 -16.717 -2.483 1.00 15.71 177 ASN A N 1
ATOM 1383 C CA . ASN A 1 177 ? -16.612 -17.949 -2.239 1.00 16.88 177 ASN A CA 1
ATOM 1384 C C . ASN A 1 177 ? -16.710 -18.488 -0.821 1.00 17.37 177 ASN A C 1
ATOM 1385 O O . ASN A 1 177 ? -16.085 -19.489 -0.489 1.00 21.25 177 ASN A O 1
ATOM 1390 N N . VAL A 1 178 ? -17.512 -17.831 0.009 1.00 15.46 178 VAL A N 1
ATOM 1391 C CA . VAL A 1 178 ? -17.633 -18.221 1.415 1.00 16.97 178 VAL A CA 1
ATOM 1392 C C . VAL A 1 178 ? -18.265 -19.606 1.531 1.00 16.95 178 VAL A C 1
ATOM 1393 O O . VAL A 1 178 ? -19.243 -19.908 0.851 1.00 17.51 178 VAL A O 1
ATOM 1397 N N . PRO A 1 179 ? -17.692 -20.471 2.375 1.00 16.86 179 PRO A N 1
ATOM 1398 C CA . PRO A 1 179 ? -18.235 -21.822 2.524 1.00 18.35 179 PRO A CA 1
ATOM 1399 C C . PRO A 1 179 ? -19.519 -21.845 3.339 1.00 16.58 179 PRO A C 1
ATOM 1400 O O . PRO A 1 179 ? -19.751 -20.971 4.184 1.00 17.48 179 PRO A O 1
ATOM 1404 N N . ILE A 1 180 ? -20.347 -22.845 3.058 1.00 15.60 180 ILE A N 1
ATOM 1405 C CA . ILE A 1 180 ? -21.549 -23.111 3.829 1.00 16.02 180 ILE A CA 1
ATOM 1406 C C . ILE A 1 180 ? -21.346 -24.459 4.484 1.00 17.20 180 ILE A C 1
ATOM 1407 O O . ILE A 1 180 ? -21.094 -25.446 3.803 1.00 20.43 180 ILE A O 1
ATOM 1412 N N . ILE A 1 181 ? -21.453 -24.496 5.807 1.00 16.29 181 ILE A N 1
ATOM 1413 C CA . ILE A 1 181 ? -21.271 -25.728 6.559 1.00 17.06 181 ILE A CA 1
ATOM 1414 C C . ILE A 1 181 ? -22.566 -26.060 7.304 1.00 14.70 181 ILE A C 1
ATOM 1415 O O . ILE A 1 181 ? -23.009 -25.286 8.149 1.00 16.10 181 ILE A O 1
ATOM 1420 N N . PRO A 1 182 ? -23.193 -27.200 6.970 1.00 16.09 182 PRO A N 1
ATOM 1421 C CA . PRO A 1 182 ? -24.441 -27.598 7.632 1.00 17.87 182 PRO A CA 1
ATOM 1422 C C . PRO A 1 182 ? -24.164 -28.249 8.981 1.00 17.89 182 PRO A C 1
ATOM 1423 O O . PRO A 1 182 ? -23.267 -29.085 9.106 1.00 17.89 182 PRO A O 1
ATOM 1427 N N . VAL A 1 183 ? -24.924 -27.861 9.996 1.00 17.14 183 VAL A N 1
ATOM 1428 C CA . VAL A 1 183 ? -24.741 -28.427 11.332 1.00 16.26 183 VAL A CA 1
ATOM 1429 C C . VAL A 1 183 ? -26.080 -28.492 12.042 1.00 16.50 183 VAL A C 1
ATOM 1430 O O . VAL A 1 183 ? -27.056 -27.849 11.626 1.00 15.90 183 VAL A O 1
ATOM 1434 N N . SER A 1 184 ? -26.117 -29.265 13.123 1.00 17.18 184 SER A N 1
ATOM 1435 C CA . SER A 1 184 ? -27.139 -29.094 14.141 1.00 17.64 184 SER A CA 1
ATOM 1436 C C . SER A 1 184 ? -26.435 -28.657 15.418 1.00 16.21 184 SER A C 1
ATOM 1437 O O . SER A 1 184 ? -25.724 -29.445 16.046 1.00 17.66 184 SER A O 1
ATOM 1440 N N . ALA A 1 185 ? -26.617 -27.400 15.797 1.00 15.94 185 ALA A N 1
ATOM 1441 C CA . ALA A 1 185 ? -26.061 -26.926 17.054 1.00 16.20 185 ALA A CA 1
ATOM 1442 C C . ALA A 1 185 ? -26.703 -27.660 18.241 1.00 16.78 185 ALA A C 1
ATOM 1443 O O . ALA A 1 185 ? -26.033 -27.991 19.222 1.00 17.83 185 ALA A O 1
ATOM 1445 N N . LEU A 1 186 ? -28.003 -27.914 18.153 1.00 16.11 186 LEU A N 1
ATOM 1446 C CA . LEU A 1 186 ? -28.739 -28.539 19.243 1.00 17.71 186 LEU A CA 1
ATOM 1447 C C . LEU A 1 186 ? -28.236 -29.946 19.536 1.00 19.49 186 LEU A C 1
ATOM 1448 O O . LEU A 1 186 ? -28.080 -30.330 20.700 1.00 19.88 186 LEU A O 1
ATOM 1453 N N . HIS A 1 187 ? -28.002 -30.721 18.481 1.00 18.21 187 HIS A N 1
ATOM 1454 C CA . HIS A 1 187 ? -27.602 -32.115 18.648 1.00 19.32 187 HIS A CA 1
ATOM 1455 C C . HIS A 1 187 ? -26.106 -32.327 18.431 1.00 21.50 187 HIS A C 1
ATOM 1456 O O . HIS A 1 187 ? -25.633 -33.468 18.410 1.00 22.95 187 HIS A O 1
ATOM 1463 N N . LYS A 1 188 ? -25.375 -31.227 18.264 1.00 20.36 188 LYS A N 1
ATOM 1464 C CA . LYS A 1 188 ? -23.920 -31.260 18.097 1.00 21.29 188 LYS A CA 1
ATOM 1465 C C . LYS A 1 188 ? -23.503 -32.156 16.935 1.00 20.83 188 LYS A C 1
ATOM 1466 O O . LYS A 1 188 ? -22.649 -33.030 17.066 1.00 22.28 188 LYS A O 1
ATOM 1472 N N . ILE A 1 189 ? -24.136 -31.922 15.791 1.00 19.67 189 ILE A N 1
ATOM 1473 C CA . ILE A 1 189 ? -23.847 -32.663 14.575 1.00 19.28 189 ILE A CA 1
ATOM 1474 C C . ILE A 1 189 ? -23.003 -31.836 13.610 1.00 19.40 189 ILE A C 1
ATOM 1475 O O . ILE A 1 189 ? -23.362 -30.706 13.290 1.00 18.87 189 ILE A O 1
ATOM 1480 N N . ASN A 1 190 ? -21.888 -32.421 13.168 1.00 18.78 190 ASN A N 1
ATOM 1481 C CA . ASN A 1 190 ? -20.966 -31.823 12.192 1.00 18.88 190 ASN A CA 1
ATOM 1482 C C . ASN A 1 190 ? -20.217 -30.609 12.733 1.00 18.73 190 ASN A C 1
ATOM 1483 O O . ASN A 1 190 ? -19.735 -29.771 11.975 1.00 19.38 190 ASN A O 1
ATOM 1488 N N . ILE A 1 191 ? -20.099 -30.522 14.053 1.00 17.26 191 ILE A N 1
ATOM 1489 C CA . ILE A 1 191 ? -19.352 -29.429 14.655 1.00 17.18 191 ILE A CA 1
ATOM 1490 C C . ILE A 1 191 ? -17.857 -29.550 14.331 1.00 17.14 191 ILE A C 1
ATOM 1491 O O . ILE A 1 191 ? -17.158 -28.540 14.200 1.00 16.82 191 ILE A O 1
ATOM 1496 N N . ASP A 1 192 ? -17.372 -30.778 14.174 1.00 16.97 192 ASP A N 1
ATOM 1497 C CA . ASP A 1 192 ? -15.968 -30.968 13.830 1.00 17.94 192 ASP A CA 1
ATOM 1498 C C . ASP A 1 192 ? -15.627 -30.357 12.460 1.00 15.87 192 ASP A C 1
ATOM 1499 O O . ASP A 1 192 ? -14.588 -29.718 12.299 1.00 17.38 192 ASP A O 1
ATOM 1504 N N . SER A 1 193 ? -16.528 -30.496 11.492 1.00 16.79 193 SER A N 1
ATOM 1505 C CA . SER A 1 193 ? -16.340 -29.832 10.203 1.00 17.12 193 SER A CA 1
ATOM 1506 C C . SER A 1 193 ? -16.293 -28.314 10.353 1.00 15.40 193 SER A C 1
ATOM 1507 O O . SER A 1 193 ? -15.560 -27.627 9.641 1.00 16.67 193 SER A O 1
ATOM 1510 N N . LEU A 1 194 ? -17.101 -27.779 11.257 1.00 14.57 194 LEU A N 1
ATOM 1511 C CA . LEU A 1 194 ? -17.083 -26.343 11.510 1.00 15.92 194 LEU A CA 1
ATOM 1512 C C . LEU A 1 194 ? -15.755 -25.884 12.119 1.00 15.92 194 LEU A C 1
ATOM 1513 O O . LEU A 1 194 ? -15.220 -24.862 11.725 1.00 16.79 194 LEU A O 1
ATOM 1518 N N . ILE A 1 195 ? -15.231 -26.635 13.082 1.00 15.32 195 ILE A N 1
ATOM 1519 C CA A ILE A 1 195 ? -13.934 -26.304 13.659 0.50 16.58 195 ILE A CA 1
ATOM 1520 C CA B ILE A 1 195 ? -13.926 -26.326 13.660 0.50 16.96 195 ILE A CA 1
ATOM 1521 C C . ILE A 1 195 ? -12.860 -26.305 12.572 1.00 15.57 195 ILE A C 1
ATOM 1522 O O . ILE A 1 195 ? -12.040 -25.393 12.506 1.00 15.82 195 ILE A O 1
ATOM 1531 N N . GLU A 1 196 ? -12.884 -27.319 11.711 1.00 16.81 196 GLU A N 1
ATOM 1532 C CA . GLU A 1 196 ? -11.951 -27.383 10.592 1.00 18.01 196 GLU A CA 1
ATOM 1533 C C . GLU A 1 196 ? -12.093 -26.143 9.708 1.00 15.83 196 GLU A C 1
ATOM 1534 O O . GLU A 1 196 ? -11.097 -25.546 9.278 1.00 17.21 196 GLU A O 1
ATOM 1540 N N . GLY A 1 197 ? -13.339 -25.748 9.460 1.00 17.00 197 GLY A N 1
ATOM 1541 C CA . GLY A 1 197 ? -13.630 -24.589 8.637 1.00 17.98 197 GLY A CA 1
ATOM 1542 C C . GLY A 1 197 ? -13.111 -23.314 9.261 1.00 15.00 197 GLY A C 1
ATOM 1543 O O . GLY A 1 197 ? -12.577 -22.448 8.573 1.00 16.24 197 GLY A O 1
ATOM 1544 N N . ILE A 1 198 ? -13.264 -23.194 10.574 1.00 15.15 198 ILE A N 1
ATOM 1545 C CA . ILE A 1 198 ? -12.732 -22.042 11.280 1.00 14.68 198 ILE A CA 1
ATOM 1546 C C . ILE A 1 198 ? -11.204 -21.955 11.109 1.00 15.57 198 ILE A C 1
ATOM 1547 O O . ILE A 1 198 ? -10.660 -20.875 10.878 1.00 15.52 198 ILE A O 1
ATOM 1552 N N . GLU A 1 199 ? -10.511 -23.092 11.220 1.00 14.53 199 GLU A N 1
ATOM 1553 C CA . GLU A 1 199 ? -9.059 -23.111 11.029 1.00 16.29 199 GLU A CA 1
ATOM 1554 C C . GLU A 1 199 ? -8.666 -22.689 9.615 1.00 17.02 199 GLU A C 1
ATOM 1555 O O . GLU A 1 199 ? -7.698 -21.957 9.421 1.00 18.48 199 GLU A O 1
ATOM 1561 N N . GLU A 1 200 ? -9.456 -23.119 8.638 1.00 18.49 200 GLU A N 1
ATOM 1562 C CA A GLU A 1 200 ? -9.128 -22.895 7.235 0.50 22.38 200 GLU A CA 1
ATOM 1563 C CA B GLU A 1 200 ? -9.150 -22.908 7.227 0.50 22.33 200 GLU A CA 1
ATOM 1564 C C . GLU A 1 200 ? -9.501 -21.501 6.741 1.00 20.18 200 GLU A C 1
ATOM 1565 O O . GLU A 1 200 ? -8.749 -20.887 5.978 1.00 22.89 200 GLU A O 1
ATOM 1576 N N . TYR A 1 201 ? -10.645 -20.994 7.190 1.00 16.64 201 TYR A N 1
ATOM 1577 C CA . TYR A 1 201 ? -11.199 -19.754 6.653 1.00 16.40 201 TYR A CA 1
ATOM 1578 C C . TYR A 1 201 ? -11.121 -18.552 7.574 1.00 16.02 201 TYR A C 1
ATOM 1579 O O . TYR A 1 201 ? -11.314 -17.420 7.136 1.00 18.05 201 TYR A O 1
ATOM 1588 N N . ILE A 1 202 ? -10.860 -18.787 8.855 1.00 15.14 202 ILE A N 1
ATOM 1589 C CA . ILE A 1 202 ? -10.767 -17.673 9.795 1.00 15.44 202 ILE A CA 1
ATOM 1590 C C . ILE A 1 202 ? -9.419 -17.730 10.489 1.00 14.74 202 ILE A C 1
ATOM 1591 O O . ILE A 1 202 ? -9.297 -18.014 11.681 1.00 15.94 202 ILE A O 1
ATOM 1596 N N . LYS A 1 203 ? -8.388 -17.450 9.706 1.00 16.11 203 LYS A N 1
ATOM 1597 C CA . LYS A 1 203 ? -7.029 -17.464 10.220 1.00 15.12 203 LYS A CA 1
ATOM 1598 C C . LYS A 1 203 ? -6.818 -16.305 11.173 1.00 14.47 203 LYS A C 1
ATOM 1599 O O . LYS A 1 203 ? -7.503 -15.295 11.096 1.00 16.26 203 LYS A O 1
ATOM 1605 N N . THR A 1 204 ? -5.881 -16.466 12.095 1.00 15.55 204 THR A N 1
ATOM 1606 C CA . THR A 1 204 ? -5.529 -15.375 12.979 1.00 15.59 204 THR A CA 1
ATOM 1607 C C . THR A 1 204 ? -4.901 -14.265 12.147 1.00 15.92 204 THR A C 1
ATOM 1608 O O . THR A 1 204 ? -3.960 -14.505 11.400 1.00 16.12 204 THR A O 1
ATOM 1612 N N . PRO A 1 205 ? -5.436 -13.045 12.241 1.00 15.48 205 PRO A N 1
ATOM 1613 C CA . PRO A 1 205 ? -4.866 -11.971 11.414 1.00 14.66 205 PRO A CA 1
ATOM 1614 C C . PRO A 1 205 ? -3.542 -11.466 11.951 1.00 14.38 205 PRO A C 1
ATOM 1615 O O . PRO A 1 205 ? -3.206 -11.693 13.118 1.00 15.81 205 PRO A O 1
ATOM 1619 N N . TYR A 1 206 ? -2.811 -10.757 11.102 1.00 14.69 206 TYR A N 1
ATOM 1620 C CA . TYR A 1 206 ? -1.654 -10.022 11.555 1.00 15.46 206 TYR A CA 1
ATOM 1621 C C . TYR A 1 206 ? -2.088 -8.981 12.562 1.00 14.96 206 TYR A C 1
ATOM 1622 O O . TYR A 1 206 ? -3.171 -8.388 12.431 1.00 17.23 206 TYR A O 1
ATOM 1631 N N . ARG A 1 207 ? -1.254 -8.765 13.574 1.00 15.84 207 ARG A N 1
ATOM 1632 C CA . ARG A 1 207 ? -1.500 -7.725 14.563 1.00 18.60 207 ARG A CA 1
ATOM 1633 C C . ARG A 1 207 ? -0.419 -6.668 14.490 1.00 21.32 207 ARG A C 1
ATOM 1634 O O . ARG A 1 207 ? 0.691 -6.934 14.035 1.00 23.58 207 ARG A O 1
ATOM 1642 N N . ASP A 1 208 ? -0.728 -5.464 14.950 1.00 25.55 208 ASP A N 1
ATOM 1643 C CA A ASP A 1 208 ? 0.304 -4.443 15.078 0.64 28.76 208 ASP A CA 1
ATOM 1644 C CA B ASP A 1 208 ? 0.285 -4.426 15.070 0.36 28.66 208 ASP A CA 1
ATOM 1645 C C . ASP A 1 208 ? 0.478 -4.071 16.538 1.00 26.57 208 ASP A C 1
ATOM 1646 O O . ASP A 1 208 ? -0.327 -3.332 17.112 1.00 26.95 208 ASP A O 1
ATOM 1655 N N . LEU A 1 209 ? 1.539 -4.605 17.129 1.00 26.55 209 LEU A N 1
ATOM 1656 C CA . LEU A 1 209 ? 1.821 -4.437 18.544 1.00 26.22 209 LEU A CA 1
ATOM 1657 C C . LEU A 1 209 ? 2.606 -3.168 18.841 1.00 27.34 209 LEU A C 1
ATOM 1658 O O . LEU A 1 209 ? 2.864 -2.868 20.001 1.00 28.84 209 LEU A O 1
ATOM 1663 N N . SER A 1 210 ? 2.966 -2.421 17.800 1.00 27.55 210 SER A N 1
ATOM 1664 C CA . SER A 1 210 ? 3.795 -1.229 17.975 1.00 28.76 210 SER A CA 1
ATOM 1665 C C . SER A 1 210 ? 3.023 0.080 17.967 1.00 29.38 210 SER A C 1
ATOM 1666 O O . SER A 1 210 ? 3.541 1.099 18.412 1.00 32.35 210 SER A O 1
ATOM 1669 N N . GLN A 1 211 ? 1.802 0.077 17.442 1.00 30.94 211 GLN A N 1
ATOM 1670 C CA . GLN A 1 211 ? 1.017 1.304 17.460 1.00 34.22 211 GLN A CA 1
ATOM 1671 C C . GLN A 1 211 ? 0.525 1.515 18.876 1.00 29.50 211 GLN A C 1
ATOM 1672 O O . GLN A 1 211 ? 0.581 0.596 19.697 1.00 27.24 211 GLN A O 1
ATOM 1678 N N . LYS A 1 212 ? 0.051 2.721 19.168 1.00 27.67 212 LYS A N 1
ATOM 1679 C CA . LYS A 1 212 ? -0.360 3.030 20.528 1.00 27.01 212 LYS A CA 1
ATOM 1680 C C . LYS A 1 212 ? -1.484 2.094 20.954 1.00 23.16 212 LYS A C 1
ATOM 1681 O O . LYS A 1 212 ? -2.426 1.845 20.199 1.00 22.39 212 LYS A O 1
ATOM 1687 N N . PRO A 1 213 ? -1.371 1.533 22.162 1.00 21.27 213 PRO A N 1
ATOM 1688 C CA . PRO A 1 213 ? -2.378 0.576 22.631 1.00 18.43 213 PRO A CA 1
ATOM 1689 C C . PRO A 1 213 ? -3.759 1.207 22.703 1.00 18.87 213 PRO A C 1
ATOM 1690 O O . PRO A 1 213 ? -3.919 2.316 23.211 1.00 19.14 213 PRO A O 1
ATOM 1694 N N . VAL A 1 214 ? -4.745 0.489 22.171 1.00 16.76 214 VAL A N 1
ATOM 1695 C CA . VAL A 1 214 ? -6.139 0.905 22.225 1.00 16.63 214 VAL A CA 1
ATOM 1696 C C . VAL A 1 214 ? -6.981 -0.32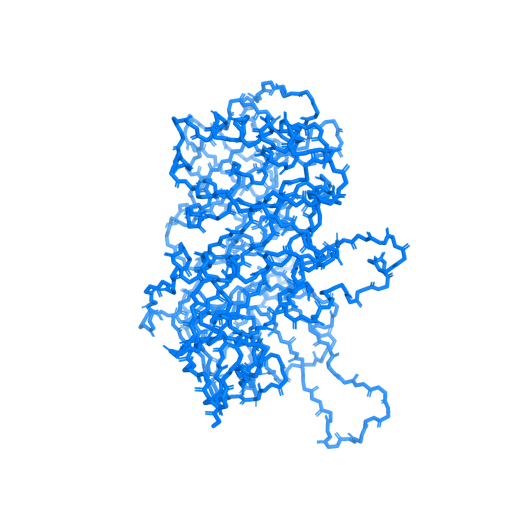3 22.489 1.00 17.15 214 VAL A C 1
ATOM 1697 O O . VAL A 1 214 ? -6.842 -1.342 21.800 1.00 17.42 214 VAL A O 1
ATOM 1701 N N . MET A 1 215 ? -7.848 -0.219 23.493 1.00 15.72 215 MET A N 1
ATOM 1702 C CA . MET A 1 215 ? -8.842 -1.248 23.770 1.00 14.29 215 MET A CA 1
ATOM 1703 C C . MET A 1 215 ? -10.238 -0.652 23.629 1.00 14.99 215 MET A C 1
ATOM 1704 O O . MET A 1 215 ? -10.502 0.423 24.151 1.00 16.69 215 MET A O 1
ATOM 1709 N N . LEU A 1 216 ? -11.121 -1.350 22.916 1.00 14.24 216 LEU A N 1
ATOM 1710 C CA . LEU A 1 216 ? -12.516 -0.939 22.820 1.00 14.77 216 LEU A CA 1
ATOM 1711 C C . LEU A 1 216 ? -13.285 -1.605 23.952 1.00 15.47 216 LEU A C 1
ATOM 1712 O O . LEU A 1 216 ? -13.239 -2.826 24.100 1.00 16.30 216 LEU A O 1
ATOM 1717 N N . VAL A 1 217 ? -13.978 -0.805 24.756 1.00 14.92 217 VAL A N 1
ATOM 1718 C CA . VAL A 1 217 ? -14.655 -1.341 25.931 1.00 15.42 217 VAL A CA 1
ATOM 1719 C C . VAL A 1 217 ? -16.074 -1.799 25.610 1.00 15.71 217 VAL A C 1
ATOM 1720 O O . VAL A 1 217 ? -16.872 -1.028 25.053 1.00 15.53 217 VAL A O 1
ATOM 1724 N N . ILE A 1 218 ? -16.411 -3.032 25.980 1.00 16.31 218 ILE A N 1
ATOM 1725 C CA . ILE A 1 218 ? -17.794 -3.483 25.826 1.00 17.42 218 ILE A CA 1
ATOM 1726 C C . ILE A 1 218 ? -18.422 -3.963 27.128 1.00 18.10 218 ILE A C 1
ATOM 1727 O O . ILE A 1 218 ? -19.617 -4.227 27.162 1.00 21.13 218 ILE A O 1
ATOM 1732 N N . ARG A 1 219 ? -17.636 -4.093 28.193 1.00 16.78 219 ARG A N 1
ATOM 1733 C CA . ARG A 1 219 ? -18.162 -4.530 29.481 1.00 17.98 219 ARG A CA 1
ATOM 1734 C C . ARG A 1 219 ? -17.463 -3.766 30.580 1.00 17.92 219 ARG A C 1
ATOM 1735 O O . ARG A 1 219 ? -16.319 -3.334 30.419 1.00 18.07 219 ARG A O 1
ATOM 1743 N N . SER A 1 220 ? -18.136 -3.599 31.710 1.00 18.44 220 SER A N 1
ATOM 1744 C CA . SER A 1 220 ? -17.435 -3.176 32.913 1.00 18.86 220 SER A CA 1
ATOM 1745 C C . SER A 1 220 ? -18.193 -3.713 34.117 1.00 21.24 220 SER A C 1
ATOM 1746 O O . SER A 1 220 ? -19.417 -3.845 34.071 1.00 21.80 220 SER A O 1
ATOM 1749 N N . PHE A 1 221 ? -17.461 -4.031 35.185 1.00 21.52 221 PHE A N 1
ATOM 1750 C CA . PHE A 1 221 ? -17.987 -4.849 36.273 1.00 25.36 221 PHE A CA 1
ATOM 1751 C C . PHE A 1 221 ? -17.511 -4.380 37.625 1.00 21.48 221 PHE A C 1
ATOM 1752 O O . PHE A 1 221 ? -16.425 -3.810 37.748 1.00 22.30 221 PHE A O 1
ATOM 1760 N N . ASP A 1 222 ? -18.326 -4.674 38.633 1.00 23.36 222 ASP A N 1
ATOM 1761 C CA . ASP A 1 222 ? -17.888 -4.780 40.016 1.00 24.40 222 ASP A CA 1
ATOM 1762 C C . ASP A 1 222 ? -17.764 -6.279 40.269 1.00 25.66 222 ASP A C 1
ATOM 1763 O O . ASP A 1 222 ? -18.764 -6.995 40.264 1.00 26.96 222 ASP A O 1
ATOM 1768 N N . VAL A 1 223 ? -16.540 -6.746 40.495 1.00 26.30 223 VAL A N 1
ATOM 1769 C CA A VAL A 1 223 ? -16.287 -8.178 40.628 0.56 26.61 223 VAL A CA 1
ATOM 1770 C CA B VAL A 1 223 ? -16.251 -8.173 40.627 0.44 26.74 223 VAL A CA 1
ATOM 1771 C C . VAL A 1 223 ? -16.403 -8.670 42.076 1.00 27.81 223 VAL A C 1
ATOM 1772 O O . VAL A 1 223 ? -16.383 -9.870 42.352 1.00 31.42 223 VAL A O 1
ATOM 1779 N N . ASN A 1 224 ? -16.583 -7.744 43.006 1.00 26.81 224 ASN A N 1
ATOM 1780 C CA . ASN A 1 224 ? -16.719 -8.121 44.409 1.00 29.20 224 ASN A CA 1
ATOM 1781 C C . ASN A 1 224 ? -18.039 -8.823 44.713 1.00 33.54 224 ASN A C 1
ATOM 1782 O O . ASN A 1 224 ? -19.118 -8.248 44.560 1.00 36.50 224 ASN A O 1
ATOM 1787 N N . LYS A 1 225 ? -17.932 -10.080 45.128 1.00 36.37 225 LYS A N 1
ATOM 1788 C CA . LYS A 1 225 ? -19.086 -10.930 45.388 1.00 37.40 225 LYS A CA 1
ATOM 1789 C C . LYS A 1 225 ? -19.382 -10.985 46.878 1.00 34.98 225 LYS A C 1
ATOM 1790 O O . LYS A 1 225 ? -18.497 -10.739 47.693 1.00 33.16 225 LYS A O 1
ATOM 1796 N N . PRO A 1 226 ? -20.635 -11.303 47.243 1.00 31.60 226 PRO A N 1
ATOM 1797 C CA . PRO A 1 226 ? -20.948 -11.446 48.667 1.00 32.08 226 PRO A CA 1
ATOM 1798 C C . PRO A 1 226 ? -20.116 -12.561 49.298 1.00 31.63 226 PRO A C 1
ATOM 1799 O O . PRO A 1 226 ? -19.734 -13.507 48.606 1.00 30.99 226 PRO A O 1
ATOM 1803 N N . GLY A 1 227 ? -19.828 -12.436 50.589 1.00 32.02 227 GLY A N 1
ATOM 1804 C CA . GLY A 1 227 ? -19.077 -13.450 51.309 1.00 33.49 227 GLY A CA 1
ATOM 1805 C C . GLY A 1 227 ? -17.585 -13.450 51.025 1.00 35.31 227 GLY A C 1
ATOM 1806 O O . GLY A 1 227 ? -16.897 -14.437 51.292 1.00 37.15 227 GLY A O 1
ATOM 1807 N N . THR A 1 228 ? -17.085 -12.340 50.489 1.00 34.45 228 THR A N 1
ATOM 1808 C CA . THR A 1 228 ? -15.666 -12.199 50.161 1.00 35.98 228 THR A CA 1
ATOM 1809 C C . THR A 1 228 ? -14.911 -11.511 51.289 1.00 39.36 228 THR A C 1
ATOM 1810 O O . THR A 1 228 ? -15.333 -10.459 51.772 1.00 40.29 228 THR A O 1
ATOM 1814 N N . GLN A 1 229 ? -13.794 -12.105 51.703 1.00 41.89 229 GLN A N 1
ATOM 1815 C CA . GLN A 1 229 ? -12.959 -11.531 52.750 1.00 46.12 229 GLN A CA 1
ATOM 1816 C C . GLN A 1 229 ? -12.355 -10.223 52.249 1.00 46.55 229 GLN A C 1
ATOM 1817 O O . GLN A 1 229 ? -12.169 -10.042 51.045 1.00 43.69 229 GLN A O 1
ATOM 1823 N N . PHE A 1 230 ? -12.051 -9.316 53.171 1.00 48.90 230 PHE A N 1
ATOM 1824 C CA . PHE A 1 230 ? -11.590 -7.975 52.813 1.00 52.02 230 PHE A CA 1
ATOM 1825 C C . PHE A 1 230 ? -10.385 -7.934 51.868 1.00 51.70 230 PHE A C 1
ATOM 1826 O O . PHE A 1 230 ? -10.3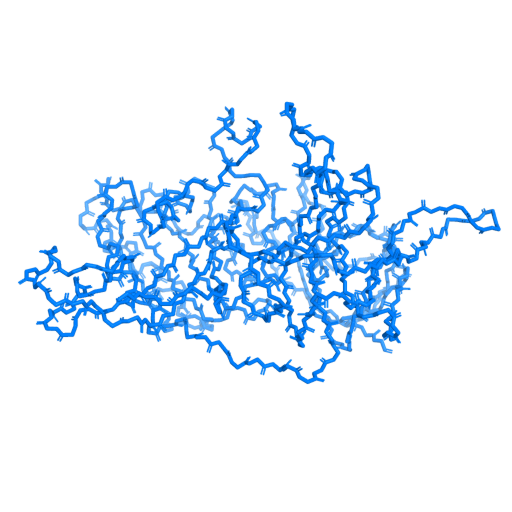70 -7.158 50.914 1.00 50.35 230 PHE A O 1
ATOM 1834 N N . ASN A 1 231 ? -9.378 -8.761 52.134 1.00 51.95 231 ASN A N 1
ATOM 1835 C CA . ASN A 1 231 ? -8.153 -8.737 51.335 1.00 53.05 231 ASN A CA 1
ATOM 1836 C C . ASN A 1 231 ? -8.307 -9.336 49.937 1.00 50.35 231 ASN A C 1
ATOM 1837 O O . ASN A 1 231 ? -7.350 -9.376 49.163 1.00 49.64 231 ASN A O 1
ATOM 1842 N N . GLU A 1 232 ? -9.510 -9.804 49.621 1.00 46.39 232 GLU A N 1
ATOM 1843 C CA . GLU A 1 232 ? -9.799 -10.308 48.284 1.00 44.05 232 GLU A CA 1
ATOM 1844 C C . GLU A 1 232 ? -10.700 -9.356 47.501 1.00 37.69 232 GLU A C 1
ATOM 1845 O O . GLU A 1 232 ? -11.055 -9.631 46.353 1.00 36.27 232 GLU A O 1
ATOM 1851 N N . LEU A 1 233 ? -11.070 -8.239 48.125 1.00 34.51 233 LEU A N 1
ATOM 1852 C CA . LEU A 1 233 ? -11.819 -7.195 47.429 1.00 32.56 233 LEU A CA 1
ATOM 1853 C C . LEU A 1 233 ? -10.919 -6.521 46.395 1.00 31.42 233 LEU A C 1
ATOM 1854 O O . LEU A 1 233 ? -9.707 -6.426 46.588 1.00 32.79 233 LEU A O 1
ATOM 1859 N N . LYS A 1 234 ? -11.514 -6.061 45.297 1.00 30.04 234 LYS A N 1
ATOM 1860 C CA . LYS A 1 234 ? -10.756 -5.476 44.192 1.00 30.37 234 LYS A CA 1
ATOM 1861 C C . LYS A 1 234 ? -11.416 -4.226 43.610 1.00 26.34 234 LYS A C 1
ATOM 1862 O O . LYS A 1 234 ? -12.603 -3.980 43.810 1.00 25.76 234 LYS A O 1
ATOM 1868 N N . GLY A 1 235 ? -10.633 -3.433 42.889 1.00 22.69 235 GLY A N 1
ATOM 1869 C CA . GLY A 1 235 ? -11.162 -2.283 42.176 1.00 22.13 235 GLY A CA 1
ATOM 1870 C C . GLY A 1 235 ? -11.968 -2.692 40.956 1.00 21.02 235 GLY A C 1
ATOM 1871 O O . GLY A 1 235 ? -12.073 -3.880 40.632 1.00 20.24 235 GLY A O 1
ATOM 1872 N N . GLY A 1 236 ? -12.533 -1.706 40.269 1.00 20.11 236 GLY A N 1
ATOM 1873 C CA . GLY A 1 236 ? -13.373 -1.969 39.113 1.00 20.57 236 GLY A CA 1
ATOM 1874 C C . GLY A 1 236 ? -12.640 -2.658 37.977 1.00 19.09 236 GLY A C 1
ATOM 1875 O O . GLY A 1 236 ? -11.439 -2.452 37.775 1.00 19.58 236 GLY A O 1
ATOM 1876 N N . VAL A 1 237 ? -13.375 -3.471 37.223 1.00 16.60 237 VAL A N 1
ATOM 1877 C CA . VAL A 1 237 ? -12.820 -4.218 36.102 1.00 16.22 237 VAL A CA 1
ATOM 1878 C C . VAL A 1 237 ? -13.475 -3.744 34.809 1.00 16.84 237 VAL A C 1
ATOM 1879 O O . VAL A 1 237 ? -14.677 -3.491 34.760 1.00 17.91 237 VAL A O 1
ATOM 1883 N N . ILE A 1 238 ? -12.668 -3.578 33.771 1.00 17.11 238 ILE A N 1
ATOM 1884 C CA . ILE A 1 238 ? -13.159 -3.093 32.490 1.00 16.94 238 ILE A CA 1
ATOM 1885 C C . ILE A 1 238 ? -12.820 -4.115 31.416 1.00 16.24 238 ILE A C 1
ATOM 1886 O O . ILE A 1 238 ? -11.675 -4.543 31.303 1.00 17.07 238 ILE A O 1
ATOM 1891 N N . GLY A 1 239 ? -13.820 -4.528 30.645 1.00 16.71 239 GLY A N 1
ATOM 1892 C CA . GLY A 1 239 ? -13.635 -5.569 29.655 1.00 16.11 239 GLY A CA 1
ATOM 1893 C C . GLY A 1 239 ? -13.799 -5.091 28.227 1.00 15.05 239 GLY A C 1
ATOM 1894 O O . GLY A 1 239 ? -14.651 -4.254 27.911 1.00 16.03 239 GLY A O 1
ATOM 1895 N N . GLY A 1 240 ? -12.997 -5.652 27.341 1.00 16.60 240 GLY A N 1
ATOM 1896 C CA . GLY A 1 240 ? -13.063 -5.260 25.950 1.00 17.60 240 GLY A CA 1
ATOM 1897 C C . GLY A 1 240 ? -12.054 -6.012 25.125 1.00 16.75 240 GLY A C 1
ATOM 1898 O O . GLY A 1 240 ? -11.493 -7.025 25.556 1.00 17.58 240 GLY A O 1
ATOM 1899 N N . SER A 1 241 ? -11.829 -5.523 23.917 1.00 15.07 241 SER A N 1
ATOM 1900 C CA B SER A 1 241 ? -10.857 -6.149 23.043 0.35 14.34 241 SER A CA 1
ATOM 1901 C CA C SER A 1 241 ? -10.895 -6.136 22.983 0.29 15.36 241 SER A CA 1
ATOM 1902 C CA D SER A 1 241 ? -10.866 -6.149 23.033 0.36 15.66 241 SER A CA 1
ATOM 1903 C C . SER A 1 241 ? -9.805 -5.147 22.608 0.86 14.06 241 SER A C 1
ATOM 1904 O O . SER A 1 241 ? -10.106 -4.015 22.253 0.81 13.89 241 SER A O 1
ATOM 1911 N N . ILE A 1 242 ? -8.557 -5.585 22.664 1.00 15.44 242 ILE A N 1
ATOM 1912 C CA . ILE A 1 242 ? -7.433 -4.745 22.283 1.00 13.58 242 ILE A CA 1
ATOM 1913 C C . ILE A 1 242 ? -7.335 -4.796 20.761 1.00 15.78 242 ILE A C 1
ATOM 1914 O O . ILE A 1 242 ? -7.213 -5.868 20.179 1.00 17.31 242 ILE A O 1
ATOM 1919 N N . ILE A 1 243 ? -7.398 -3.638 20.117 1.00 15.29 243 ILE A N 1
ATOM 1920 C CA . ILE A 1 243 ? -7.423 -3.644 18.657 1.00 16.82 243 ILE A CA 1
ATOM 1921 C C . ILE A 1 243 ? -6.053 -3.349 18.057 1.00 18.22 243 ILE A C 1
ATOM 1922 O O . ILE A 1 243 ? -5.800 -3.635 16.884 1.00 20.62 243 ILE A O 1
ATOM 1927 N N . GLN A 1 244 ? -5.166 -2.796 18.874 1.00 17.88 244 GLN A N 1
ATOM 1928 C CA . GLN A 1 244 ? -3.794 -2.560 18.454 1.00 21.01 244 GLN A CA 1
ATOM 1929 C C . GLN A 1 244 ? -2.930 -2.360 19.687 1.00 18.62 244 GLN A C 1
ATOM 1930 O O . GLN A 1 244 ? -3.424 -1.984 20.758 1.00 18.32 244 GLN A O 1
ATOM 1936 N N . GLY A 1 245 ? -1.636 -2.615 19.527 1.00 19.68 245 GLY A N 1
ATOM 1937 C CA . GLY A 1 245 ? -0.700 -2.523 20.625 1.00 19.07 245 GLY A CA 1
ATOM 1938 C C . GLY A 1 245 ? -0.927 -3.610 21.655 1.00 18.77 245 GLY A C 1
ATOM 1939 O O . GLY A 1 245 ? -1.508 -4.658 21.371 1.00 19.10 245 GLY A O 1
ATOM 1940 N N . LEU A 1 246 ? -0.462 -3.352 22.867 1.00 18.92 246 LEU A N 1
ATOM 1941 C CA A LEU A 1 246 ? -0.640 -4.290 23.962 0.44 20.74 246 LEU A CA 1
ATOM 1942 C CA B LEU A 1 246 ? -0.651 -4.288 23.962 0.56 21.40 246 LEU A CA 1
ATOM 1943 C C . LEU A 1 246 ? -0.626 -3.552 25.289 1.00 19.60 24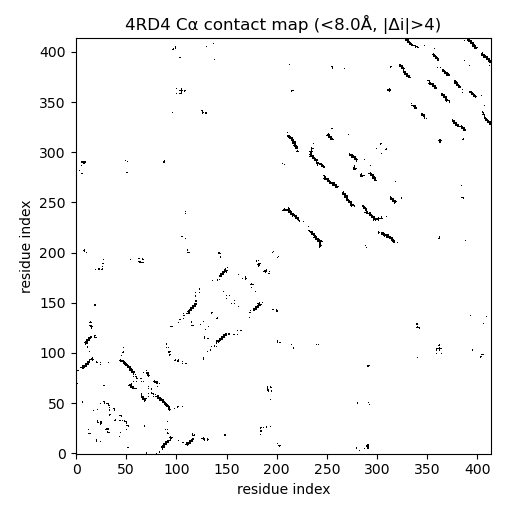6 LEU A C 1
ATOM 1944 O O . LEU A 1 246 ? -0.156 -2.419 25.374 1.00 20.85 246 LEU A O 1
ATOM 1953 N N . PHE A 1 247 ? -1.140 -4.209 26.319 1.00 17.55 247 PHE A N 1
ATOM 1954 C CA . PHE A 1 247 ? -1.212 -3.614 27.643 1.00 17.52 247 PHE A CA 1
ATOM 1955 C C . PHE A 1 247 ? -0.528 -4.531 28.638 1.00 17.50 247 PHE A C 1
ATOM 1956 O O . PHE A 1 247 ? -0.481 -5.742 28.441 1.00 19.01 247 PHE A O 1
ATOM 1964 N N . LYS A 1 248 ? -0.005 -3.947 29.714 1.00 17.01 248 LYS A N 1
ATOM 1965 C CA . LYS A 1 248 ? 0.708 -4.708 30.732 1.00 18.78 248 LYS A CA 1
ATOM 1966 C C . LYS A 1 248 ? 0.274 -4.291 32.129 1.00 18.67 248 LYS A C 1
ATOM 1967 O O . LYS A 1 248 ? -0.108 -3.145 32.351 1.00 18.77 248 LYS A O 1
ATOM 1973 N N . VAL A 1 249 ? 0.344 -5.226 33.071 1.00 17.64 249 VAL A N 1
ATOM 1974 C CA . VAL A 1 249 ? 0.095 -4.910 34.476 1.00 18.81 249 VAL A CA 1
ATOM 1975 C C . VAL A 1 249 ? 1.032 -3.785 34.907 1.00 19.20 249 VAL A C 1
ATOM 1976 O O . VAL A 1 249 ? 2.197 -3.743 34.494 1.00 19.51 249 VAL A O 1
ATOM 1980 N N . ASP A 1 250 ? 0.487 -2.863 35.697 1.00 19.96 250 ASP A N 1
ATOM 1981 C CA . ASP A 1 250 ? 1.191 -1.703 36.258 1.00 21.55 250 ASP A CA 1
ATOM 1982 C C . ASP A 1 250 ? 1.302 -0.517 35.302 1.00 20.84 250 ASP A C 1
ATOM 1983 O O . ASP A 1 250 ? 1.866 0.513 35.654 1.00 24.54 250 ASP A O 1
ATOM 1988 N N . GLN A 1 251 ? 0.764 -0.648 34.096 1.00 21.21 251 GLN A N 1
ATOM 1989 C CA . GLN A 1 251 ? 0.746 0.491 33.189 1.00 20.79 251 GLN A CA 1
ATOM 1990 C C . GLN A 1 251 ? -0.280 1.532 33.602 1.00 19.00 251 GLN A C 1
ATOM 1991 O O . GLN A 1 251 ? -1.388 1.200 34.024 1.00 19.31 251 GLN A O 1
ATOM 1997 N N . GLU A 1 252 ? 0.097 2.795 33.457 1.00 21.09 252 GLU A N 1
ATOM 1998 C CA . GLU A 1 252 ? -0.825 3.900 33.642 1.00 19.72 252 GLU A CA 1
ATOM 1999 C C . GLU A 1 252 ? -1.684 4.033 32.398 1.00 19.56 252 GLU A C 1
ATOM 2000 O O . GLU A 1 252 ? -1.163 4.159 31.289 1.00 20.16 252 GLU A O 1
ATOM 2006 N N . ILE A 1 253 ? -3.001 3.998 32.590 1.00 18.90 253 ILE A N 1
ATOM 2007 C CA . ILE A 1 253 ? -3.958 4.068 31.493 1.00 18.13 253 ILE A CA 1
ATOM 2008 C C . ILE A 1 253 ? -5.005 5.140 31.752 1.00 18.82 253 ILE A C 1
ATOM 2009 O O . ILE A 1 253 ? -5.117 5.668 32.857 1.00 19.86 253 ILE A O 1
ATOM 2014 N N . LYS A 1 254 ? -5.776 5.459 30.721 1.00 17.57 254 LYS A N 1
ATOM 2015 C CA . LYS A 1 254 ? -6.938 6.314 30.891 1.00 17.85 254 LYS A CA 1
ATOM 2016 C C . LYS A 1 254 ? -8.120 5.754 30.116 1.00 16.94 254 LYS A C 1
ATOM 2017 O O . LYS A 1 254 ? -7.948 5.067 29.104 1.00 18.94 254 LYS A O 1
ATOM 2023 N N . VAL A 1 255 ? -9.316 6.036 30.622 1.00 17.95 255 VAL A N 1
ATOM 2024 C CA . VAL A 1 255 ? -10.554 5.665 29.960 1.00 18.08 255 VAL A CA 1
ATOM 2025 C C . VAL A 1 255 ? -11.145 6.913 29.329 1.00 20.26 255 VAL A C 1
ATOM 2026 O O . VAL A 1 255 ? -11.337 7.932 30.011 1.00 20.09 255 VAL A O 1
ATOM 2030 N N . LEU A 1 256 ? -11.443 6.820 28.035 1.00 18.90 256 LEU A N 1
ATOM 2031 C CA . LEU A 1 256 ? -12.008 7.935 27.281 1.00 19.04 256 LEU A CA 1
ATOM 2032 C C . LEU A 1 256 ? -13.368 7.560 26.704 1.00 18.88 256 LEU A C 1
ATOM 2033 O O . LEU A 1 256 ? -13.571 6.420 26.283 1.00 19.30 256 LEU A O 1
ATOM 2038 N N . PRO A 1 257 ? -14.310 8.523 26.657 1.00 19.50 257 PRO A N 1
ATOM 2039 C CA . PRO A 1 257 ? -14.195 9.942 27.015 1.00 20.61 257 PRO A CA 1
ATOM 2040 C C . PRO A 1 257 ? -14.056 10.174 28.519 1.00 21.01 257 PRO A C 1
ATOM 2041 O O . PRO A 1 257 ? -13.537 11.212 28.934 1.00 22.26 257 PRO A O 1
ATOM 2045 N N . GLY A 1 258 ? -14.511 9.217 29.323 1.00 20.44 258 GLY A N 1
ATOM 2046 C CA . GLY A 1 258 ? -14.401 9.344 30.767 1.00 20.98 258 GLY A CA 1
ATOM 2047 C C . GLY A 1 258 ? -15.736 9.490 31.475 1.00 22.74 258 GLY A C 1
ATOM 2048 O O . GLY A 1 258 ? -16.717 8.833 31.108 1.00 24.31 258 GLY A O 1
ATOM 2049 N N . LEU A 1 259 ? -15.769 10.350 32.492 1.00 23.37 259 LEU A N 1
ATOM 2050 C CA . LEU A 1 259 ? -16.965 10.565 33.306 1.00 25.34 259 LEU A CA 1
ATOM 2051 C C . LEU A 1 259 ? -17.654 11.873 32.934 1.00 23.07 259 LEU A C 1
ATOM 2052 O O . LEU A 1 259 ? -16.995 12.898 32.757 1.00 23.24 259 LEU A O 1
ATOM 2057 N N . ARG A 1 260 ? -18.980 11.833 32.831 1.00 23.25 260 ARG A N 1
ATOM 2058 C CA . ARG A 1 260 ? -19.771 13.034 32.569 1.00 24.74 260 ARG A CA 1
ATOM 2059 C C . ARG A 1 260 ? -19.828 13.910 33.818 1.00 23.99 260 ARG A C 1
ATOM 2060 O O . ARG A 1 260 ? -20.339 13.492 34.859 1.00 27.42 260 ARG A O 1
ATOM 2068 N N . VAL A 1 261 ? -19.299 15.124 33.715 1.00 23.51 261 VAL A N 1
ATOM 2069 C CA . VAL A 1 261 ? -19.267 16.038 34.852 1.00 23.73 261 VAL A CA 1
ATOM 2070 C C . VAL A 1 261 ? -19.612 17.451 34.414 1.00 24.01 261 VAL A C 1
ATOM 2071 O O . VAL A 1 261 ? -19.780 17.718 33.229 1.00 27.04 261 VAL A O 1
ATOM 2075 N N . GLU A 1 262 ? -19.737 18.359 35.374 1.00 23.90 262 GLU A N 1
ATOM 2076 C CA . GLU A 1 262 ? -19.879 19.769 35.054 1.00 28.59 262 GLU A CA 1
ATOM 2077 C C . GLU A 1 262 ? -18.531 2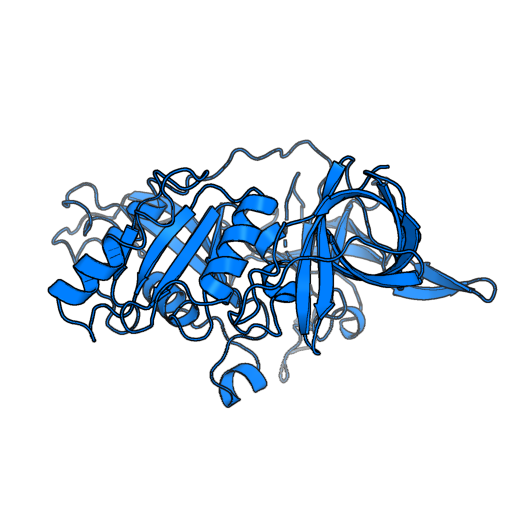0.471 35.151 1.00 28.45 262 GLU A C 1
ATOM 2078 O O . GLU A 1 262 ? -17.755 20.220 36.078 1.00 25.14 262 GLU A O 1
ATOM 2084 N N . LYS A 1 263 ? -18.253 21.348 34.190 1.00 31.97 263 LYS A N 1
ATOM 2085 C CA . LYS A 1 263 ? -17.073 22.194 34.256 1.00 37.05 263 LYS A CA 1
ATOM 2086 C C . LYS A 1 263 ? -17.395 23.545 33.633 1.00 41.81 263 LYS A C 1
ATOM 2087 O O . LYS A 1 263 ? -17.698 23.626 32.449 1.00 41.98 263 LYS A O 1
ATOM 2093 N N . GLN A 1 264 ? -17.357 24.594 34.449 1.00 45.69 264 GLN A N 1
ATOM 2094 C CA . GLN A 1 264 ? -17.658 25.951 33.996 1.00 48.97 264 GLN A CA 1
ATOM 2095 C C . GLN A 1 264 ? -19.068 26.076 33.418 1.00 47.07 264 GLN A C 1
ATOM 2096 O O . GLN A 1 264 ? -19.271 26.654 32.347 1.00 46.47 264 GLN A O 1
ATOM 2102 N N . GLY A 1 265 ? -20.037 25.521 34.140 1.00 45.91 265 GLY A N 1
ATOM 2103 C CA . GLY A 1 265 ? -21.439 25.652 33.786 1.00 44.42 265 GLY A CA 1
ATOM 2104 C C . GLY A 1 265 ? -21.859 24.874 32.559 1.00 42.45 265 GLY A C 1
ATOM 2105 O O . GLY A 1 265 ? -22.989 25.011 32.088 1.00 42.45 265 GLY A O 1
ATOM 2106 N N . LYS A 1 266 ? -20.953 24.051 32.041 1.00 39.08 266 LYS A N 1
ATOM 2107 C CA . LYS A 1 266 ? -21.251 23.252 30.864 1.00 39.42 266 LYS A CA 1
ATOM 2108 C C . LYS A 1 266 ? -20.881 21.794 31.105 1.00 34.52 266 LYS A C 1
ATOM 2109 O O . LYS A 1 266 ? -20.045 21.483 31.962 1.00 34.04 266 LYS A O 1
ATOM 2115 N N . VAL A 1 267 ? -21.529 20.903 30.365 1.00 31.67 267 VAL A N 1
ATOM 2116 C CA . VAL A 1 267 ? -21.242 19.481 30.455 1.00 29.67 267 VAL A CA 1
ATOM 2117 C C . VAL A 1 267 ? -19.880 19.199 29.838 1.00 27.36 267 VAL A C 1
ATOM 2118 O O . VAL A 1 267 ? -19.522 19.758 28.801 1.00 29.41 267 VAL A O 1
ATOM 2122 N N . SER A 1 268 ? -19.114 18.337 30.493 1.00 23.07 268 SER A N 1
ATOM 2123 C CA . SER A 1 268 ? -17.795 17.973 30.017 1.00 24.55 268 SER A CA 1
ATOM 2124 C C . SER A 1 268 ? -17.541 16.514 30.349 1.00 22.83 268 SER A C 1
ATOM 2125 O O . SER A 1 268 ? -18.211 15.947 31.209 1.00 24.01 268 SER A O 1
ATOM 2128 N N . TYR A 1 269 ? -16.593 15.896 29.654 1.00 21.87 269 TYR A N 1
ATOM 2129 C CA . TYR A 1 269 ? -16.150 14.555 30.016 1.00 21.68 269 TYR A CA 1
ATOM 2130 C C . TYR A 1 269 ? -14.733 14.577 30.555 1.00 23.40 269 TYR A C 1
ATOM 2131 O O . TYR A 1 269 ? -13.822 15.079 29.906 1.00 25.37 269 TYR A O 1
ATOM 2140 N N . GLU A 1 270 ? -14.571 14.054 31.766 1.00 24.77 270 GLU A N 1
ATOM 2141 C CA . GLU A 1 270 ? -13.285 14.022 32.438 1.00 26.46 270 GLU A CA 1
ATOM 2142 C C . GLU A 1 270 ? -12.663 12.657 32.206 1.00 23.95 270 GLU A C 1
ATOM 2143 O O . GLU A 1 270 ? -13.241 11.651 32.603 1.00 23.20 270 GLU A O 1
ATOM 2149 N N . PRO A 1 271 ? -11.488 12.610 31.558 1.00 24.28 271 PRO A N 1
ATOM 2150 C CA . PRO A 1 271 ? -10.779 11.336 31.385 1.00 23.28 271 PRO A CA 1
ATOM 2151 C C . PRO A 1 271 ? -10.541 10.644 32.727 1.00 22.39 271 PRO A C 1
ATOM 2152 O O . PRO A 1 271 ? -10.198 11.298 33.707 1.00 22.24 271 PRO A O 1
ATOM 2156 N N . ILE A 1 272 ? -10.752 9.335 32.768 1.00 19.23 272 ILE A N 1
ATOM 2157 C CA . ILE A 1 272 ? -10.555 8.561 33.988 1.00 19.55 272 ILE A CA 1
ATOM 2158 C C . ILE A 1 272 ? -9.161 7.954 33.983 1.00 20.22 272 ILE A C 1
ATOM 2159 O O . ILE A 1 272 ? -8.865 7.089 33.160 1.00 21.91 272 ILE A O 1
ATOM 2164 N N . PHE A 1 273 ? -8.303 8.423 34.887 1.00 21.18 273 PHE A N 1
ATOM 2165 C CA . PHE A 1 273 ? -6.948 7.899 34.989 1.00 21.22 273 PHE A CA 1
ATOM 2166 C C . PHE A 1 273 ? -6.870 6.815 36.043 1.00 20.90 273 PHE A C 1
ATOM 2167 O O . PHE A 1 273 ? -7.383 6.970 37.150 1.00 23.17 273 PHE A O 1
ATOM 2175 N N . THR A 1 274 ? -6.218 5.716 35.690 1.00 20.88 274 THR A N 1
ATOM 2176 C CA . THR A 1 274 ? -5.986 4.640 36.634 1.00 20.29 274 THR A CA 1
ATOM 2177 C C . THR A 1 274 ? -4.769 3.817 36.213 1.00 20.27 274 THR A C 1
ATOM 2178 O O . THR A 1 274 ? -4.012 4.218 35.331 1.00 21.52 274 THR A O 1
ATOM 2182 N N . LYS A 1 275 ? -4.582 2.676 36.858 1.00 20.66 275 LYS A N 1
ATOM 2183 C CA . LYS A 1 275 ? -3.434 1.824 36.605 1.00 19.63 275 LYS A CA 1
ATOM 2184 C C . LYS A 1 275 ? -3.961 0.403 36.479 1.00 18.61 275 LYS A C 1
ATOM 2185 O O . LYS A 1 275 ? -4.935 0.043 37.133 1.00 19.47 275 LYS A O 1
ATOM 2191 N N . ILE A 1 276 ? -3.335 -0.407 35.635 1.00 18.43 276 ILE A N 1
ATOM 2192 C CA . ILE A 1 276 ? -3.753 -1.796 35.513 1.00 18.48 276 ILE A CA 1
ATOM 2193 C C . ILE A 1 276 ? -3.256 -2.622 36.697 1.00 18.73 276 ILE A C 1
ATOM 2194 O O . ILE A 1 276 ? -2.042 -2.740 36.918 1.00 19.46 276 ILE A O 1
ATOM 2199 N N . SER A 1 277 ? -4.192 -3.175 37.464 1.00 19.40 277 SER A N 1
ATOM 2200 C CA . SER A 1 277 ? -3.857 -3.975 38.639 1.00 20.20 277 SER A CA 1
ATOM 2201 C C . SER A 1 277 ? -3.753 -5.457 38.294 1.00 20.34 277 SER A C 1
ATOM 2202 O O . SER A 1 277 ? -3.022 -6.205 38.939 1.00 22.87 277 SER A O 1
ATOM 2205 N N . SER A 1 278 ? -4.464 -5.879 37.255 1.00 18.88 278 SER A N 1
ATOM 2206 C CA . SER A 1 278 ? -4.448 -7.278 36.844 1.00 20.59 278 SER A CA 1
ATOM 2207 C C . SER A 1 278 ? -5.033 -7.428 35.449 1.00 17.37 278 SER A C 1
ATOM 2208 O O . SER A 1 278 ? -5.737 -6.545 34.967 1.00 16.95 278 SER A O 1
ATOM 2211 N N . ILE A 1 279 ? -4.736 -8.555 34.812 1.00 17.82 279 ILE A N 1
ATOM 2212 C CA . ILE A 1 279 ? -5.239 -8.855 33.479 1.00 16.87 279 ILE A CA 1
ATOM 2213 C C . ILE A 1 279 ? -5.734 -10.295 33.490 1.00 17.96 279 ILE A C 1
ATOM 2214 O O . ILE A 1 279 ? -5.026 -11.192 33.949 1.00 19.09 279 ILE A O 1
ATOM 2219 N N . ARG A 1 280 ? -6.948 -10.516 32.992 1.00 17.93 280 ARG A N 1
ATOM 2220 C CA . ARG A 1 280 ? -7.511 -11.857 32.892 1.00 17.07 280 ARG A CA 1
ATOM 2221 C C . ARG A 1 280 ? -8.178 -12.054 31.544 1.00 17.76 280 ARG A C 1
ATOM 2222 O O . ARG A 1 280 ? -8.756 -11.124 31.008 1.00 19.59 280 ARG A O 1
ATOM 2230 N N . PHE A 1 281 ? -8.076 -13.270 31.013 1.00 16.91 281 PHE A N 1
ATOM 2231 C CA . PHE A 1 281 ? -8.913 -13.720 29.912 1.00 17.37 281 PHE A CA 1
ATOM 2232 C C . PHE A 1 281 ? -9.612 -14.960 30.428 1.00 19.69 281 PHE A C 1
ATOM 2233 O O . PHE A 1 281 ? -8.954 -15.921 30.824 1.00 19.15 281 PHE A O 1
ATOM 2241 N N . GLY A 1 282 ? -10.938 -14.953 30.418 1.00 21.96 282 GLY A N 1
ATOM 2242 C CA . GLY A 1 282 ? -11.680 -16.065 30.981 1.00 25.65 282 GLY A CA 1
ATOM 2243 C C . GLY A 1 282 ? -11.313 -16.242 32.444 1.00 28.22 282 GLY A C 1
ATOM 2244 O O . GLY A 1 282 ? -11.392 -15.295 33.223 1.00 28.95 282 GLY A O 1
ATOM 2245 N N . ASP A 1 283 ? -10.882 -17.444 32.817 1.00 29.58 283 ASP A N 1
ATOM 2246 C CA . ASP A 1 283 ? -10.524 -17.723 34.209 1.00 31.51 283 ASP A CA 1
ATOM 2247 C C . ASP A 1 283 ? -9.020 -17.704 34.468 1.00 30.49 283 ASP A C 1
ATOM 2248 O O . ASP A 1 283 ? -8.555 -18.196 35.498 1.00 33.64 283 ASP A O 1
ATOM 2253 N N . GLU A 1 284 ? -8.262 -17.128 33.544 1.00 25.78 284 GLU A N 1
ATOM 2254 C CA . GLU A 1 284 ? -6.806 -17.168 33.631 1.00 25.21 284 GLU A CA 1
ATOM 2255 C C . GLU A 1 284 ? -6.172 -15.784 33.747 1.00 23.65 284 GLU A C 1
ATOM 2256 O O . GLU A 1 284 ? -6.545 -14.857 33.035 1.00 22.92 284 GLU A O 1
ATOM 2262 N N . GLU A 1 285 ? -5.198 -15.654 34.642 1.00 23.45 285 GLU A N 1
ATOM 2263 C CA . GLU A 1 285 ? -4.472 -14.395 34.790 1.00 23.34 285 GLU A CA 1
ATOM 2264 C C . GLU A 1 285 ? -3.220 -14.334 33.922 1.00 20.72 285 GLU A C 1
ATOM 2265 O O . GLU A 1 285 ? -2.542 -15.341 33.703 1.00 21.55 285 GLU A O 1
ATOM 2271 N N . PHE A 1 286 ? -2.915 -13.133 33.442 1.00 18.57 286 PHE A N 1
ATOM 2272 C CA . PHE A 1 286 ? -1.734 -12.893 32.627 1.00 19.00 286 PHE A CA 1
ATOM 2273 C C . PHE A 1 286 ? -1.100 -11.576 33.043 1.00 20.00 286 PHE A C 1
ATOM 2274 O O . PHE A 1 286 ? -1.714 -10.781 33.754 1.00 20.11 286 PHE A O 1
ATOM 2282 N N . LYS A 1 287 ? 0.132 -11.351 32.602 1.00 20.56 287 LYS A N 1
ATOM 2283 C CA . LYS A 1 287 ? 0.846 -10.125 32.929 1.00 22.31 287 LYS A CA 1
ATOM 2284 C C . LYS A 1 287 ? 0.756 -9.121 31.792 1.00 19.60 287 LYS A C 1
ATOM 2285 O O . LYS A 1 287 ? 1.041 -7.940 31.966 1.00 20.68 287 LYS A O 1
ATOM 2291 N N . GLU A 1 288 ? 0.366 -9.597 30.618 1.00 19.52 288 GLU A N 1
ATOM 2292 C CA . GLU A 1 288 ? 0.162 -8.700 29.498 1.00 19.50 288 GLU A CA 1
ATOM 2293 C C . GLU A 1 288 ? -0.976 -9.203 28.624 1.00 17.74 288 GLU A C 1
ATOM 2294 O O . GLU A 1 288 ? -1.398 -10.362 28.728 1.00 18.44 288 GLU A O 1
ATOM 2300 N N . ALA A 1 289 ? -1.497 -8.305 27.796 1.00 15.61 289 ALA A N 1
ATOM 2301 C CA . ALA A 1 289 ? -2.656 -8.606 26.966 1.00 16.46 289 ALA A CA 1
ATOM 2302 C C . ALA A 1 289 ? -2.454 -8.016 25.580 1.00 16.99 289 ALA A C 1
ATOM 2303 O O . ALA A 1 289 ? -2.046 -6.865 25.429 1.00 17.69 289 ALA A O 1
ATOM 2305 N N . LYS A 1 290 ? -2.758 -8.835 24.577 1.00 15.93 290 LYS A N 1
ATOM 2306 C CA . LYS A 1 290 ? -2.582 -8.493 23.172 1.00 17.36 290 LYS A CA 1
ATOM 2307 C C . LYS A 1 290 ? -3.938 -8.566 22.475 1.00 15.81 290 LYS A C 1
ATOM 2308 O O . LYS A 1 290 ? -4.920 -9.005 23.077 1.00 15.05 290 LYS A O 1
ATOM 2314 N N . PRO A 1 291 ? -4.009 -8.164 21.193 1.00 15.79 291 PRO A N 1
ATOM 2315 C CA . PRO A 1 291 ? -5.267 -8.368 20.467 1.00 15.41 291 PRO A CA 1
ATOM 2316 C C . PRO A 1 291 ? -5.697 -9.831 20.437 1.00 16.42 291 PRO A C 1
ATOM 2317 O O . PRO A 1 291 ? -4.871 -10.743 20.483 1.00 16.90 291 PRO A O 1
ATOM 2321 N N . GLY A 1 292 ? -7.000 -10.047 20.355 1.00 16.12 292 GLY A N 1
ATOM 2322 C CA . GLY A 1 292 ? -7.559 -11.379 20.437 1.00 17.01 292 GLY A CA 1
ATOM 2323 C C . GLY A 1 292 ? -8.142 -11.577 21.820 1.00 15.84 292 GLY A C 1
ATOM 2324 O O . GLY A 1 292 ? -7.540 -11.189 22.830 1.00 16.07 292 GLY A O 1
ATOM 2325 N N . GLY A 1 293 ? -9.324 -12.172 21.870 1.00 15.55 293 GLY A N 1
ATOM 2326 C CA . GLY A 1 293 ? -10.014 -12.405 23.120 1.00 16.94 293 GLY A CA 1
ATOM 2327 C C . GLY A 1 293 ? -10.654 -11.152 23.681 1.00 17.25 293 GLY A C 1
ATOM 2328 O O . GLY A 1 293 ? -10.385 -10.029 23.240 1.00 18.15 293 GLY A O 1
ATOM 2329 N N . LEU A 1 294 ? -11.525 -11.357 24.659 1.00 16.47 294 LEU A N 1
ATOM 2330 C CA . LEU A 1 294 ? -12.061 -10.272 25.462 1.00 16.78 294 LEU A CA 1
ATOM 2331 C C . LEU A 1 294 ? -11.283 -10.273 26.766 1.00 16.83 294 LEU A C 1
ATOM 2332 O O . LEU A 1 294 ? -11.370 -11.219 27.554 1.00 19.66 294 LEU A O 1
ATOM 2337 N N . VAL A 1 295 ? -10.502 -9.220 26.974 1.00 15.64 295 VAL A N 1
ATOM 2338 C CA . VAL A 1 295 ? -9.686 -9.107 28.176 1.00 15.76 295 VAL A CA 1
ATOM 2339 C C . VAL A 1 295 ? -10.448 -8.374 29.280 1.00 15.46 295 VAL A C 1
ATOM 2340 O O . VAL A 1 295 ? -11.241 -7.471 29.012 1.00 16.25 295 VAL A O 1
ATOM 2344 N N . ALA A 1 296 ? -10.226 -8.795 30.521 1.00 16.30 296 ALA A N 1
ATOM 2345 C CA . ALA A 1 296 ? -10.726 -8.088 31.699 1.00 16.32 296 ALA A CA 1
ATOM 2346 C C . ALA A 1 296 ? -9.553 -7.361 32.347 1.00 16.60 296 ALA A C 1
ATOM 2347 O O . ALA A 1 296 ? -8.624 -7.990 32.855 1.00 16.82 296 ALA A O 1
ATOM 2349 N N . ILE A 1 297 ? -9.588 -6.034 32.286 1.00 16.70 297 ILE A N 1
ATOM 2350 C CA . ILE A 1 297 ? -8.544 -5.187 32.834 1.00 16.36 297 ILE A CA 1
ATOM 2351 C C . ILE A 1 297 ? -8.956 -4.766 34.236 1.00 16.44 297 ILE A C 1
ATOM 2352 O O . ILE A 1 297 ? -9.943 -4.042 34.426 1.00 16.39 297 ILE A O 1
ATOM 2357 N N . GLY A 1 298 ? -8.210 -5.241 35.224 1.00 16.79 298 GLY A N 1
ATOM 2358 C CA . GLY A 1 298 ? -8.450 -4.840 36.596 1.00 18.16 298 GLY A CA 1
ATOM 2359 C C . GLY A 1 298 ? -7.827 -3.481 36.826 1.00 17.78 298 GLY A C 1
ATOM 2360 O O . GLY A 1 298 ? -6.723 -3.203 36.343 1.00 20.21 298 GLY A O 1
ATOM 2361 N N . THR A 1 299 ? -8.538 -2.621 37.546 1.00 18.65 299 THR A N 1
ATOM 2362 C CA . THR A 1 299 ? -8.047 -1.283 37.831 1.00 19.57 299 THR A CA 1
ATOM 2363 C C . THR A 1 299 ? -8.113 -1.004 39.324 1.00 19.84 299 THR A C 1
ATOM 2364 O O . THR A 1 299 ? -8.535 -1.857 40.103 1.00 20.31 299 THR A O 1
ATOM 2368 N N . TYR A 1 300 ? -7.705 0.197 39.714 1.00 20.07 300 TYR A N 1
ATOM 2369 C CA . TYR A 1 300 ? -7.839 0.619 41.105 1.00 20.10 300 TYR A CA 1
ATOM 2370 C C . TYR A 1 300 ? -9.041 1.546 41.302 1.00 22.37 300 TYR A C 1
ATOM 2371 O O . TYR A 1 300 ? -9.179 2.195 42.337 1.00 25.22 300 TYR A O 1
ATOM 2380 N N . LEU A 1 301 ? -9.925 1.584 40.312 1.00 21.98 301 LEU A N 1
ATOM 2381 C CA . LEU A 1 301 ? -11.104 2.434 40.384 1.00 21.49 301 LEU A CA 1
ATOM 2382 C C . LEU A 1 301 ? -12.142 1.921 41.376 1.00 22.80 301 LEU A C 1
ATOM 2383 O O . LEU A 1 301 ? -12.280 0.713 41.574 1.00 23.14 301 LEU A O 1
ATOM 2388 N N . ASP A 1 302 ? -12.867 2.844 42.002 1.00 25.58 302 ASP A N 1
ATOM 2389 C CA A ASP A 1 302 ? -14.044 2.504 42.793 0.48 26.49 302 ASP A CA 1
ATOM 2390 C CA B ASP A 1 302 ? -14.011 2.450 42.801 0.52 26.55 302 ASP A CA 1
ATOM 2391 C C . ASP A 1 302 ? -14.973 1.676 41.909 1.00 26.77 302 ASP A C 1
ATOM 2392 O O . ASP A 1 302 ? -15.307 2.113 40.803 1.00 26.90 302 ASP A O 1
ATOM 2401 N N . PRO A 1 303 ? -15.395 0.490 42.377 1.00 26.93 303 PRO A N 1
ATOM 2402 C CA . PRO A 1 303 ? -16.253 -0.381 41.564 1.00 27.58 303 PRO A CA 1
ATOM 2403 C C . PRO A 1 303 ? -17.595 0.249 41.194 1.00 25.90 303 PRO A C 1
ATOM 2404 O O . PRO A 1 303 ? -18.235 -0.238 40.258 1.00 24.67 303 PRO A O 1
ATOM 2408 N N . SER A 1 304 ? -18.014 1.302 41.893 1.00 29.23 304 SER A N 1
ATOM 2409 C CA . SER A 1 304 ? -19.255 1.978 41.524 1.00 30.46 304 SER A CA 1
ATOM 2410 C C . SER A 1 304 ? -19.144 2.650 40.149 1.00 30.91 304 SER A C 1
ATOM 2411 O O . SER A 1 304 ? -20.154 2.942 39.513 1.00 30.80 304 SER A O 1
ATOM 2414 N N . LEU A 1 305 ? -17.916 2.873 39.684 1.00 28.42 305 LEU A N 1
ATOM 2415 C CA . LEU A 1 305 ? -17.691 3.542 38.405 1.00 29.54 305 LEU A CA 1
ATOM 2416 C C . LEU A 1 305 ? -17.730 2.570 37.231 1.00 26.82 305 LEU A C 1
ATOM 2417 O O . LEU A 1 305 ? -17.927 2.974 36.084 1.00 28.08 305 LEU A O 1
ATOM 2422 N N . THR A 1 306 ? -17.531 1.288 37.516 1.00 23.93 306 THR A N 1
ATOM 2423 C CA . THR A 1 306 ? -17.476 0.281 36.462 1.00 21.74 306 THR A CA 1
ATOM 2424 C C . THR A 1 306 ? -18.704 -0.619 36.479 1.00 22.29 306 THR A C 1
ATOM 2425 O O . THR A 1 306 ? -18.985 -1.307 35.504 1.00 24.16 306 THR A O 1
ATOM 2429 N N . LYS A 1 307 ? -19.425 -0.608 37.594 1.00 24.17 307 LYS A N 1
ATOM 2430 C CA . LYS A 1 307 ? -20.602 -1.455 37.774 1.00 26.88 307 LYS A CA 1
ATOM 2431 C C . LYS A 1 307 ? -21.587 -1.401 36.597 1.00 27.05 307 LYS A C 1
ATOM 2432 O O . LYS A 1 307 ? -21.839 -0.338 36.036 1.00 27.90 307 LYS A O 1
ATOM 2438 N N . ALA A 1 308 ? -22.108 -2.565 36.215 1.00 27.83 308 ALA A N 1
ATOM 2439 C CA . ALA A 1 308 ? -23.234 -2.660 35.287 1.00 26.28 308 ALA A CA 1
ATOM 2440 C C . ALA A 1 308 ? -22.980 -2.064 33.901 1.00 25.18 308 ALA A C 1
ATOM 2441 O O . ALA A 1 308 ? -23.848 -1.386 33.353 1.00 24.57 308 ALA A O 1
ATOM 2443 N N . ASP A 1 309 ? -21.803 -2.328 33.341 1.00 23.75 309 ASP A N 1
ATOM 2444 C CA . ASP A 1 309 ? -21.440 -1.852 32.000 1.00 22.20 309 ASP A CA 1
ATOM 2445 C C . ASP A 1 309 ? -21.486 -0.332 31.857 1.00 22.35 309 ASP A C 1
ATOM 2446 O O . ASP A 1 309 ? -21.705 0.182 30.760 1.00 22.62 309 ASP A O 1
ATOM 2451 N N . ASN A 1 310 ? -21.260 0.379 32.956 1.00 23.77 310 ASN A N 1
ATOM 2452 C CA . ASN A 1 310 ? -21.230 1.838 32.941 1.00 26.25 310 ASN A CA 1
ATOM 2453 C C . ASN A 1 310 ? -20.308 2.424 31.867 1.00 24.19 310 ASN A C 1
ATOM 2454 O O . ASN A 1 310 ? -20.586 3.492 31.313 1.00 26.40 310 ASN A O 1
ATOM 2459 N N . LEU A 1 311 ? -19.218 1.719 31.565 1.00 21.43 311 LEU A N 1
ATOM 2460 C CA . LEU A 1 311 ? -18.200 2.248 30.658 1.00 20.50 311 LEU A CA 1
ATOM 2461 C C . LEU A 1 311 ? -18.274 1.686 29.240 1.00 18.67 311 LEU A C 1
ATOM 2462 O O . LEU A 1 311 ? -17.392 1.960 28.427 1.00 19.87 311 LEU A O 1
ATOM 2467 N N . LEU A 1 312 ? -19.320 0.916 28.944 1.00 19.32 312 LEU A N 1
ATOM 2468 C CA . LEU A 1 312 ? -19.530 0.378 27.601 1.00 20.19 312 LEU A CA 1
ATOM 2469 C C . LEU A 1 312 ? -19.432 1.495 26.560 1.00 18.70 312 LEU A C 1
ATOM 2470 O O . LEU A 1 312 ? -20.070 2.534 26.702 1.00 19.93 312 LEU A O 1
ATOM 2475 N N . GLY A 1 313 ? -18.638 1.271 25.512 1.00 17.54 313 GLY A N 1
ATOM 2476 C CA . GLY A 1 313 ? -18.475 2.264 24.461 1.00 17.63 313 GLY A CA 1
ATOM 2477 C C . GLY A 1 313 ? -17.238 3.134 24.600 1.00 17.45 313 GLY A C 1
ATOM 2478 O O . GLY A 1 313 ? -16.831 3.813 23.652 1.00 18.76 313 GLY A O 1
ATOM 2479 N N . SER A 1 314 ? -16.635 3.124 25.784 1.00 16.12 314 SER A N 1
ATOM 2480 C CA . SER A 1 314 ? -15.385 3.837 25.997 1.00 15.09 314 SER A CA 1
ATOM 2481 C C . SER A 1 314 ? -14.220 3.158 25.288 1.00 15.60 314 SER A C 1
ATOM 2482 O O . SER A 1 314 ? -14.347 2.061 24.747 1.00 16.06 314 SER A O 1
ATOM 2485 N N . ILE A 1 315 ? -13.073 3.827 25.297 1.00 16.59 315 ILE A N 1
ATOM 2486 C CA . ILE A 1 315 ? -11.835 3.157 24.935 1.00 16.14 315 ILE A CA 1
ATOM 2487 C C . ILE A 1 315 ? -10.842 3.330 26.070 1.00 16.24 315 ILE A C 1
ATOM 2488 O O . ILE A 1 315 ? -10.976 4.239 26.912 1.00 17.16 315 ILE A O 1
ATOM 2493 N N . ILE A 1 316 ? -9.866 2.430 26.114 1.00 15.78 316 ILE A N 1
ATOM 2494 C CA . ILE A 1 316 ? -8.728 2.581 27.011 1.00 16.88 316 ILE A CA 1
ATOM 2495 C C . ILE A 1 316 ? -7.468 2.769 26.179 1.00 16.34 316 ILE A C 1
ATOM 2496 O O . ILE A 1 316 ? -7.252 2.067 25.183 1.00 15.59 316 ILE A O 1
ATOM 2501 N N . THR A 1 317 ? -6.654 3.733 26.593 1.00 16.97 317 THR A N 1
ATOM 2502 C CA . THR A 1 317 ? -5.342 3.955 26.011 1.00 16.78 317 THR A CA 1
ATOM 2503 C C . THR A 1 317 ? -4.333 4.126 27.143 1.00 17.32 317 THR A C 1
ATOM 2504 O O . THR A 1 317 ? -4.704 4.156 28.312 1.00 16.96 317 THR A O 1
ATOM 2508 N N . LEU A 1 318 ? -3.058 4.246 26.801 1.00 17.60 318 LEU A N 1
ATOM 2509 C CA . LEU A 1 318 ? -2.065 4.598 27.806 1.00 17.60 318 LEU A CA 1
ATOM 2510 C C . LEU A 1 318 ? -2.329 6.030 28.244 1.00 18.14 318 LEU A C 1
ATOM 2511 O O . LEU A 1 318 ? -2.885 6.819 27.482 1.00 19.91 318 LEU A O 1
ATOM 2516 N N . ALA A 1 319 ? -1.936 6.363 29.469 1.00 19.53 319 ALA A N 1
ATOM 2517 C CA . ALA A 1 319 ? -2.273 7.662 30.047 1.00 22.00 319 ALA A CA 1
ATOM 2518 C C . ALA A 1 319 ? -1.788 8.857 29.225 1.00 23.06 319 ALA A C 1
ATOM 2519 O O . ALA A 1 319 ? -2.441 9.902 29.196 1.00 23.88 319 ALA A O 1
ATOM 2521 N N . ASP A 1 320 ? -0.644 8.703 28.562 1.00 22.58 320 ASP A N 1
ATOM 2522 C CA . ASP A 1 320 ? -0.026 9.818 27.846 1.00 24.91 320 ASP A CA 1
ATOM 2523 C C . ASP A 1 320 ? -0.408 9.901 26.373 1.00 24.08 320 ASP A C 1
ATOM 2524 O O . ASP A 1 320 ? 0.063 10.781 25.657 1.00 25.03 320 ASP A O 1
ATOM 2529 N N . ALA A 1 321 ? -1.269 8.998 25.920 1.00 22.80 321 ALA A N 1
ATOM 2530 C CA . ALA A 1 321 ? -1.666 8.988 24.512 1.00 23.94 321 ALA A CA 1
ATOM 2531 C C . ALA A 1 321 ? -2.486 10.216 24.146 1.00 23.75 321 ALA A C 1
ATOM 2532 O O . ALA A 1 321 ? -3.316 10.678 24.930 1.00 24.43 321 ALA A O 1
ATOM 2534 N N . GLU A 1 322 ? -2.255 10.745 22.951 1.00 24.71 322 GLU A N 1
ATOM 2535 C CA . GLU A 1 322 ? -3.072 11.840 22.447 1.00 25.16 322 GLU A CA 1
ATOM 2536 C C . GLU A 1 322 ? -4.229 11.279 21.632 1.00 25.39 322 GLU A C 1
ATOM 2537 O O . GLU A 1 322 ? -4.022 10.726 20.551 1.00 27.29 322 GLU A O 1
ATOM 2543 N N . VAL A 1 323 ? -5.442 11.409 22.161 1.00 23.85 323 VAL A N 1
ATOM 2544 C CA . VAL A 1 323 ? -6.632 10.896 21.487 1.00 24.19 323 VAL A CA 1
ATOM 2545 C C . VAL A 1 323 ? -7.732 11.947 21.416 1.00 24.60 323 VAL A C 1
ATOM 2546 O O . VAL A 1 323 ? -8.192 12.443 22.444 1.00 27.90 323 VAL A O 1
ATOM 2550 N N . PRO A 1 324 ? -8.150 12.299 20.195 1.00 22.75 324 PRO A N 1
ATOM 2551 C CA . PRO A 1 324 ? -9.290 13.202 20.012 1.00 23.22 324 PRO A CA 1
ATOM 2552 C C . PRO A 1 324 ? -10.555 12.659 20.673 1.00 21.67 324 PRO A C 1
ATOM 2553 O O . PRO A 1 324 ? -10.915 11.492 20.506 1.00 21.26 324 PRO A O 1
ATOM 2557 N N . VAL A 1 325 ? -11.208 13.520 21.441 1.00 21.24 325 VAL A N 1
ATOM 2558 C CA . VAL A 1 325 ? -12.514 13.233 22.019 1.00 19.96 325 VAL A CA 1
ATOM 2559 C C . VAL A 1 325 ? -13.449 14.311 21.494 1.00 21.03 325 VAL A C 1
ATOM 2560 O O . VAL A 1 325 ? -13.326 15.483 21.856 1.00 23.28 325 VAL A O 1
ATOM 2564 N N . LEU A 1 326 ? -14.366 13.910 20.617 1.00 18.90 326 LEU A N 1
ATOM 2565 C CA . LEU A 1 326 ? -15.102 14.862 19.796 1.00 19.43 326 LEU A CA 1
ATOM 2566 C C . LEU A 1 326 ? -16.603 14.882 20.068 1.00 18.72 326 LEU A C 1
ATOM 2567 O O . LEU A 1 326 ? -17.270 13.848 20.019 1.00 18.65 326 LEU A O 1
ATOM 2572 N N . TRP A 1 327 ? -17.120 16.076 20.344 1.00 20.14 327 TRP A N 1
ATOM 2573 C CA . TRP A 1 327 ? -18.551 16.297 20.510 1.00 21.21 327 TRP A CA 1
ATOM 2574 C C . TRP A 1 327 ? -19.218 16.490 19.155 1.00 23.08 327 TRP A C 1
ATOM 2575 O O . TRP A 1 327 ? -20.405 16.214 18.996 1.00 24.12 327 TRP A O 1
ATOM 2586 N N . ASN A 1 328 ? -18.453 17.005 18.196 1.00 22.06 328 ASN A N 1
ATOM 2587 C CA . ASN A 1 328 ? -18.937 17.250 16.843 1.00 22.97 328 ASN A CA 1
ATOM 2588 C C . ASN A 1 328 ? -18.039 16.508 15.876 1.00 21.40 328 ASN A C 1
ATOM 2589 O O . ASN A 1 328 ? -16.816 16.618 15.963 1.00 22.30 328 ASN A O 1
ATOM 2594 N N . ILE A 1 329 ? -18.628 15.751 14.956 1.00 20.23 329 ILE A N 1
ATOM 2595 C CA . ILE A 1 329 ? -17.824 14.979 14.017 1.00 20.48 329 ILE A CA 1
ATOM 2596 C C . ILE A 1 329 ? -18.246 15.203 12.575 1.00 19.54 329 ILE A C 1
ATOM 2597 O O . ILE A 1 329 ? -19.398 15.530 12.294 1.00 22.48 329 ILE A O 1
ATOM 2602 N N . ARG A 1 330 ? -17.282 15.034 11.677 1.00 19.66 330 ARG A N 1
ATOM 2603 C CA . ARG A 1 330 ? -17.495 15.183 10.247 1.00 20.19 330 ARG A CA 1
ATOM 2604 C C . ARG A 1 330 ? -17.312 13.809 9.624 1.00 18.69 330 ARG A C 1
ATOM 2605 O O . ARG A 1 330 ? -16.307 13.137 9.867 1.00 19.69 330 ARG A O 1
ATOM 2613 N N . ILE A 1 331 ? -18.293 13.381 8.836 1.00 19.01 331 ILE A N 1
ATOM 2614 C CA . ILE A 1 331 ? -18.296 12.025 8.300 1.00 18.76 331 ILE A CA 1
ATOM 2615 C C . ILE A 1 331 ? -18.399 12.053 6.782 1.00 18.55 331 ILE A C 1
ATOM 2616 O O . ILE A 1 331 ? -19.319 12.652 6.231 1.00 20.77 331 ILE A O 1
ATOM 2621 N N . LYS A 1 332 ? -17.441 11.420 6.112 1.00 19.75 332 LYS A N 1
ATOM 2622 C CA . LYS A 1 332 ? -17.529 11.181 4.672 1.00 20.60 332 LYS A CA 1
ATOM 2623 C C . LYS A 1 332 ? -18.363 9.926 4.502 1.00 19.91 332 LYS A C 1
ATOM 2624 O O . LYS A 1 332 ? -17.916 8.836 4.856 1.00 20.35 332 LYS A O 1
ATOM 2630 N N . TYR A 1 333 ? -19.572 10.077 3.976 1.00 19.31 333 TYR A N 1
ATOM 2631 C CA . TYR A 1 333 ? -20.565 9.010 4.062 1.00 19.03 333 TYR A CA 1
ATOM 2632 C C . TYR A 1 333 ? -21.062 8.447 2.734 1.00 20.23 333 TYR A C 1
ATOM 2633 O O . TYR A 1 333 ? -20.931 9.072 1.679 1.00 21.65 333 TYR A O 1
ATOM 2642 N N . ASN A 1 334 ? -21.636 7.252 2.825 1.00 19.32 334 ASN A N 1
ATOM 2643 C CA . ASN A 1 334 ? -22.370 6.616 1.744 1.00 20.76 334 ASN A CA 1
ATOM 2644 C C . ASN A 1 334 ? -23.646 6.037 2.318 1.00 19.41 334 ASN A C 1
ATOM 2645 O O . ASN A 1 334 ? -23.665 5.612 3.471 1.00 20.33 334 ASN A O 1
ATOM 2650 N N . LEU A 1 335 ? -24.709 6.016 1.521 1.00 20.23 335 LEU A N 1
ATOM 2651 C CA . LEU A 1 335 ? -25.962 5.409 1.949 1.00 19.71 335 LEU A CA 1
ATOM 2652 C C . LEU A 1 335 ? -26.224 4.103 1.226 1.00 20.54 335 LEU A C 1
ATOM 2653 O O . LEU A 1 335 ? -25.902 3.952 0.044 1.00 22.28 335 LEU A O 1
ATOM 2658 N N . LEU A 1 336 ? -26.818 3.164 1.950 1.00 19.26 336 LEU A N 1
ATOM 2659 C CA . LEU A 1 336 ? -27.373 1.973 1.337 1.00 19.92 336 LEU A CA 1
ATOM 2660 C C . LEU A 1 336 ? -28.572 2.403 0.502 1.00 22.34 336 LEU A C 1
ATOM 2661 O O . LEU A 1 336 ? -29.168 3.457 0.745 1.00 21.98 336 LEU A O 1
ATOM 2666 N N . GLU A 1 337 ? -28.920 1.588 -0.484 1.00 23.17 337 GLU A N 1
ATOM 2667 C CA . GLU A 1 337 ? -30.050 1.884 -1.352 1.00 25.91 337 GLU A CA 1
ATOM 2668 C C . GLU A 1 337 ? -31.360 1.542 -0.669 1.00 26.97 337 GLU A C 1
ATOM 2669 O O . GLU A 1 337 ? -32.387 2.174 -0.919 1.00 29.22 337 GLU A O 1
ATOM 2675 N N . ARG A 1 338 ? -31.335 0.520 0.177 1.00 26.17 338 ARG A N 1
ATOM 2676 C CA . ARG A 1 338 ? -32.558 0.109 0.849 1.00 27.60 338 ARG A CA 1
ATOM 2677 C C . ARG A 1 338 ? -32.361 -0.212 2.322 1.00 23.96 338 ARG A C 1
ATOM 2678 O O . ARG A 1 338 ? -31.241 -0.433 2.790 1.00 23.73 338 ARG A O 1
ATOM 2686 N N . VAL A 1 339 ? -33.470 -0.197 3.048 1.00 22.51 339 VAL A N 1
ATOM 2687 C CA . VAL A 1 339 ? -33.472 -0.525 4.461 1.00 21.19 339 VAL A CA 1
ATOM 2688 C C . VAL A 1 339 ? -33.529 -2.042 4.556 1.00 19.70 339 VAL A C 1
ATOM 2689 O O . VAL A 1 339 ? -34.602 -2.634 4.504 1.00 21.48 339 VAL A O 1
ATOM 2693 N N . VAL A 1 340 ? -32.369 -2.675 4.687 1.00 21.40 340 VAL A N 1
ATOM 2694 C CA . VAL A 1 340 ? -32.292 -4.124 4.531 1.00 23.05 340 VAL A CA 1
ATOM 2695 C C . VAL A 1 340 ? -32.882 -4.901 5.703 1.00 23.98 340 VAL A C 1
ATOM 2696 O O . VAL A 1 340 ? -33.286 -6.051 5.541 1.00 23.12 340 VAL A O 1
ATOM 2700 N N . GLY A 1 341 ? -32.946 -4.265 6.870 1.00 23.14 341 GLY A N 1
ATOM 2701 C CA . GLY A 1 341 ? -33.405 -4.920 8.082 1.00 23.08 341 GLY A CA 1
ATOM 2702 C C . GLY A 1 341 ? -34.901 -4.891 8.338 1.00 23.05 341 GLY A C 1
ATOM 2703 O O . GLY A 1 341 ? -35.378 -5.526 9.281 1.00 23.96 341 GLY A O 1
ATOM 2704 N N . ALA A 1 342 ? -35.643 -4.151 7.518 1.00 24.29 342 ALA A N 1
ATOM 2705 C CA . ALA A 1 342 ? -37.098 -4.137 7.625 1.00 24.84 342 ALA A CA 1
ATOM 2706 C C . ALA A 1 342 ? -37.667 -5.356 6.909 1.00 23.31 342 ALA A C 1
ATOM 2707 O O . ALA A 1 342 ? -37.032 -5.905 6.009 1.00 23.14 342 ALA A O 1
ATOM 2709 N N . LYS A 1 343 ? -38.863 -5.783 7.303 1.00 24.90 343 LYS A N 1
ATOM 2710 C CA . LYS A 1 343 ? -39.473 -6.960 6.691 1.00 24.90 343 LYS A CA 1
ATOM 2711 C C . LYS A 1 343 ? -39.788 -6.683 5.218 1.00 27.09 343 LYS A C 1
ATOM 2712 O O . LYS A 1 343 ? -39.758 -7.587 4.380 1.00 28.82 343 LYS A O 1
ATOM 2718 N N . GLU A 1 344 ? -40.079 -5.425 4.911 1.00 28.73 344 GLU A N 1
ATOM 2719 C CA . GLU A 1 344 ? -40.189 -4.976 3.530 1.00 31.29 344 GLU A CA 1
ATOM 2720 C C . GLU A 1 344 ? -39.117 -3.922 3.285 1.00 32.59 344 GLU A C 1
ATOM 2721 O O . GLU A 1 344 ? -39.122 -2.865 3.913 1.00 33.24 344 GLU A O 1
ATOM 2727 N N . MET A 1 345 ? -38.189 -4.219 2.382 1.00 30.66 345 MET A N 1
ATOM 2728 C CA . MET A 1 345 ? -37.025 -3.360 2.175 1.00 30.49 345 MET A CA 1
ATOM 2729 C C . MET A 1 345 ? -37.333 -2.046 1.447 1.00 34.67 345 MET A C 1
ATOM 2730 O O . MET A 1 345 ? -37.244 -1.967 0.225 1.00 37.76 345 MET A O 1
ATOM 2735 N N . LEU A 1 346 ? -37.666 -1.012 2.211 1.00 34.87 346 LEU A N 1
ATOM 2736 C CA . LEU A 1 346 ? -37.966 0.300 1.645 1.00 34.43 346 LEU A CA 1
ATOM 2737 C C . LEU A 1 346 ? -36.713 0.982 1.104 1.00 28.84 346 LEU A C 1
ATOM 2738 O O . LEU A 1 346 ? -35.591 0.640 1.477 1.00 26.59 346 LEU A O 1
ATOM 2743 N N . LYS A 1 347 ? -36.911 1.963 0.232 1.00 26.39 347 LYS A N 1
ATOM 2744 C CA . LYS A 1 347 ? -35.810 2.796 -0.233 1.00 27.35 347 LYS A CA 1
ATOM 2745 C C . LYS A 1 347 ? -35.325 3.690 0.905 1.00 27.50 347 LYS A C 1
ATOM 2746 O O . LYS A 1 347 ? -36.103 4.079 1.770 1.00 28.22 347 LYS A O 1
ATOM 2752 N N . VAL A 1 348 ? -34.035 4.010 0.902 1.00 25.65 348 VAL A N 1
ATOM 2753 C CA . VAL A 1 348 ? -33.452 4.897 1.908 1.00 22.77 348 VAL A CA 1
ATOM 2754 C C . VAL A 1 348 ? -33.540 6.354 1.456 1.00 23.85 348 VAL A C 1
ATOM 2755 O O . VAL A 1 348 ? -33.095 6.694 0.361 1.00 26.31 348 VAL A O 1
ATOM 2759 N N . ASP A 1 349 ? -34.115 7.212 2.293 1.00 24.08 349 ASP A N 1
ATOM 2760 C CA . ASP A 1 349 ? -34.219 8.636 1.974 1.00 25.42 349 ASP A CA 1
ATOM 2761 C C . ASP A 1 349 ? -32.894 9.343 2.240 1.00 24.26 349 ASP A C 1
ATOM 2762 O O . ASP A 1 349 ? -32.141 8.942 3.126 1.00 23.41 349 ASP A O 1
ATOM 2767 N N . PRO A 1 350 ? -32.602 10.408 1.481 1.00 24.34 350 PRO A N 1
ATOM 2768 C CA . PRO A 1 350 ? -31.379 11.182 1.716 1.00 26.24 350 PRO A CA 1
ATOM 2769 C C . PRO A 1 350 ? -31.327 11.728 3.141 1.00 25.38 350 PRO A C 1
ATOM 2770 O O . PRO A 1 350 ? -32.368 11.922 3.773 1.00 25.55 350 PRO A O 1
ATOM 2774 N N . ILE A 1 351 ? -30.123 11.969 3.646 1.00 23.79 351 ILE A N 1
ATOM 2775 C CA . ILE A 1 351 ? -29.976 12.564 4.965 1.00 23.85 351 ILE A CA 1
ATOM 2776 C C . ILE A 1 351 ? -30.338 14.040 4.866 1.00 25.43 351 ILE A C 1
ATOM 2777 O O . ILE A 1 351 ? -29.988 14.709 3.891 1.00 25.90 351 ILE A O 1
ATOM 2782 N N . ARG A 1 352 ? -31.076 14.537 5.851 1.00 27.13 352 ARG A N 1
ATOM 2783 C CA . ARG A 1 352 ? -31.401 15.956 5.902 1.00 29.89 352 ARG A CA 1
ATOM 2784 C C . ARG A 1 352 ? -30.907 16.565 7.193 1.00 27.36 352 ARG A C 1
ATOM 2785 O O . ARG A 1 352 ? -30.773 15.878 8.205 1.00 25.56 352 ARG A O 1
ATOM 2793 N N . ALA A 1 353 ? -30.637 17.862 7.148 1.00 28.34 353 ALA A N 1
ATOM 2794 C CA . ALA A 1 353 ? -30.256 18.593 8.341 1.00 28.72 353 ALA A CA 1
ATOM 2795 C C . ALA A 1 353 ? -31.366 18.476 9.378 1.00 28.35 353 ALA A C 1
ATOM 2796 O O . ALA A 1 353 ? -32.543 18.361 9.024 1.00 28.65 353 ALA A O 1
ATOM 2798 N N . LYS A 1 354 ? -30.965 18.490 10.647 1.00 27.29 354 LYS A N 1
ATOM 2799 C CA . LYS A 1 354 ? -31.855 18.413 11.811 1.00 27.98 354 LYS A CA 1
ATOM 2800 C C . LYS A 1 354 ? -32.352 17.005 12.131 1.00 27.77 354 LYS A C 1
ATOM 2801 O O . LYS A 1 354 ? -33.041 16.806 13.130 1.00 29.82 354 LYS A O 1
ATOM 2807 N N . GLU A 1 355 ? -32.010 16.032 11.290 1.00 26.59 355 GLU A N 1
ATOM 2808 C CA . GLU A 1 355 ? -32.301 14.643 11.611 1.00 26.24 355 GLU A CA 1
ATOM 2809 C C . GLU A 1 355 ? -31.517 14.217 12.841 1.00 24.66 355 GLU A C 1
ATOM 2810 O O . GLU A 1 355 ? -30.378 14.639 13.033 1.00 24.12 355 GLU A O 1
ATOM 2816 N N . THR A 1 356 ? -32.126 13.374 13.666 1.00 23.24 356 THR A N 1
ATOM 2817 C CA . THR A 1 356 ? -31.397 12.697 14.723 1.00 23.18 356 THR A CA 1
ATOM 2818 C C . THR A 1 356 ? -30.990 11.334 14.195 1.00 23.25 356 THR A C 1
ATOM 2819 O O . THR A 1 356 ? -31.840 10.526 13.810 1.00 23.91 356 THR A O 1
ATOM 2823 N N . LEU A 1 357 ? -29.688 11.094 14.148 1.00 21.27 357 LEU A N 1
ATOM 2824 C CA . LEU A 1 357 ? -29.162 9.827 13.665 1.00 20.58 357 LEU A CA 1
ATOM 2825 C C . LEU A 1 357 ? -28.439 9.082 14.782 1.00 18.90 357 LEU A C 1
ATOM 2826 O O . LEU A 1 357 ? -28.044 9.675 15.784 1.00 19.89 357 LEU A O 1
ATOM 2831 N N . MET A 1 358 ? -28.293 7.777 14.611 1.00 17.42 358 MET A N 1
ATOM 2832 C CA . MET A 1 358 ? -27.511 6.963 15.524 1.00 16.48 358 MET A CA 1
ATOM 2833 C C . MET A 1 358 ? -26.173 6.626 14.862 1.00 16.94 358 MET A C 1
ATOM 2834 O O . MET A 1 358 ? -26.133 6.205 13.704 1.00 18.63 358 MET A O 1
ATOM 2839 N N . LEU A 1 359 ? -25.079 6.820 15.596 1.00 16.76 359 LEU A N 1
ATOM 2840 C CA . LEU A 1 359 ? -23.741 6.576 15.064 1.00 16.94 359 LEU A CA 1
ATOM 2841 C C . LEU A 1 359 ? -23.048 5.481 15.858 1.00 16.35 359 LEU A C 1
ATOM 2842 O O . LEU A 1 359 ? -22.935 5.558 17.087 1.00 17.01 359 LEU A O 1
ATOM 2847 N N . SER A 1 360 ? -22.605 4.451 15.148 1.00 17.06 360 SER A N 1
ATOM 2848 C CA . SER A 1 360 ? -21.798 3.395 15.737 1.00 17.05 360 SER A CA 1
ATOM 2849 C C . SER A 1 360 ? -20.345 3.693 15.418 1.00 16.42 360 SER A C 1
ATOM 2850 O O . SER A 1 360 ? -19.972 3.759 14.249 1.00 17.79 360 SER A O 1
ATOM 2853 N N . VAL A 1 361 ? -19.534 3.894 16.451 1.00 15.43 361 VAL A N 1
ATOM 2854 C CA . VAL A 1 361 ? -18.107 4.166 16.280 1.00 16.86 361 VAL A CA 1
ATOM 2855 C C . VAL A 1 361 ? -17.349 3.308 17.277 1.00 15.92 361 VAL A C 1
ATOM 2856 O O . VAL A 1 361 ? -17.550 3.438 18.485 1.00 17.08 361 VAL A O 1
ATOM 2860 N N . GLY A 1 362 ? -16.487 2.423 16.785 1.00 16.14 362 GLY A N 1
ATOM 2861 C CA . GLY A 1 362 ? -15.859 1.449 17.660 1.00 15.35 362 GLY A CA 1
ATOM 2862 C C . GLY A 1 362 ? -16.943 0.650 18.352 1.00 13.71 362 GLY A C 1
ATOM 2863 O O . GLY A 1 362 ? -17.857 0.125 17.703 1.00 15.01 362 GLY A O 1
ATOM 2864 N N . SER A 1 363 ? -16.863 0.560 19.674 1.00 15.10 363 SER A N 1
ATOM 2865 C CA . SER A 1 363 ? -17.888 -0.150 20.429 1.00 16.20 363 SER A CA 1
ATOM 2866 C C . SER A 1 363 ? -18.993 0.773 20.934 1.00 16.39 363 SER A C 1
ATOM 2867 O O . SER A 1 363 ? -19.905 0.319 21.617 1.00 17.39 363 SER A O 1
ATOM 2870 N N . SER A 1 364 ? -18.895 2.060 20.618 1.00 16.04 364 SER A N 1
ATOM 2871 C CA . SER A 1 364 ? -19.838 3.060 21.111 1.00 14.98 364 SER A CA 1
ATOM 2872 C C . SER A 1 364 ? -21.040 3.247 20.189 1.00 16.38 364 SER A C 1
ATOM 2873 O O . SER A 1 364 ? -20.966 3.016 18.974 1.00 15.64 364 SER A O 1
ATOM 2876 N N . THR A 1 365 ? -22.145 3.672 20.783 1.00 16.46 365 THR A N 1
ATOM 2877 C CA . THR A 1 365 ? -23.368 3.987 20.055 1.00 16.09 365 THR A CA 1
ATOM 2878 C C . THR A 1 365 ? -23.861 5.304 20.609 1.00 16.56 365 THR A C 1
ATOM 2879 O O . THR A 1 365 ? -24.028 5.441 21.825 1.00 19.86 365 THR A O 1
ATOM 2883 N N . THR A 1 366 ? -24.083 6.277 19.729 1.00 16.82 366 THR A N 1
ATOM 2884 C CA . THR A 1 366 ? -24.411 7.630 20.168 1.00 18.06 366 THR A CA 1
ATOM 2885 C C . THR A 1 366 ? -25.416 8.271 19.222 1.00 17.01 366 THR A C 1
ATOM 2886 O O . THR A 1 366 ? -25.302 8.121 18.001 1.00 19.66 366 THR A O 1
ATOM 2890 N N . LEU A 1 367 ? -26.381 8.991 19.780 1.00 18.40 367 LEU A N 1
ATOM 2891 C CA . LEU A 1 367 ? -27.310 9.763 18.970 1.00 19.18 367 LEU A CA 1
ATOM 2892 C C . LEU A 1 367 ? -26.732 11.152 18.762 1.00 18.61 367 LEU A C 1
ATOM 2893 O O . LEU A 1 367 ? -26.014 11.678 19.618 1.00 20.81 367 LEU A O 1
ATOM 2898 N N . GLY A 1 368 ? -27.022 11.738 17.611 1.00 18.94 368 GLY A N 1
ATOM 2899 C CA . GLY A 1 368 ? -26.602 13.096 17.337 1.00 19.82 368 GLY A CA 1
ATOM 2900 C C . GLY A 1 368 ? -27.526 13.770 16.344 1.00 21.26 368 GLY A C 1
ATOM 2901 O O . GLY A 1 368 ? -28.313 13.106 15.670 1.00 21.64 368 GLY A O 1
ATOM 2902 N N . ILE A 1 369 ? -27.422 15.090 16.243 1.00 21.25 369 ILE A N 1
ATOM 2903 C CA . ILE A 1 369 ? -28.225 15.848 15.292 1.00 22.44 369 ILE A CA 1
ATOM 2904 C C . ILE A 1 369 ? -27.367 16.201 14.087 1.00 21.24 369 ILE A C 1
ATOM 2905 O O . ILE A 1 369 ? -26.230 16.643 14.234 1.00 21.86 369 ILE A O 1
ATOM 2910 N N . VAL A 1 370 ? -27.906 16.015 12.892 1.00 19.97 370 VAL A N 1
ATOM 2911 C CA . VAL A 1 370 ? -27.194 16.437 11.699 1.00 22.42 370 VAL A CA 1
ATOM 2912 C C . VAL A 1 370 ? -27.236 17.955 11.596 1.00 23.06 370 VAL A C 1
ATOM 2913 O O . VAL A 1 370 ? -28.309 18.551 11.482 1.00 23.39 370 VAL A O 1
ATOM 2917 N N . THR A 1 371 ? -26.069 18.583 11.654 1.00 24.53 371 THR A N 1
ATOM 2918 C CA . THR A 1 371 ? -25.984 20.038 11.601 1.00 25.07 371 THR A CA 1
ATOM 2919 C C . THR A 1 371 ? -25.643 20.567 10.204 1.00 26.86 371 THR A C 1
ATOM 2920 O O . THR A 1 371 ? -25.819 21.749 9.921 1.00 28.56 371 THR A O 1
ATOM 2924 N N . SER A 1 372 ? -25.159 19.684 9.336 1.00 25.48 372 SER A N 1
ATOM 2925 C CA . SER A 1 372 ? -24.805 20.061 7.972 1.00 27.63 372 SER A CA 1
ATOM 2926 C C . SER A 1 372 ? -24.864 18.841 7.059 1.00 27.74 372 SER A C 1
ATOM 2927 O O . SER A 1 372 ? -24.435 17.755 7.448 1.00 26.67 372 SER A O 1
ATOM 2930 N N . VAL A 1 373 ? -25.414 19.017 5.860 1.00 28.16 373 VAL A N 1
ATOM 2931 C CA . VAL A 1 373 ? -25.431 17.953 4.859 1.00 31.47 373 VAL A CA 1
ATOM 2932 C C . VAL A 1 373 ? -24.890 18.445 3.521 1.00 33.29 373 VAL A C 1
ATOM 2933 O O . VAL A 1 373 ? -25.296 19.500 3.027 1.00 34.00 373 VAL A O 1
ATOM 2937 N N . LYS A 1 374 ? -23.976 17.668 2.947 1.00 35.54 374 LYS A N 1
ATOM 2938 C CA . LYS A 1 374 ? -23.526 17.855 1.571 1.00 40.15 374 LYS A CA 1
ATOM 2939 C C . LYS A 1 374 ? -23.553 16.504 0.863 1.00 43.36 374 LYS A C 1
ATOM 2940 O O . LYS A 1 374 ? -23.925 15.492 1.462 1.00 41.38 374 LYS A O 1
ATOM 2946 N N . LYS A 1 375 ? -23.152 16.489 -0.406 1.00 45.35 375 LYS A N 1
ATOM 2947 C CA . LYS A 1 375 ? -23.221 15.279 -1.224 1.00 47.97 375 LYS A CA 1
ATOM 2948 C C . LYS A 1 375 ? -22.562 14.071 -0.560 1.00 46.71 375 LYS A C 1
ATOM 2949 O O . LYS A 1 375 ? -23.140 12.981 -0.513 1.00 46.69 375 LYS A O 1
ATOM 2955 N N . ASP A 1 376 ? -21.358 14.269 -0.038 1.00 43.82 376 ASP A N 1
ATOM 2956 C CA . ASP A 1 376 ? -20.593 13.157 0.512 1.00 41.46 376 ASP A CA 1
ATOM 2957 C C . ASP A 1 376 ? -20.194 13.360 1.968 1.00 31.96 376 ASP A C 1
ATOM 2958 O O . ASP A 1 376 ? -19.503 12.521 2.531 1.00 27.59 376 ASP A O 1
ATOM 2963 N N . GLU A 1 377 ? -20.617 14.469 2.567 1.00 27.57 377 GLU A N 1
ATOM 2964 C CA . GLU A 1 377 ? -20.215 14.790 3.938 1.00 25.49 377 GLU A CA 1
ATOM 2965 C C . GLU A 1 377 ? -21.378 15.244 4.805 1.00 23.78 377 GLU A C 1
ATOM 2966 O O . GLU A 1 377 ? -22.206 16.053 4.379 1.00 23.18 377 GLU A O 1
ATOM 2972 N N . ILE A 1 378 ? -21.423 14.735 6.033 1.00 22.56 378 ILE A N 1
ATOM 2973 C CA . ILE A 1 378 ? -22.310 15.294 7.041 1.00 21.58 378 ILE A CA 1
ATOM 2974 C C . ILE A 1 378 ? -21.507 15.719 8.259 1.00 22.05 378 ILE A C 1
ATOM 2975 O O . ILE A 1 378 ? -20.412 15.212 8.507 1.00 22.28 378 ILE A O 1
ATOM 2980 N N . GLU A 1 379 ? -22.051 16.670 9.005 1.00 22.26 379 GLU A N 1
ATOM 2981 C CA . GLU A 1 379 ? -21.510 17.026 10.307 1.00 24.17 379 GLU A CA 1
ATOM 2982 C C . GLU A 1 379 ? -22.594 16.745 11.332 1.00 22.17 379 GLU A C 1
ATOM 2983 O O . GLU A 1 379 ? -23.777 17.013 11.089 1.00 22.28 379 GLU A O 1
ATOM 2989 N N . VAL A 1 380 ? -22.189 16.183 12.467 1.00 23.18 380 VAL A N 1
ATOM 2990 C CA . VAL A 1 380 ? -23.130 15.728 13.478 1.00 22.13 380 VAL A CA 1
ATOM 2991 C C . VAL A 1 380 ? -22.726 16.232 14.855 1.00 20.94 380 VAL A C 1
ATOM 2992 O O . VAL A 1 380 ? -21.562 16.125 15.251 1.00 21.59 380 VAL A O 1
ATOM 2996 N N . GLU A 1 381 ? -23.693 16.787 15.575 1.00 20.90 381 GLU A N 1
ATOM 2997 C CA . GLU A 1 381 ? -23.491 17.187 16.959 1.00 22.43 381 GLU A CA 1
ATOM 2998 C C . GLU A 1 381 ? -24.016 16.073 17.854 1.00 21.30 381 GLU A C 1
ATOM 2999 O O . GLU A 1 381 ? -25.214 15.807 17.886 1.00 22.42 381 GLU A O 1
ATOM 3005 N N . LEU A 1 382 ? -23.108 15.420 18.570 1.00 19.79 382 LEU A N 1
ATOM 3006 C CA . LEU A 1 382 ? -23.426 14.242 19.367 1.00 20.98 382 LEU A CA 1
ATOM 3007 C C . LEU A 1 382 ? -23.934 14.584 20.763 1.00 23.07 382 LEU A C 1
ATOM 3008 O O . LEU A 1 382 ? -23.619 15.644 21.318 1.00 23.11 382 LEU A O 1
ATOM 3013 N N . ARG A 1 383 ? -24.704 13.664 21.339 1.00 22.02 383 ARG A N 1
ATOM 3014 C CA . ARG A 1 383 ? -25.189 13.810 22.711 1.00 22.27 383 ARG A CA 1
ATOM 3015 C C . ARG A 1 383 ? -24.103 13.520 23.740 1.00 23.99 383 ARG A C 1
ATOM 3016 O O . ARG A 1 383 ? -24.186 13.943 24.895 1.00 26.08 38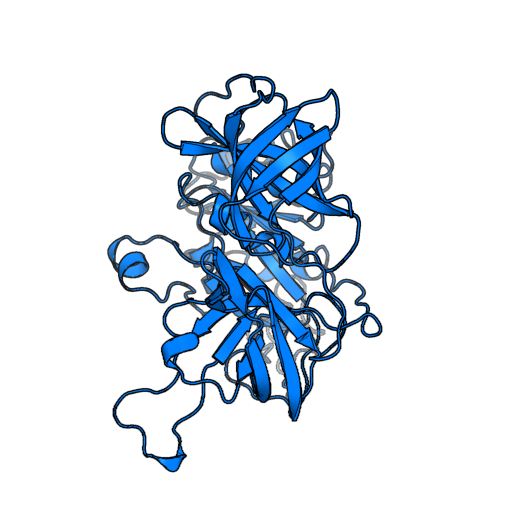3 ARG A O 1
ATOM 3024 N N A ARG A 1 384 ? -23.085 12.785 23.323 0.42 23.33 384 ARG A N 1
ATOM 3025 N N B ARG A 1 384 ? -23.083 12.792 23.289 0.58 24.22 384 ARG A N 1
ATOM 3026 C CA A ARG A 1 384 ? -21.918 12.565 24.157 0.42 23.39 384 ARG A CA 1
ATOM 3027 C CA B ARG A 1 384 ? -21.935 12.393 24.096 0.58 25.36 384 ARG A CA 1
ATOM 3028 C C A ARG A 1 384 ? -20.758 12.344 23.210 0.42 20.98 384 ARG A C 1
ATOM 3029 C C B ARG A 1 384 ? -20.743 12.338 23.149 0.58 22.66 384 ARG A C 1
ATOM 3030 O O A ARG A 1 384 ? -20.937 11.777 22.133 0.42 21.38 384 ARG A O 1
ATOM 3031 O O B ARG A 1 384 ? -20.883 11.880 22.016 0.58 24.29 384 ARG A O 1
ATOM 3046 N N . PRO A 1 385 ? -19.568 12.816 23.595 1.00 19.60 385 PRO A N 1
ATOM 3047 C CA . PRO A 1 385 ? -18.432 12.805 22.679 1.00 19.97 385 PRO A CA 1
ATOM 3048 C C . PRO A 1 385 ? -17.918 11.399 22.447 1.00 19.98 385 PRO A C 1
ATOM 3049 O O . PRO A 1 385 ? -18.130 10.519 23.280 1.00 22.21 385 PRO A O 1
ATOM 3053 N N . VAL A 1 386 ? -17.276 11.190 21.303 1.00 19.10 386 VAL A N 1
ATOM 3054 C CA A VAL A 1 386 ? -16.675 9.897 21.010 0.72 19.66 386 VAL A CA 1
ATOM 3055 C CA B VAL A 1 386 ? -16.684 9.902 20.976 0.28 19.67 386 VAL A CA 1
ATOM 3056 C C . VAL A 1 386 ? -15.155 10.006 20.941 1.00 18.64 386 VAL A C 1
ATOM 3057 O O . VAL A 1 386 ? -14.603 11.023 20.505 1.00 18.48 386 VAL A O 1
ATOM 3064 N N . ALA A 1 387 ? -14.483 8.967 21.421 1.00 18.12 387 ALA A N 1
ATOM 3065 C CA . ALA A 1 387 ? -13.037 8.867 21.324 1.00 18.78 387 ALA A CA 1
ATOM 3066 C C . ALA A 1 387 ? -12.678 8.340 19.937 1.00 20.77 387 ALA A C 1
ATOM 3067 O O . ALA A 1 387 ? -13.115 7.256 19.553 1.00 23.24 387 ALA A O 1
ATOM 3069 N N . VAL A 1 388 ? -11.904 9.121 19.187 1.00 21.71 388 VAL A N 1
ATOM 3070 C CA . VAL A 1 388 ? -11.520 8.759 17.821 1.00 23.71 388 VAL A CA 1
ATOM 3071 C C . VAL A 1 388 ? -10.005 8.569 17.746 1.00 23.15 388 VAL A C 1
ATOM 3072 O O . VAL A 1 388 ? -9.257 9.539 17.631 1.00 22.90 388 VAL A O 1
ATOM 3076 N N . TRP A 1 389 ? -9.565 7.315 17.809 1.00 22.08 389 TRP A N 1
ATOM 3077 C CA . TRP A 1 389 ? -8.163 6.983 18.086 1.00 22.81 389 TRP A CA 1
ATOM 3078 C C . TRP A 1 389 ? -7.273 6.953 16.847 1.00 23.24 389 TRP A C 1
ATOM 3079 O O . TRP A 1 389 ? -6.062 6.752 16.949 1.00 25.67 389 TRP A O 1
ATOM 3090 N N . SER A 1 390 ? -7.868 7.137 15.677 1.00 22.69 390 SER A N 1
ATOM 3091 C CA . SER A 1 390 ? -7.110 7.127 14.435 1.00 25.03 390 SER A CA 1
ATOM 3092 C C . SER A 1 390 ? -7.881 7.939 13.414 1.00 23.13 390 SER A C 1
ATOM 3093 O O . SER A 1 390 ? -9.042 8.282 13.639 1.00 22.74 390 SER A O 1
ATOM 3096 N N . ASN A 1 391 ? -7.236 8.259 12.300 1.00 26.21 391 ASN A N 1
ATOM 3097 C CA . ASN A 1 391 ? -7.946 8.868 11.188 1.00 29.23 391 ASN A CA 1
ATOM 3098 C C . ASN A 1 391 ? -8.752 7.803 10.451 1.00 31.98 391 ASN A C 1
ATOM 3099 O O . ASN A 1 391 ? -8.439 6.620 10.533 1.00 28.45 391 ASN A O 1
ATOM 3104 N N . ASN A 1 392 ? -9.813 8.223 9.768 1.00 36.17 392 ASN A N 1
ATOM 3105 C CA . ASN A 1 392 ? -10.608 7.319 8.932 1.00 38.84 392 ASN A CA 1
ATOM 3106 C C . ASN A 1 392 ? -11.132 6.058 9.631 1.00 34.22 392 ASN A C 1
ATOM 3107 O O . ASN A 1 392 ? -11.098 4.963 9.068 1.00 35.45 392 ASN A O 1
ATOM 3112 N N . ILE A 1 393 ? -11.604 6.214 10.861 1.00 27.38 393 ILE A N 1
ATOM 3113 C CA . ILE A 1 393 ? -12.334 5.146 11.526 1.00 22.74 393 ILE A CA 1
ATOM 3114 C C . ILE A 1 393 ? -13.728 5.001 10.908 1.00 20.46 393 ILE A C 1
ATOM 3115 O O . ILE A 1 393 ? -14.386 5.991 10.597 1.00 21.59 393 ILE A O 1
ATOM 3120 N N . ARG A 1 394 ? -14.145 3.755 10.709 1.00 19.72 394 ARG A N 1
ATOM 3121 C CA . ARG A 1 394 ? -15.457 3.425 10.182 1.00 22.37 394 ARG A CA 1
ATOM 3122 C C . ARG A 1 394 ? -16.568 3.807 11.152 1.00 20.08 394 ARG A C 1
ATOM 3123 O O . ARG A 1 394 ? -16.484 3.545 12.349 1.00 23.58 394 ARG A O 1
ATOM 3131 N N . THR A 1 395 ? -17.615 4.436 10.637 1.00 18.60 395 THR A N 1
ATOM 3132 C CA . THR A 1 395 ? -18.839 4.571 11.410 1.00 17.56 395 THR A CA 1
ATOM 3133 C C . THR A 1 395 ? -19.995 3.993 10.618 1.00 16.38 395 THR A C 1
ATOM 3134 O O . THR A 1 395 ? -19.988 4.023 9.382 1.00 17.88 395 THR A O 1
ATOM 3138 N N . VAL A 1 396 ? -20.973 3.443 11.330 1.00 16.07 396 VAL A N 1
ATOM 3139 C CA . VAL A 1 396 ? -22.207 2.967 10.718 1.00 15.07 396 VAL A CA 1
ATOM 3140 C C . VAL A 1 396 ? -23.339 3.881 11.168 1.00 14.62 396 VAL A C 1
ATOM 3141 O O . VAL A 1 396 ? -23.444 4.241 12.347 1.00 16.60 396 VAL A O 1
ATOM 3145 N N . ILE A 1 397 ? -24.184 4.258 10.219 1.00 15.62 397 ILE A N 1
ATOM 3146 C CA . ILE A 1 397 ? -25.220 5.248 10.443 1.00 17.41 397 ILE A CA 1
ATOM 3147 C C . ILE A 1 397 ? -26.585 4.577 10.452 1.00 16.94 397 ILE A C 1
ATOM 3148 O O . ILE A 1 397 ? -26.908 3.813 9.531 1.00 17.71 397 ILE A O 1
ATOM 3153 N N . SER A 1 398 ? -27.381 4.861 11.482 1.00 16.37 398 SER A N 1
ATOM 3154 C CA . SER A 1 398 ? -28.737 4.333 11.569 1.00 16.88 398 SER A CA 1
ATOM 3155 C C . SER A 1 398 ? -29.744 5.460 11.718 1.00 17.83 398 SER A C 1
ATOM 3156 O O . SER A 1 398 ? -29.430 6.521 12.268 1.00 19.63 398 SER A O 1
ATOM 3159 N N . ARG A 1 399 ? -30.955 5.205 11.227 1.00 17.72 399 ARG A N 1
ATOM 3160 C CA . ARG A 1 399 ? -32.062 6.156 11.268 1.00 19.53 399 ARG A CA 1
ATOM 3161 C C . ARG A 1 399 ? -33.261 5.461 11.887 1.00 20.84 399 ARG A C 1
ATOM 3162 O O . ARG A 1 399 ? -33.459 4.272 11.671 1.00 21.32 399 ARG A O 1
ATOM 3170 N N . GLN A 1 400 ? -34.057 6.188 12.665 1.00 20.76 400 GLN A N 1
ATOM 3171 C CA . GLN A 1 400 ? -35.279 5.596 13.194 1.00 21.86 400 GLN A CA 1
ATOM 3172 C C . GLN A 1 400 ? -36.378 5.617 12.137 1.00 23.59 400 GLN A C 1
ATOM 3173 O O . GLN A 1 400 ? -36.798 6.676 11.674 1.00 25.85 400 GLN A O 1
ATOM 3179 N N . ILE A 1 401 ? -36.813 4.427 11.743 1.00 23.97 401 ILE A N 1
ATOM 3180 C CA . ILE A 1 401 ? -37.821 4.277 10.711 1.00 25.19 401 ILE A CA 1
ATOM 3181 C C . ILE A 1 401 ? -38.896 3.354 11.258 1.00 26.43 401 ILE A C 1
ATOM 3182 O O . ILE A 1 401 ? -38.606 2.223 11.648 1.00 28.61 401 ILE A O 1
ATOM 3187 N N . ALA A 1 402 ? -40.130 3.852 11.301 1.00 27.63 402 ALA A N 1
ATOM 3188 C CA . ALA A 1 402 ? -41.256 3.102 11.852 1.00 28.92 402 ALA A CA 1
ATOM 3189 C C . ALA A 1 402 ? -40.959 2.511 13.230 1.00 30.12 402 ALA A C 1
ATOM 3190 O O . ALA A 1 402 ? -41.285 1.356 13.501 1.00 32.41 402 ALA A O 1
ATOM 3192 N N . GLY A 1 403 ? -40.317 3.298 14.087 1.00 28.88 403 GLY A N 1
ATOM 3193 C CA . GLY A 1 403 ? -40.134 2.920 15.477 1.00 28.42 403 GLY A CA 1
ATOM 3194 C C . GLY A 1 403 ? -38.938 2.038 15.773 1.00 26.73 403 GLY A C 1
ATOM 3195 O O . GLY A 1 403 ? -38.720 1.662 16.925 1.00 29.58 403 GLY A O 1
ATOM 3196 N N . ARG A 1 404 ? -38.167 1.704 14.741 1.00 25.38 404 ARG A N 1
ATOM 3197 C CA . ARG A 1 404 ? -36.941 0.924 14.913 1.00 26.03 404 ARG A CA 1
ATOM 3198 C C . ARG A 1 404 ? -35.742 1.662 14.347 1.00 23.74 404 ARG A C 1
ATOM 3199 O O . ARG A 1 404 ? -35.827 2.284 13.288 1.00 24.93 404 ARG A O 1
ATOM 3207 N N . TRP A 1 405 ? -34.615 1.585 15.046 1.00 20.90 405 TRP A N 1
ATOM 3208 C CA . TRP A 1 405 ? -33.359 2.062 14.475 1.00 19.39 405 TRP A CA 1
ATOM 3209 C C . TRP A 1 405 ? -32.920 1.113 13.373 1.00 21.29 405 TRP A C 1
ATOM 3210 O O . TRP A 1 405 ? -32.803 -0.089 13.597 1.00 22.12 405 TRP A O 1
ATOM 3221 N N . ARG A 1 406 ? -32.697 1.665 12.184 1.00 18.30 406 ARG A N 1
ATOM 3222 C CA . ARG A 1 406 ? -32.325 0.871 11.020 1.00 18.64 406 ARG A CA 1
ATOM 3223 C C . ARG A 1 406 ? -31.018 1.364 10.448 1.00 18.28 406 ARG A C 1
ATOM 3224 O O . ARG A 1 406 ? -30.872 2.551 10.172 1.00 20.05 406 ARG A O 1
ATOM 3232 N N . MET A 1 407 ? -30.081 0.444 10.241 1.00 17.57 407 MET A N 1
ATOM 3233 C CA . MET A 1 407 ? -28.852 0.766 9.536 1.00 18.08 407 MET A CA 1
ATOM 3234 C C . MET A 1 407 ? -29.177 1.266 8.127 1.00 17.98 407 MET A C 1
ATOM 3235 O O . MET A 1 407 ? -29.901 0.595 7.382 1.00 19.06 407 MET A O 1
ATOM 3240 N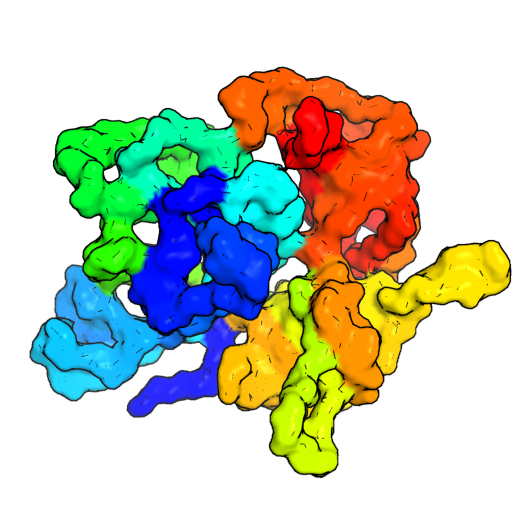 N . ILE A 1 408 ? -28.666 2.448 7.774 1.00 19.36 408 ILE A N 1
ATOM 3241 C CA . ILE A 1 408 ? -28.925 3.042 6.462 1.00 19.31 408 ILE A CA 1
ATOM 3242 C C . ILE A 1 408 ? -27.678 3.462 5.699 1.00 19.79 408 ILE A C 1
ATOM 3243 O O . ILE A 1 408 ? -27.764 3.802 4.518 1.00 21.32 408 ILE A O 1
ATOM 3248 N N . GLY A 1 409 ? -26.524 3.461 6.353 1.00 18.68 409 GLY A N 1
ATOM 3249 C CA . GLY A 1 409 ? -25.331 3.930 5.678 1.00 18.11 409 GLY A CA 1
ATOM 3250 C C . GLY A 1 409 ? -24.085 3.768 6.516 1.00 18.27 409 GLY A C 1
ATOM 3251 O O . GLY A 1 409 ? -24.102 3.180 7.596 1.00 18.15 409 GLY A O 1
ATOM 3252 N N . TRP A 1 410 ? -22.990 4.311 6.008 1.00 17.94 410 TRP A N 1
ATOM 3253 C CA . TRP A 1 410 ? -21.722 4.171 6.692 1.00 17.41 410 TRP A CA 1
ATOM 3254 C C . TRP A 1 410 ? -20.794 5.277 6.233 1.00 18.38 410 TRP A C 1
ATOM 3255 O O . TRP A 1 410 ? -21.084 6.001 5.276 1.00 19.81 410 TRP A O 1
ATOM 3266 N N . GLY A 1 411 ? -19.676 5.419 6.922 1.00 17.65 411 GLY A N 1
ATOM 3267 C CA . GLY A 1 411 ? -18.711 6.404 6.505 1.00 18.67 411 GLY A CA 1
ATOM 3268 C C . GLY A 1 411 ? -17.415 6.345 7.270 1.00 18.93 411 GLY A C 1
ATOM 3269 O O . GLY A 1 411 ? -17.145 5.395 8.008 1.00 21.64 411 GLY A O 1
ATOM 3270 N N . LEU A 1 412 ? -16.613 7.381 7.067 1.00 19.10 412 LEU A N 1
ATOM 3271 C CA . LEU A 1 412 ? -15.331 7.524 7.729 1.00 19.47 412 LEU A CA 1
ATOM 3272 C C . LEU A 1 412 ? -15.349 8.818 8.532 1.00 19.50 412 LEU A C 1
ATOM 3273 O O . LEU A 1 412 ? -15.740 9.874 8.023 1.00 19.06 412 LEU A O 1
ATOM 3278 N N . VAL A 1 413 ? -14.967 8.724 9.798 1.00 20.52 413 VAL A N 1
ATOM 3279 C CA . VAL A 1 413 ? -14.870 9.901 10.650 1.00 19.69 413 VAL A CA 1
ATOM 3280 C C . VAL A 1 413 ? -13.587 10.646 10.301 1.00 20.30 413 VAL A C 1
ATOM 3281 O O . VAL A 1 413 ? -12.489 10.120 10.457 1.00 20.24 413 VAL A O 1
ATOM 3285 N N . GLU A 1 414 ? -13.734 11.865 9.798 1.00 21.54 414 GLU A N 1
ATOM 3286 C CA . GLU A 1 414 ? -12.592 12.627 9.313 1.00 28.93 414 GLU A CA 1
ATOM 3287 C C . GLU A 1 414 ? -12.035 13.539 10.394 1.00 32.62 414 GLU A C 1
ATOM 3288 O O . GLU A 1 414 ? -12.740 14.405 10.905 1.00 33.80 414 GLU A O 1
ATOM 3294 N N . ILE A 1 415 ? -10.766 13.342 10.738 1.00 34.66 415 ILE A N 1
ATOM 3295 C CA . ILE A 1 415 ? -10.100 14.189 11.720 1.00 40.04 415 ILE A CA 1
ATOM 3296 C C . ILE A 1 415 ? -8.858 14.838 11.119 1.00 43.43 415 ILE A C 1
ATOM 3297 O O . ILE A 1 415 ? -8.272 15.746 11.710 1.00 45.78 415 ILE A O 1
#

Nearest PDB structures (foldseek):
  4rd1-assembly1_A  TM=1.001E+00  e=1.713E-90  Saccharolobus solfataricus P2
  4rd0-assembly1_A  TM=9.965E-01  e=1.581E-89  Saccharolobus solfataricus P2
  6r8s-assembly1_A  TM=9.885E-01  e=8.733E-89  Saccharolobus solfataricus
  6r8t-assembly1_A  TM=9.873E-01  e=3.059E-88  Saccharolobus solfataricus
  4nbs-assembly1_A  TM=9.864E-01  e=2.988E-87  Saccharolobus solfataricus

Solvent-accessible surface area: 19439 Å² total; per-residue (Å²): 118,28,66,156,58,17,0,63,0,4,0,0,0,0,0,21,52,94,1,12,11,15,33,0,0,60,15,6,22,59,76,104,4,14,148,83,71,76,8,106,172,158,56,41,15,40,90,16,4,26,4,19,10,31,0,0,18,2,137,84,21,162,120,37,78,0,20,14,46,109,74,39,2,148,105,31,72,13,122,83,97,3,114,46,63,10,53,0,0,0,0,0,0,0,5,66,35,100,31,6,22,36,0,3,6,0,1,32,7,17,31,0,0,0,2,0,2,0,4,74,51,98,46,44,20,8,4,1,26,1,0,12,34,0,0,17,17,43,43,10,97,80,4,0,2,0,3,4,55,34,55,92,33,68,195,143,85,16,86,56,9,75,152,93,1,80,120,57,1,150,70,51,86,0,76,135,14,23,13,17,54,0,0,2,121,109,126,85,50,16,43,26,0,8,31,4,0,34,98,98,0,152,49,49,223,77,79,79,105,94,56,15,0,0,3,0,6,51,1,77,56,56,44,127,132,92,52,136,166,119,100,84,96,19,0,20,0,2,0,2,5,56,30,0,39,1,98,28,88,44,97,0,25,0,4,18,10,54,135,58,137,107,151,70,124,68,15,37,82,46,10,120,13,78,0,40,33,0,88,3,47,139,68,99,44,157,72,0,82,6,3,1,12,2,30,1,4,1,144,18,84,28,77,52,0,129,88,24,85,5,83,13,8,4,1,0,49,18,144,16,160,18,50,51,52,77,92,6,112,0,76,27,87,45,28,136,102,1,14,0,14,145,138,79,99,156,20,93,96,7,152,55,178,26,48,0,19,1,7,4,11,1,15,35,4,42,0,65,2,74,33,50,130,182,53,33,1,57,0,91,7,141,122,4,5,7,0,24,46,98,79,17,80,0,3,0,3,22,100,35,97,60,98,67,9,1,0,0,66,2,62,0,62,109

Sequence (414 aa):
AWPKVQPEVNIGVVGHVDDHGKTTLVQAITGIWTSKHSEELKRGMTIKLGYAETNIGVCESCKKPEAYVTEPSCKSCGSDDEPKFLRRISFIDAPGHEVLMATMLSSSGAALMDGAILVVAANEEPFPQPQTREHFVALGIIGVKNLIIVQNKVDVVSKEEALSQYRQQIKKQFTKGTWAENVPIIPVSALHKINIDSLIIEGIEEEYIKTPYRDDLSQKPVMLVIRSFDVVNKPGTQFNELKGGVIGGSSSIIQGLLFKVDQEIKVLPGLRVEKQGKVSYEPIFTKISSIRFGDEEFKEAKPGGLVAIGTYLDDPSLTKADNLLGSIITLADAEVPVLWNIRIKYNLLERVVGAKEMLKVDPIRAKETLMLSVGSSTTLGIVTSVKKDEIEVELRRRPVVAVWSNNIRTVISRQIAGRWRMIGWGLVEI